Protein AF-A0AAV1JBU1-F1 (afdb_monomer_lite)

Sequence (505 aa):
MSSATSTALFACSRCFSRHPFEELSPGEQLCKECRGSFPVVKCTYCRSEFQQTSKSNTSSICKKCEANVKAYGKPTACEYCNIIAAFIGNKCQRCANSERKYGPAVTCEQCKQRCAFDRHDDSKKVDGKLLCWLCTQSLKRALARTKQHLTSMDKHKHRSHKSKNSHREKRKSDSMKSNSNDLSLGDTPLEKKSKLNPLQGLFSGELDPNSSDHVVAMTQLKETIASLQKKVQQKDMELLSKDKLITELKAQHHNDTTDLRTEMKNKERLNETKFNLMNSKIQNLLKEVATLSKSAKKNNKNANLTAHANITTELTCRQIQSFVDGHNSRRLLLAKGEIPNQPAAAEMKFIVWDEELAAKAAKWASRHEFAHNPDRTIGSDRFETGENIFWSASTDLSYKFDPKSALDSWFNEHKDFSFGPLTASHFQSSKMIGHYTQMVWSNSIYLGCGVSKAQKNGMVNYYVVCNYGPGGNYLGQTPYIANGKASRKLMCPISDCSRLYGDKC

Radius of gyration: 38.8 Å; chains: 1; bounding box: 83×101×126 Å

Structure (mmCIF, N/CA/C/O backbone):
data_AF-A0AAV1JBU1-F1
#
_entry.id   AF-A0AAV1JBU1-F1
#
loop_
_atom_site.group_PDB
_atom_site.id
_atom_site.type_symbol
_atom_site.label_atom_id
_atom_site.label_alt_id
_atom_site.label_comp_id
_atom_site.label_asym_id
_atom_site.label_entity_id
_atom_site.label_seq_id
_atom_site.pdbx_PDB_ins_code
_atom_site.Cartn_x
_atom_site.Cartn_y
_atom_site.Cartn_z
_atom_site.occupancy
_atom_site.B_iso_or_equiv
_atom_site.auth_seq_id
_atom_site.auth_comp_id
_atom_site.auth_asym_id
_atom_site.auth_atom_id
_atom_site.pdbx_PDB_model_num
ATOM 1 N N . MET A 1 1 ? 41.462 -42.398 -15.868 1.00 35.84 1 MET A N 1
ATOM 2 C CA . MET A 1 1 ? 40.473 -41.902 -14.888 1.00 35.84 1 MET A CA 1
ATOM 3 C C . MET A 1 1 ? 39.555 -40.927 -15.603 1.00 35.84 1 MET A C 1
ATOM 5 O O . MET A 1 1 ? 40.043 -39.947 -16.149 1.00 35.84 1 MET A O 1
ATOM 9 N N . SER A 1 2 ? 38.271 -41.268 -15.716 1.00 35.03 2 SER A N 1
ATOM 10 C CA . SER A 1 2 ? 37.279 -40.535 -16.509 1.00 35.03 2 SER A CA 1
ATOM 11 C C . SER A 1 2 ? 36.940 -39.178 -15.890 1.00 35.03 2 SER A C 1
ATOM 13 O O . SER A 1 2 ? 36.531 -39.109 -14.734 1.00 35.03 2 SER A O 1
ATOM 15 N N . SER A 1 3 ? 37.076 -38.115 -16.683 1.00 35.94 3 SER A N 1
ATOM 16 C CA . SER A 1 3 ? 36.562 -36.778 -16.380 1.00 35.94 3 SER A CA 1
ATOM 17 C C . SER A 1 3 ? 35.039 -36.791 -16.515 1.00 35.94 3 SER A C 1
ATOM 19 O O . SER A 1 3 ? 34.505 -36.888 -17.620 1.00 35.94 3 SER A O 1
ATOM 21 N N . ALA A 1 4 ? 34.331 -36.750 -15.387 1.00 40.06 4 ALA A N 1
ATOM 22 C CA . ALA A 1 4 ? 32.894 -36.529 -15.370 1.00 40.06 4 ALA A CA 1
ATOM 23 C C . ALA A 1 4 ? 32.633 -35.037 -15.619 1.00 40.06 4 ALA A C 1
ATOM 25 O O . ALA A 1 4 ? 32.768 -34.207 -14.722 1.00 40.06 4 ALA A O 1
ATOM 26 N N . THR A 1 5 ? 32.271 -34.689 -16.852 1.00 46.03 5 THR A N 1
ATOM 27 C CA . THR A 1 5 ? 31.694 -33.385 -17.193 1.00 46.03 5 THR A CA 1
ATOM 28 C C . THR A 1 5 ? 30.451 -33.158 -16.335 1.00 46.03 5 THR A C 1
ATOM 30 O O . THR A 1 5 ? 29.437 -33.827 -16.542 1.00 46.03 5 THR A O 1
ATOM 33 N N . SER A 1 6 ? 30.513 -32.243 -15.363 1.00 51.19 6 SER A N 1
ATOM 34 C CA . SER A 1 6 ? 29.336 -31.870 -14.581 1.00 51.19 6 SER A CA 1
ATOM 35 C C . SER A 1 6 ? 28.377 -31.085 -15.479 1.00 51.19 6 SER A C 1
ATOM 37 O O . SER A 1 6 ? 28.608 -29.939 -15.859 1.00 51.19 6 SER A O 1
ATOM 39 N N . THR A 1 7 ? 27.306 -31.745 -15.905 1.00 65.44 7 THR A N 1
ATOM 40 C CA . THR A 1 7 ? 26.259 -31.122 -16.713 1.00 65.44 7 THR A CA 1
ATOM 41 C C . THR A 1 7 ? 25.526 -30.104 -15.839 1.00 65.44 7 THR A C 1
ATOM 43 O O . THR A 1 7 ? 25.057 -30.447 -14.753 1.00 65.44 7 THR A O 1
ATOM 46 N N . ALA A 1 8 ? 25.454 -28.843 -16.271 1.00 68.56 8 ALA A N 1
ATOM 47 C CA . ALA A 1 8 ? 24.750 -27.801 -15.527 1.00 68.56 8 ALA A CA 1
ATOM 48 C C . ALA A 1 8 ? 23.274 -28.193 -15.332 1.00 68.56 8 ALA A C 1
ATOM 50 O O . ALA A 1 8 ? 22.577 -28.523 -16.294 1.00 68.56 8 ALA A O 1
ATOM 51 N N . LEU A 1 9 ? 22.805 -28.169 -14.081 1.00 80.00 9 LEU A N 1
ATOM 52 C CA . LEU A 1 9 ? 21.438 -28.551 -13.729 1.00 80.00 9 LEU A CA 1
ATOM 53 C C . LEU A 1 9 ? 20.567 -27.318 -13.472 1.00 80.00 9 LEU A C 1
ATOM 55 O O . LEU A 1 9 ? 20.958 -26.395 -12.757 1.00 80.00 9 LEU A O 1
ATOM 59 N N . PHE A 1 10 ? 19.349 -27.353 -13.999 1.00 79.62 10 PHE A N 1
ATOM 60 C CA . PHE A 1 10 ? 18.356 -26.287 -13.977 1.00 79.62 10 PHE A CA 1
ATOM 61 C C . PHE A 1 10 ? 17.147 -26.714 -13.136 1.00 79.62 10 PHE A C 1
ATOM 63 O O . PHE A 1 10 ? 16.767 -27.886 -13.110 1.00 79.62 10 PHE A O 1
ATOM 70 N N . ALA A 1 11 ? 16.540 -25.771 -12.417 1.00 80.56 11 ALA A N 1
ATOM 71 C CA . ALA A 1 11 ? 15.422 -26.072 -11.529 1.00 80.56 11 ALA A CA 1
ATOM 72 C C . ALA A 1 11 ? 14.104 -26.183 -12.306 1.00 80.56 11 ALA A C 1
ATOM 74 O O . ALA A 1 11 ? 13.771 -25.325 -13.121 1.00 80.56 11 ALA A O 1
ATOM 75 N N . CYS A 1 12 ? 13.322 -27.217 -12.001 1.00 81.94 12 CYS A N 1
ATOM 76 C CA . CYS A 1 12 ? 11.950 -27.325 -12.474 1.00 81.94 12 CYS A CA 1
ATOM 77 C C . CYS A 1 12 ? 11.101 -26.178 -11.907 1.00 81.94 12 CYS A C 1
ATOM 79 O O . CYS A 1 12 ? 11.025 -26.023 -10.692 1.00 81.94 12 CYS A O 1
ATOM 81 N N . SER A 1 13 ? 10.361 -25.445 -12.739 1.00 76.44 13 SER A N 1
ATOM 82 C CA . SER A 1 13 ? 9.526 -24.320 -12.275 1.00 76.44 13 SER A CA 1
ATOM 83 C C . SER A 1 13 ? 8.378 -24.713 -11.334 1.00 76.44 13 SER A C 1
ATOM 85 O O . SER A 1 13 ? 7.690 -23.836 -10.809 1.00 76.44 13 SER A O 1
ATOM 87 N N . ARG A 1 14 ? 8.117 -26.017 -11.144 1.00 75.69 14 ARG A N 1
ATOM 88 C CA . ARG A 1 14 ? 7.028 -26.516 -10.292 1.00 75.69 14 ARG A CA 1
ATOM 89 C C . ARG A 1 14 ? 7.499 -27.226 -9.031 1.00 75.69 14 ARG A C 1
ATOM 91 O O . ARG A 1 14 ? 7.032 -26.881 -7.953 1.00 75.69 14 ARG A O 1
ATOM 98 N N . CYS A 1 15 ? 8.362 -28.228 -9.165 1.00 79.19 15 CYS A N 1
ATOM 99 C CA . CYS A 1 15 ? 8.877 -28.989 -8.023 1.00 79.19 15 CYS A CA 1
ATOM 100 C C . CYS A 1 15 ? 10.285 -28.562 -7.601 1.00 79.19 15 CYS A C 1
ATOM 102 O O . CYS A 1 15 ? 10.800 -29.095 -6.627 1.00 79.19 15 CYS A O 1
ATOM 104 N N . PHE A 1 16 ? 10.917 -27.635 -8.331 1.00 79.62 16 PHE A N 1
ATOM 105 C CA . PHE A 1 16 ? 12.246 -27.077 -8.049 1.00 79.62 16 PHE A CA 1
ATOM 106 C C . PHE A 1 16 ? 13.398 -28.091 -7.993 1.00 79.62 16 PHE A C 1
ATOM 108 O O . PHE A 1 16 ? 14.549 -27.705 -7.804 1.00 79.62 16 PHE A O 1
ATOM 115 N N . SER A 1 17 ? 13.125 -29.371 -8.262 1.00 81.31 17 SER A N 1
ATOM 116 C CA . SER A 1 17 ? 14.141 -30.399 -8.479 1.00 81.31 17 SER A CA 1
ATOM 117 C C . SER A 1 17 ? 15.044 -30.015 -9.650 1.00 81.31 17 SER A C 1
ATOM 119 O O . SER A 1 17 ? 14.573 -29.410 -10.620 1.00 81.31 17 SER A O 1
ATOM 121 N N . ARG A 1 18 ? 16.316 -30.398 -9.568 1.00 80.25 18 ARG A N 1
ATOM 122 C CA . ARG A 1 18 ? 17.353 -30.063 -10.544 1.00 80.25 18 ARG A CA 1
ATOM 123 C C . ARG A 1 18 ? 17.428 -31.115 -11.650 1.00 80.25 18 ARG A C 1
ATOM 125 O O . ARG A 1 18 ? 17.556 -32.294 -11.350 1.00 80.25 18 ARG A O 1
ATOM 132 N N . HIS A 1 19 ? 17.367 -30.675 -12.904 1.00 79.75 19 HIS A N 1
ATOM 133 C CA . HIS A 1 19 ? 17.421 -31.524 -14.101 1.00 79.75 19 HIS A CA 1
ATOM 134 C C . HIS A 1 19 ? 18.350 -30.905 -15.149 1.00 79.75 19 HIS A C 1
ATOM 136 O O . HIS A 1 19 ? 18.443 -29.676 -15.206 1.00 79.75 19 HIS A O 1
ATOM 142 N N . PRO A 1 20 ? 19.016 -31.700 -16.001 1.00 82.75 20 PRO A N 1
ATOM 143 C CA . PRO A 1 20 ? 19.680 -31.180 -17.194 1.00 82.75 20 PRO A CA 1
ATOM 144 C C . PRO A 1 20 ? 18.706 -30.354 -18.047 1.00 82.75 20 PRO A C 1
ATOM 146 O O . PRO A 1 20 ? 17.501 -30.621 -18.066 1.00 82.75 20 PRO A O 1
ATOM 149 N N . PHE A 1 21 ? 19.205 -29.341 -18.758 1.00 77.31 21 PHE A N 1
ATOM 150 C CA . PHE A 1 21 ? 18.354 -28.437 -19.543 1.00 77.31 21 PHE A CA 1
ATOM 151 C C . PHE A 1 21 ? 17.510 -29.185 -20.584 1.00 77.31 21 PHE A C 1
ATOM 153 O O . PHE A 1 21 ? 16.334 -28.881 -20.785 1.00 77.31 21 PHE A O 1
ATOM 160 N N . GLU A 1 22 ? 18.093 -30.208 -21.202 1.00 77.81 22 GLU A N 1
ATOM 161 C CA . GLU A 1 22 ? 17.481 -31.073 -22.209 1.00 77.81 22 GLU A CA 1
ATOM 162 C C . GLU A 1 22 ? 16.272 -31.845 -21.649 1.00 77.81 22 GLU A C 1
ATOM 164 O O . GLU A 1 22 ? 15.345 -32.210 -22.380 1.00 77.81 22 GLU A O 1
ATOM 169 N N . GLU A 1 23 ? 16.244 -32.048 -20.331 1.00 76.88 23 GLU A N 1
ATOM 170 C CA . GLU A 1 23 ? 15.183 -32.735 -19.600 1.00 76.88 23 GLU A CA 1
ATOM 171 C C . GLU A 1 23 ? 14.096 -31.787 -19.067 1.00 76.88 23 GLU A C 1
ATOM 173 O O . GLU A 1 23 ? 13.101 -32.236 -18.481 1.00 76.88 23 GLU A O 1
ATOM 178 N N . LEU A 1 24 ? 14.183 -30.481 -19.356 1.00 79.00 24 LEU A N 1
ATOM 179 C CA . LEU A 1 24 ? 13.169 -29.473 -19.022 1.00 79.00 24 LEU A CA 1
ATOM 180 C C . LEU A 1 24 ? 12.292 -29.071 -20.219 1.00 79.00 24 LEU A C 1
ATOM 182 O O . LEU A 1 24 ? 12.699 -29.115 -21.379 1.00 79.00 24 LEU A O 1
ATOM 186 N N . SER A 1 25 ? 11.006 -28.799 -19.958 1.00 73.69 25 SER A N 1
ATOM 187 C CA . SER A 1 25 ? 10.052 -28.517 -21.037 1.00 73.69 25 SER A CA 1
ATOM 188 C C . SER A 1 25 ? 10.366 -27.162 -21.676 1.00 73.69 25 SER A C 1
ATOM 190 O O . SER A 1 25 ? 10.554 -26.192 -20.934 1.00 73.69 25 SER A O 1
ATOM 192 N N . PRO A 1 26 ? 10.314 -27.031 -23.014 1.00 61.38 26 PRO A N 1
ATOM 193 C CA . PRO A 1 26 ? 10.437 -25.732 -23.664 1.00 61.38 26 PRO A CA 1
ATOM 194 C C . PRO A 1 26 ? 9.370 -24.753 -23.149 1.00 61.38 26 PRO A C 1
ATOM 196 O O . PRO A 1 26 ? 8.184 -25.076 -23.127 1.00 61.38 26 PRO A O 1
ATOM 199 N N . GLY A 1 27 ? 9.788 -23.560 -22.725 1.00 66.69 27 GLY A N 1
ATOM 200 C CA . GLY A 1 27 ? 8.901 -22.517 -22.199 1.00 66.69 27 GLY A CA 1
ATOM 201 C C . GLY A 1 27 ? 8.790 -22.520 -20.674 1.00 66.69 27 GLY A C 1
ATOM 202 O O . GLY A 1 27 ? 9.293 -21.603 -20.038 1.00 66.69 27 GLY A O 1
ATOM 203 N N . GLU A 1 28 ? 8.145 -23.531 -20.088 1.00 67.44 28 GLU A N 1
ATOM 204 C CA . GLU A 1 28 ? 7.833 -23.543 -18.643 1.00 67.44 28 GLU A CA 1
ATOM 205 C C . GLU A 1 28 ? 8.890 -24.218 -17.759 1.00 67.44 28 GLU A C 1
ATOM 207 O O . GLU A 1 28 ? 8.756 -24.210 -16.538 1.00 67.44 28 GLU A O 1
ATOM 212 N N . GLN A 1 29 ? 9.952 -24.780 -18.345 1.00 81.19 29 GLN A N 1
ATOM 213 C CA . GLN A 1 29 ? 11.042 -25.430 -17.610 1.00 81.19 29 GLN A CA 1
ATOM 214 C C . GLN A 1 29 ? 10.541 -26.489 -16.605 1.00 81.19 29 GLN A C 1
ATOM 216 O O . GLN A 1 29 ? 10.924 -26.496 -15.441 1.00 81.19 29 GLN A O 1
ATOM 221 N N . LEU A 1 30 ? 9.644 -27.384 -17.032 1.00 78.25 30 LEU A N 1
ATOM 222 C CA . LEU A 1 30 ? 9.104 -28.463 -16.201 1.00 78.25 30 LEU A CA 1
ATOM 223 C C . LEU A 1 30 ? 9.880 -29.766 -16.404 1.00 78.25 30 LEU A C 1
ATOM 225 O O . LEU A 1 30 ? 10.119 -30.181 -17.546 1.00 78.25 30 LEU A O 1
ATOM 229 N N . CYS A 1 31 ? 10.210 -30.445 -15.304 1.00 83.88 31 CYS A N 1
ATOM 230 C CA . CYS A 1 31 ? 10.797 -31.784 -15.336 1.00 83.88 31 CYS A CA 1
ATOM 231 C C . CYS A 1 31 ? 9.813 -32.821 -15.888 1.00 83.88 31 CYS A C 1
ATOM 233 O O . CYS A 1 31 ? 8.597 -32.609 -15.903 1.00 83.88 31 CYS A O 1
ATOM 235 N N . LYS A 1 32 ? 10.336 -33.970 -16.323 1.00 80.81 32 LYS A N 1
ATOM 236 C CA . LYS A 1 32 ? 9.558 -35.051 -16.951 1.00 80.81 32 LYS A CA 1
ATOM 237 C C . LYS A 1 32 ? 8.350 -35.504 -16.116 1.00 80.81 32 LYS A C 1
ATOM 239 O O . LYS A 1 32 ? 7.273 -35.704 -16.672 1.00 80.81 32 LYS A O 1
ATOM 244 N N . GLU A 1 33 ? 8.499 -35.591 -14.798 1.00 77.88 33 GLU A N 1
ATOM 245 C CA . GLU A 1 33 ? 7.420 -35.963 -13.869 1.00 77.88 33 GLU A CA 1
ATOM 246 C C . GLU A 1 33 ? 6.324 -34.890 -13.789 1.00 77.88 33 GLU A C 1
ATOM 248 O O . GLU A 1 33 ? 5.126 -35.181 -13.859 1.00 77.88 33 GLU A O 1
ATOM 253 N N . CYS A 1 34 ? 6.725 -33.617 -13.729 1.00 73.62 34 CYS A N 1
ATOM 254 C CA . CYS A 1 34 ? 5.790 -32.495 -13.722 1.00 73.62 34 CYS A CA 1
ATOM 255 C C . CYS A 1 34 ? 5.049 -32.351 -15.061 1.00 73.62 34 CYS A C 1
ATOM 257 O O . CYS A 1 34 ? 3.885 -31.956 -15.069 1.00 73.62 34 CYS A O 1
ATOM 259 N N . ARG A 1 35 ? 5.673 -32.723 -16.189 1.00 74.06 35 ARG A N 1
ATOM 260 C CA . ARG A 1 35 ? 5.012 -32.756 -17.508 1.00 74.06 35 ARG A CA 1
ATOM 261 C C . ARG A 1 35 ? 3.934 -33.837 -17.606 1.00 74.06 35 ARG A C 1
ATOM 263 O O . ARG A 1 35 ? 2.914 -33.606 -18.238 1.00 74.06 35 ARG A O 1
ATOM 270 N N . GLY A 1 36 ? 4.141 -35.006 -16.998 1.00 68.56 36 GLY A N 1
ATOM 271 C CA . GLY A 1 36 ? 3.142 -36.086 -16.996 1.00 68.56 36 GLY A CA 1
ATOM 272 C C . GLY A 1 36 ? 1.935 -35.806 -16.094 1.00 68.56 36 GLY A C 1
ATOM 273 O O . GLY A 1 36 ? 0.892 -36.435 -16.237 1.00 68.56 36 GLY A O 1
ATOM 274 N N . SER A 1 37 ? 2.064 -34.844 -15.179 1.00 70.12 37 SER A N 1
ATOM 275 C CA . SER A 1 37 ? 1.045 -34.538 -14.172 1.00 70.12 37 SER A CA 1
ATOM 276 C C . SER A 1 37 ? -0.083 -33.627 -14.672 1.00 70.12 37 SER A C 1
ATOM 278 O O . SER A 1 37 ? -1.090 -33.477 -13.975 1.00 70.12 37 SER A O 1
ATOM 280 N N . PHE A 1 38 ? 0.069 -33.023 -15.857 1.00 69.50 38 PHE A N 1
ATOM 281 C CA . PHE A 1 38 ? -0.892 -32.082 -16.437 1.00 69.50 38 PHE A CA 1
ATOM 282 C C . PHE A 1 38 ? -0.988 -32.266 -17.965 1.00 69.50 38 PHE A C 1
ATOM 284 O O . PHE A 1 38 ? -0.072 -32.815 -18.576 1.00 69.50 38 PHE A O 1
ATOM 291 N N . PRO A 1 39 ? -2.080 -31.848 -18.621 1.00 76.12 39 PRO A N 1
ATOM 292 C CA . PRO A 1 39 ? -2.167 -31.886 -20.077 1.00 76.12 39 PRO A CA 1
ATOM 293 C C . PRO A 1 39 ? -1.515 -30.651 -20.729 1.00 76.12 39 PRO A C 1
ATOM 295 O O . PRO A 1 39 ? -1.566 -29.538 -20.195 1.00 76.12 39 PRO A O 1
ATOM 298 N N . VAL A 1 40 ? -0.950 -30.841 -21.928 1.00 78.31 40 VAL A N 1
ATOM 299 C CA . VAL A 1 40 ? -0.610 -29.736 -22.842 1.00 78.31 40 VAL A CA 1
ATOM 300 C C . VAL A 1 40 ? -1.899 -29.269 -23.510 1.00 78.31 40 VAL A C 1
ATOM 302 O O . VAL A 1 40 ? -2.566 -30.054 -24.186 1.00 78.31 40 VAL A O 1
ATOM 305 N N . VAL A 1 41 ? -2.231 -27.989 -23.372 1.00 83.38 41 VAL A N 1
ATOM 306 C CA . VAL A 1 41 ? -3.427 -27.388 -23.978 1.00 83.38 41 VAL A CA 1
ATOM 307 C C . VAL A 1 41 ? -3.053 -26.234 -24.905 1.00 83.38 41 VAL A C 1
ATOM 309 O O . VAL A 1 41 ? -1.982 -25.633 -24.803 1.00 83.38 41 VAL A O 1
ATOM 312 N N . LYS A 1 42 ? -3.943 -25.913 -25.850 1.00 85.62 42 LYS A N 1
ATOM 313 C CA . LYS A 1 42 ? -3.791 -24.753 -26.737 1.00 85.62 42 LYS A CA 1
ATOM 314 C C . LYS A 1 42 ? -4.509 -23.549 -26.158 1.00 85.62 42 LYS A C 1
ATOM 316 O O . LYS A 1 42 ? -5.671 -23.644 -25.782 1.00 85.62 42 LYS A O 1
ATOM 321 N N . CYS A 1 43 ? -3.836 -22.403 -26.187 1.00 87.75 43 CYS A N 1
ATOM 322 C CA . CYS A 1 43 ? -4.443 -21.135 -25.825 1.00 87.75 43 CYS A CA 1
ATOM 323 C C . CYS A 1 43 ? -5.585 -20.767 -26.785 1.00 87.75 43 CYS A C 1
ATOM 325 O O . CYS A 1 43 ? -5.368 -20.709 -27.997 1.00 87.75 43 CYS A O 1
ATOM 327 N N . THR A 1 44 ? -6.760 -20.443 -26.251 1.00 89.81 44 THR A N 1
ATOM 328 C CA . THR A 1 44 ? -7.948 -20.013 -27.003 1.00 89.81 44 THR A CA 1
ATOM 329 C C . THR A 1 44 ? -7.666 -18.795 -27.875 1.00 89.81 44 THR A C 1
ATOM 331 O O . THR A 1 44 ? -8.034 -18.782 -29.049 1.00 89.81 44 THR A O 1
ATOM 334 N N . TYR A 1 45 ? -6.935 -17.814 -27.339 1.00 89.44 45 TYR A N 1
ATOM 335 C CA . TYR A 1 45 ? -6.599 -16.587 -28.059 1.00 89.44 45 TYR A CA 1
ATOM 336 C C . TYR A 1 45 ? -5.361 -16.769 -28.937 1.00 89.44 45 TYR A C 1
ATOM 338 O O . TYR A 1 45 ? -5.465 -16.828 -30.154 1.00 89.44 45 TYR A O 1
ATOM 346 N N . CYS A 1 46 ? -4.162 -16.914 -28.360 1.00 86.38 46 CYS A N 1
ATOM 347 C CA . CYS A 1 46 ? -2.932 -16.890 -29.164 1.00 86.38 46 CYS A CA 1
ATOM 348 C C . CYS A 1 46 ? -2.581 -18.210 -29.871 1.00 86.38 46 CYS A C 1
ATOM 350 O O . CYS A 1 46 ? -1.562 -18.255 -30.567 1.00 86.38 46 CYS A O 1
ATOM 352 N N . ARG A 1 47 ? -3.362 -19.284 -29.670 1.00 86.81 47 ARG A N 1
ATOM 353 C CA . ARG A 1 47 ? -3.141 -20.636 -30.227 1.00 86.81 47 ARG A CA 1
ATOM 354 C C . ARG A 1 47 ? -1.785 -21.270 -29.876 1.00 86.81 47 ARG A C 1
ATOM 356 O O . ARG A 1 47 ? -1.449 -22.325 -30.409 1.00 86.81 47 ARG A O 1
ATOM 363 N N . SER A 1 48 ? -1.017 -20.653 -28.974 1.00 83.50 48 SER A N 1
ATOM 364 C CA . SER A 1 48 ? 0.225 -21.213 -28.433 1.00 83.50 48 SER A CA 1
ATOM 365 C C . SER A 1 48 ? -0.093 -22.368 -27.493 1.00 83.50 48 SER A C 1
ATOM 367 O O . SER A 1 48 ? -1.073 -22.308 -26.752 1.00 83.50 48 SER A O 1
ATOM 369 N N . GLU A 1 49 ? 0.736 -23.404 -27.517 1.00 83.00 49 GLU A N 1
ATOM 370 C CA . GLU A 1 49 ? 0.645 -24.498 -26.554 1.00 83.00 49 GLU A CA 1
ATOM 371 C C . GLU A 1 49 ? 1.317 -24.121 -25.246 1.00 83.00 49 GLU A C 1
ATOM 373 O O . GLU A 1 49 ? 2.348 -23.450 -25.244 1.00 83.00 49 GLU A O 1
ATOM 378 N N . PHE A 1 50 ? 0.710 -24.550 -24.149 1.00 82.44 50 PHE A N 1
ATOM 379 C CA . PHE A 1 50 ? 1.254 -24.408 -22.811 1.00 82.44 50 PHE A CA 1
ATOM 380 C C . PHE A 1 50 ? 0.803 -25.588 -21.952 1.00 82.44 50 PHE A C 1
ATOM 382 O O . PHE A 1 50 ? -0.173 -26.272 -22.273 1.00 82.44 50 PHE A O 1
ATOM 389 N N . GLN A 1 51 ? 1.542 -25.848 -20.882 1.00 78.25 51 GLN A N 1
ATOM 390 C CA . GLN A 1 51 ? 1.215 -26.901 -19.937 1.00 78.25 51 GLN A CA 1
ATOM 391 C C . GLN A 1 51 ? 0.282 -26.317 -18.873 1.00 78.25 51 GLN A C 1
ATOM 393 O O . GLN A 1 51 ? 0.532 -25.233 -18.350 1.00 78.25 51 GLN A O 1
ATOM 398 N N . GLN A 1 52 ? -0.809 -27.001 -18.530 1.00 75.06 52 GLN A N 1
ATOM 399 C CA . GLN A 1 52 ? -1.611 -26.543 -17.393 1.00 75.06 52 GLN A CA 1
ATOM 400 C C . GLN A 1 52 ? -0.830 -26.710 -16.084 1.00 75.06 52 GLN A C 1
ATOM 402 O O . GLN A 1 52 ? -0.094 -27.675 -15.903 1.00 75.06 52 GLN A O 1
ATOM 407 N N . THR A 1 53 ? -1.000 -25.772 -15.151 1.00 67.88 53 THR A N 1
ATOM 408 C CA . THR A 1 53 ? -0.287 -25.789 -13.860 1.00 67.88 53 THR A CA 1
ATOM 409 C C . THR A 1 53 ? -1.164 -26.227 -12.684 1.00 67.88 53 THR A C 1
ATOM 411 O O . THR A 1 53 ? -0.683 -26.308 -11.553 1.00 67.88 53 THR A O 1
ATOM 414 N N . SER A 1 54 ? -2.451 -26.490 -12.922 1.00 67.00 54 SER A N 1
ATOM 415 C CA . SER A 1 54 ? -3.404 -26.972 -11.920 1.00 67.00 54 SER A CA 1
ATOM 416 C C . SER A 1 54 ? -4.421 -27.925 -12.550 1.00 67.00 54 SER A C 1
ATOM 418 O O . SER A 1 54 ? -4.857 -27.721 -13.678 1.00 67.00 54 SER A O 1
ATOM 420 N N . LYS A 1 55 ? -4.804 -28.974 -11.809 1.00 61.12 55 LYS A N 1
ATOM 421 C CA . LYS A 1 55 ? -5.791 -29.975 -12.258 1.00 61.12 55 LYS A CA 1
ATOM 422 C C . LYS A 1 55 ? -7.231 -29.444 -12.229 1.00 61.12 55 LYS A C 1
ATOM 424 O O . LYS A 1 55 ? -8.089 -29.994 -12.901 1.00 61.12 55 LYS A O 1
ATOM 429 N N . SER A 1 56 ? -7.488 -28.388 -11.453 1.00 56.62 56 SER A N 1
ATOM 430 C CA . SER A 1 56 ? -8.811 -27.776 -11.272 1.00 56.62 56 SER A CA 1
ATOM 431 C C . SER A 1 56 ? -9.125 -26.658 -12.266 1.00 56.62 56 SER A C 1
ATOM 433 O O . SER A 1 56 ? -10.285 -26.287 -12.412 1.00 56.62 56 SER A O 1
ATOM 435 N N . ASN A 1 57 ? -8.118 -26.092 -12.939 1.00 59.66 57 ASN A N 1
ATOM 436 C CA . ASN A 1 57 ? -8.325 -24.951 -13.821 1.00 59.66 57 ASN A CA 1
ATOM 437 C C . ASN A 1 57 ? -8.494 -25.435 -15.264 1.00 59.66 57 ASN A C 1
ATOM 439 O O . ASN A 1 57 ? -7.532 -25.802 -15.933 1.00 59.66 57 ASN A O 1
ATOM 443 N N . THR A 1 58 ? -9.732 -25.419 -15.751 1.00 61.72 58 THR A N 1
ATOM 444 C CA . THR A 1 58 ? -10.082 -25.737 -17.143 1.00 61.72 58 THR A CA 1
ATOM 445 C C . THR A 1 58 ? -9.774 -24.588 -18.107 1.00 61.72 58 THR A C 1
ATOM 447 O O . THR A 1 58 ? -10.072 -24.694 -19.297 1.00 61.72 58 THR A O 1
ATOM 450 N N . SER A 1 59 ? -9.160 -23.494 -17.631 1.00 69.56 59 SER A N 1
ATOM 451 C CA . SER A 1 59 ? -8.797 -22.361 -18.477 1.00 69.56 59 SER A CA 1
ATOM 452 C C . SER A 1 59 ? -7.875 -22.805 -19.610 1.00 69.56 59 SER A C 1
ATOM 454 O O . SER A 1 59 ? -6.721 -23.200 -19.428 1.00 69.56 59 SER A O 1
ATOM 456 N N . SER A 1 60 ? -8.406 -22.691 -20.820 1.00 82.94 60 SER A N 1
ATOM 457 C CA . SER A 1 60 ? -7.688 -22.828 -22.079 1.00 82.94 60 SER A CA 1
ATOM 458 C C . SER A 1 60 ? -7.004 -21.517 -22.468 1.00 82.94 60 SER A C 1
ATOM 460 O O . SER A 1 60 ? -6.670 -21.325 -23.628 1.00 82.94 60 SER A O 1
ATOM 462 N N . ILE A 1 61 ? -6.799 -20.575 -21.542 1.00 87.31 61 ILE A N 1
ATOM 463 C CA . ILE A 1 61 ? -6.139 -19.292 -21.803 1.00 87.31 61 ILE A CA 1
ATOM 464 C C . ILE A 1 61 ? -4.759 -19.314 -21.143 1.00 87.31 61 ILE A C 1
ATOM 466 O O . ILE A 1 61 ? -4.639 -19.527 -19.942 1.00 87.31 61 ILE A O 1
ATOM 470 N N . CYS A 1 62 ? -3.696 -19.084 -21.920 1.00 86.69 62 CYS A N 1
ATOM 471 C CA . CYS A 1 62 ? -2.347 -19.013 -21.357 1.00 86.69 62 CYS A CA 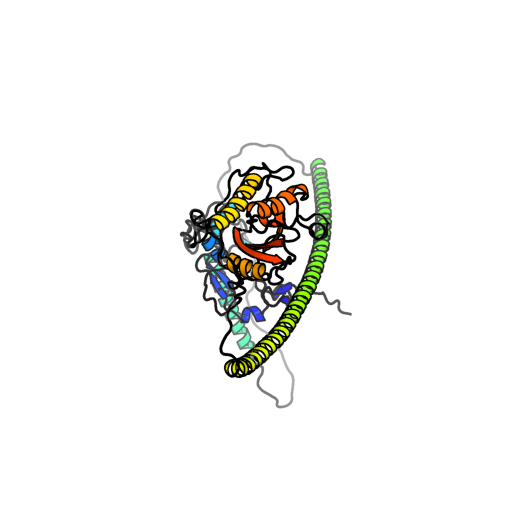1
ATOM 472 C C . CYS A 1 62 ? -2.179 -17.762 -20.481 1.00 86.69 62 CYS A C 1
ATOM 474 O O . CYS A 1 62 ? -2.776 -16.724 -20.775 1.00 86.69 62 CYS A O 1
ATOM 476 N N . LYS A 1 63 ? -1.288 -17.813 -19.479 1.00 86.12 63 LYS A N 1
ATOM 477 C CA . LYS A 1 63 ? -1.037 -16.704 -18.531 1.00 86.12 63 LYS A CA 1
ATOM 478 C C . LYS A 1 63 ? -0.826 -15.345 -19.207 1.00 86.12 63 LYS A C 1
ATOM 480 O O . LYS A 1 63 ? -1.322 -14.328 -18.736 1.00 86.12 63 LYS A O 1
ATOM 485 N N . LYS A 1 64 ? -0.126 -15.322 -20.348 1.00 87.50 64 LYS A N 1
ATOM 486 C CA . LYS A 1 64 ? 0.112 -14.091 -21.117 1.00 87.50 64 LYS A CA 1
ATOM 487 C C . LYS A 1 64 ? -1.177 -13.513 -21.708 1.00 87.50 64 LYS A C 1
ATOM 489 O O . LYS A 1 64 ? -1.393 -12.310 -21.652 1.00 87.50 64 LYS A O 1
ATOM 494 N N . CYS A 1 65 ? -2.033 -14.360 -22.277 1.00 88.19 65 CYS A N 1
ATOM 495 C CA . CYS A 1 65 ? -3.329 -13.916 -22.780 1.00 88.19 65 CYS A CA 1
ATOM 496 C C . CYS A 1 65 ? -4.285 -13.566 -21.640 1.00 88.19 65 CYS A C 1
ATOM 498 O O . CYS A 1 65 ? -5.057 -12.636 -21.797 1.00 88.19 65 CYS A O 1
ATOM 500 N N . GLU A 1 66 ? -4.212 -14.252 -20.502 1.00 90.19 66 GLU A N 1
ATOM 501 C CA . GLU A 1 66 ? -5.004 -13.917 -19.319 1.00 90.19 66 GLU A CA 1
ATOM 502 C C . GLU A 1 66 ? -4.654 -12.518 -18.791 1.00 90.19 66 GLU A C 1
ATOM 504 O O . GLU A 1 66 ? -5.547 -11.704 -18.566 1.00 90.19 66 GLU A O 1
ATOM 509 N N . ALA A 1 67 ? -3.360 -12.204 -18.676 1.00 89.44 67 ALA A N 1
ATOM 510 C CA . ALA A 1 67 ? -2.889 -10.869 -18.314 1.00 89.44 67 ALA A CA 1
ATOM 511 C C . ALA A 1 67 ? -3.358 -9.805 -19.320 1.00 89.44 67 ALA A C 1
ATOM 513 O O . ALA A 1 67 ? -3.851 -8.753 -18.921 1.00 89.44 67 ALA A O 1
ATOM 514 N N . ASN A 1 68 ? -3.279 -10.097 -20.621 1.00 89.88 68 ASN A N 1
ATOM 515 C CA . ASN A 1 68 ? -3.744 -9.168 -21.649 1.00 89.88 68 ASN A CA 1
ATOM 516 C C . ASN A 1 68 ? -5.268 -8.978 -21.640 1.00 89.88 68 ASN A C 1
ATOM 518 O O . ASN A 1 68 ? -5.722 -7.870 -21.889 1.00 89.88 68 ASN A O 1
ATOM 522 N N . VAL A 1 69 ? -6.056 -10.017 -21.335 1.00 91.75 69 VAL A N 1
ATOM 523 C CA . VAL A 1 69 ? -7.513 -9.879 -21.162 1.00 91.75 69 VAL A CA 1
ATOM 524 C C . VAL A 1 69 ? -7.826 -8.986 -19.964 1.00 91.75 69 VAL A C 1
ATOM 526 O O . VAL A 1 69 ? -8.701 -8.133 -20.063 1.00 91.75 69 VAL A O 1
ATOM 529 N N . LYS A 1 70 ? -7.101 -9.143 -18.850 1.00 90.56 70 LYS A N 1
ATOM 530 C CA . LYS A 1 70 ? -7.266 -8.289 -17.662 1.00 90.56 70 LYS A CA 1
ATOM 531 C C . LYS A 1 70 ? -6.903 -6.828 -17.946 1.00 90.56 70 LYS A C 1
ATOM 533 O O . LYS A 1 70 ? -7.567 -5.940 -17.432 1.00 90.56 70 LYS A O 1
ATOM 538 N N . ALA A 1 71 ? -5.876 -6.588 -18.761 1.00 91.56 71 ALA A N 1
ATOM 539 C CA . ALA A 1 71 ? -5.387 -5.242 -19.058 1.00 91.56 71 ALA A CA 1
ATOM 540 C C . ALA A 1 71 ? -6.156 -4.523 -20.184 1.00 91.56 71 ALA A C 1
ATOM 542 O O . ALA A 1 71 ? -6.352 -3.316 -20.104 1.00 91.56 71 ALA A O 1
ATOM 543 N N . TYR A 1 72 ? -6.571 -5.241 -21.232 1.00 90.50 72 TYR A N 1
ATOM 544 C CA . TYR A 1 72 ? -7.103 -4.649 -22.471 1.00 90.50 72 TYR A CA 1
ATOM 545 C C . TYR A 1 72 ? -8.487 -5.180 -22.872 1.00 90.50 72 TYR A C 1
ATOM 547 O O . TYR A 1 72 ? -9.042 -4.762 -23.884 1.00 90.50 72 TYR A O 1
ATOM 555 N N . GLY A 1 73 ? -9.061 -6.107 -22.103 1.00 91.44 73 GLY A N 1
ATOM 556 C CA . GLY A 1 73 ? -10.337 -6.739 -22.425 1.00 91.44 73 GLY A CA 1
ATOM 557 C C . GLY A 1 73 ? -10.233 -7.838 -23.489 1.00 91.44 73 GLY A C 1
ATOM 558 O O . GLY A 1 73 ? -9.166 -8.393 -23.770 1.00 91.44 73 GLY A O 1
ATOM 559 N N . LYS A 1 74 ? -11.384 -8.218 -24.058 1.00 90.62 74 LYS A N 1
ATOM 560 C CA . LYS A 1 74 ? -11.457 -9.276 -25.077 1.00 90.62 74 LYS A CA 1
ATOM 561 C C . LYS A 1 74 ? -10.775 -8.800 -26.373 1.00 90.62 74 LYS A C 1
ATOM 563 O O . LYS A 1 74 ? -11.128 -7.733 -26.867 1.00 90.62 74 LYS A O 1
ATOM 568 N N . PRO A 1 75 ? -9.834 -9.575 -26.943 1.00 93.38 75 PRO A N 1
ATOM 569 C CA . PRO A 1 75 ? -9.130 -9.172 -28.154 1.00 93.38 75 PRO A CA 1
ATOM 570 C C . PRO A 1 75 ? -10.038 -9.234 -29.385 1.00 93.38 75 PRO A C 1
ATOM 572 O O . PRO A 1 75 ? -11.003 -9.998 -29.423 1.00 93.38 75 PRO A O 1
ATOM 575 N N . THR A 1 76 ? -9.664 -8.500 -30.429 1.00 94.56 76 THR A N 1
ATOM 576 C CA . THR A 1 76 ? -10.270 -8.589 -31.763 1.00 94.56 76 THR A CA 1
ATOM 577 C C . THR A 1 76 ? -9.464 -9.516 -32.680 1.00 94.56 76 THR A C 1
ATOM 579 O O . THR A 1 76 ? -8.382 -10.015 -32.327 1.00 94.56 76 THR A O 1
ATOM 582 N N . ALA A 1 77 ? -10.017 -9.810 -33.859 1.00 93.75 77 ALA A N 1
ATOM 583 C CA . ALA A 1 77 ? -9.333 -10.582 -34.888 1.00 93.75 77 ALA A CA 1
ATOM 584 C C . ALA A 1 77 ? -8.152 -9.791 -35.468 1.00 93.75 77 ALA A C 1
ATOM 586 O O . ALA A 1 77 ? -8.272 -8.621 -35.817 1.00 93.75 77 ALA A O 1
ATOM 587 N N . CYS A 1 78 ? -7.000 -10.448 -35.570 1.00 92.50 78 CYS A N 1
ATOM 588 C CA . CYS A 1 78 ? -5.814 -9.882 -36.197 1.00 92.50 78 CYS A CA 1
ATOM 589 C C . CYS A 1 78 ? -6.020 -9.717 -37.705 1.00 92.50 78 CYS A C 1
ATOM 591 O O . CYS A 1 78 ? -6.295 -10.704 -38.382 1.00 92.50 78 CYS A O 1
ATOM 593 N N . GLU A 1 79 ? -5.743 -8.524 -38.226 1.00 92.94 79 GLU A N 1
ATOM 594 C CA . GLU A 1 79 ? -5.777 -8.188 -39.656 1.00 92.94 79 GLU A CA 1
ATOM 595 C C . GLU A 1 79 ? -4.999 -9.191 -40.527 1.00 92.94 79 GLU A C 1
ATOM 597 O O . GLU A 1 79 ? -5.451 -9.583 -41.597 1.00 92.94 79 GLU A O 1
ATOM 602 N N . TYR A 1 80 ? -3.841 -9.656 -40.051 1.00 90.81 80 TYR A N 1
ATOM 603 C CA . TYR A 1 80 ? -2.974 -10.537 -40.833 1.00 90.81 80 TYR A CA 1
ATOM 604 C C . TYR A 1 80 ? -3.344 -12.015 -40.730 1.00 90.81 80 TYR A C 1
ATOM 606 O O . TYR A 1 80 ? -3.465 -12.707 -41.738 1.00 90.81 80 TYR A O 1
ATOM 614 N N . CYS A 1 81 ? -3.470 -12.537 -39.508 1.00 87.31 81 CYS A N 1
ATOM 615 C CA . CYS A 1 81 ? -3.604 -13.980 -39.276 1.00 87.31 81 CYS A CA 1
ATOM 616 C C . CYS A 1 81 ? -5.006 -14.426 -38.856 1.00 87.31 81 CYS A C 1
ATOM 618 O O . CYS A 1 81 ? -5.193 -15.603 -38.553 1.00 87.31 81 CYS A O 1
ATOM 620 N N . ASN A 1 82 ? -5.960 -13.495 -38.773 1.00 89.81 82 ASN A N 1
ATOM 621 C CA . ASN A 1 82 ? -7.348 -13.707 -38.357 1.00 89.81 82 ASN A CA 1
ATOM 622 C C . ASN A 1 82 ? -7.524 -14.395 -36.984 1.00 89.81 82 ASN A C 1
ATOM 624 O O . ASN A 1 82 ? -8.594 -14.878 -36.623 1.00 89.81 82 ASN A O 1
ATOM 628 N N . ILE A 1 83 ? -6.458 -14.459 -36.184 1.00 89.94 83 ILE A N 1
ATOM 629 C CA . ILE A 1 83 ? -6.514 -14.978 -34.821 1.00 89.94 83 ILE A CA 1
ATOM 630 C C . ILE A 1 83 ? -7.090 -13.886 -33.923 1.00 89.94 83 ILE A C 1
ATOM 632 O O . ILE A 1 83 ? -6.588 -12.760 -33.939 1.00 89.94 83 ILE A O 1
ATOM 636 N N . ILE A 1 84 ? -8.071 -14.241 -33.089 1.00 91.50 84 ILE A N 1
ATOM 637 C CA . ILE A 1 84 ? -8.647 -13.375 -32.050 1.00 91.50 84 ILE A CA 1
ATOM 638 C C . ILE A 1 84 ? -7.617 -13.159 -30.927 1.00 91.50 84 ILE A C 1
ATOM 640 O O . ILE A 1 84 ? -7.640 -13.804 -29.882 1.00 91.50 84 ILE A O 1
ATOM 644 N N . ALA A 1 85 ? -6.619 -12.324 -31.198 1.00 91.31 85 ALA A N 1
ATOM 645 C CA . ALA A 1 85 ? -5.482 -12.049 -30.321 1.00 91.31 85 ALA A CA 1
ATOM 646 C C . ALA A 1 85 ? -4.895 -10.639 -30.537 1.00 91.31 85 ALA A C 1
ATOM 648 O O . ALA A 1 85 ? -3.759 -10.379 -30.124 1.00 91.31 85 ALA A O 1
ATOM 649 N N . ALA A 1 86 ? -5.625 -9.743 -31.209 1.00 92.19 86 ALA A N 1
ATOM 650 C CA . ALA A 1 86 ? -5.300 -8.324 -31.271 1.00 92.19 86 ALA A CA 1
ATOM 651 C C . ALA A 1 86 ? -5.852 -7.641 -30.012 1.00 92.19 86 ALA A C 1
ATOM 653 O O . ALA A 1 86 ? -7.025 -7.303 -29.927 1.00 92.19 86 ALA A O 1
ATOM 654 N N . PHE A 1 87 ? -5.006 -7.535 -28.986 1.00 91.62 87 PHE A N 1
ATOM 655 C CA . PHE A 1 87 ? -5.357 -6.884 -27.717 1.00 91.62 87 PHE A CA 1
ATOM 656 C C . PHE A 1 87 ? -5.195 -5.362 -27.773 1.00 91.62 87 PHE A C 1
ATOM 658 O O . PHE A 1 87 ? -5.817 -4.652 -26.998 1.00 91.62 87 PHE A O 1
ATOM 665 N N . ILE A 1 88 ? -4.339 -4.865 -28.668 1.00 87.81 88 ILE A N 1
ATOM 666 C CA . ILE A 1 88 ? -4.058 -3.441 -28.850 1.00 87.81 88 ILE A CA 1
ATOM 667 C C . ILE A 1 88 ? -4.026 -3.189 -30.359 1.00 87.81 88 ILE A C 1
ATOM 669 O O . ILE A 1 88 ? -3.207 -3.784 -31.063 1.00 87.81 88 ILE A O 1
ATOM 673 N N . GLY A 1 89 ? -4.919 -2.330 -30.853 1.00 89.81 89 GLY A N 1
ATOM 674 C CA . GLY A 1 89 ? -5.072 -2.060 -32.285 1.00 89.81 89 GLY A CA 1
ATOM 675 C C . GLY A 1 89 ? -5.705 -3.225 -33.056 1.00 89.81 89 GLY A C 1
ATOM 676 O O . GLY A 1 89 ? -6.517 -3.973 -32.520 1.00 89.81 89 GLY A O 1
ATOM 677 N N . ASN A 1 90 ? -5.329 -3.380 -34.327 1.00 92.81 90 ASN A N 1
ATOM 678 C CA . ASN A 1 90 ? -5.899 -4.368 -35.254 1.00 92.81 90 ASN A CA 1
ATOM 679 C C . ASN A 1 90 ? -4.966 -5.564 -35.551 1.00 92.81 90 ASN A C 1
ATOM 681 O O . ASN A 1 90 ? -5.320 -6.462 -36.313 1.00 92.81 90 ASN A O 1
ATOM 685 N N . LYS A 1 91 ? -3.770 -5.612 -34.951 1.00 92.75 91 LYS A N 1
ATOM 686 C CA . LYS A 1 91 ? -2.751 -6.646 -35.197 1.00 92.75 91 LYS A CA 1
ATOM 687 C C . LYS A 1 91 ? -2.436 -7.408 -33.912 1.00 92.75 91 LYS A C 1
ATOM 689 O O . LYS A 1 91 ? -2.263 -6.827 -32.845 1.00 92.75 91 LYS A O 1
ATOM 694 N N . CYS A 1 92 ? -2.291 -8.732 -33.993 1.00 91.75 92 CYS A N 1
ATOM 695 C CA . CYS A 1 92 ? -1.802 -9.504 -32.851 1.00 91.75 92 CYS A CA 1
ATOM 696 C C . CYS A 1 92 ? -0.310 -9.239 -32.614 1.00 91.75 92 CYS A C 1
ATOM 698 O O . CYS A 1 92 ? 0.456 -9.003 -33.551 1.00 91.75 92 CYS A O 1
ATOM 700 N N . GLN A 1 93 ? 0.131 -9.370 -31.360 1.00 89.88 93 GLN A N 1
ATOM 701 C CA . GLN A 1 93 ? 1.513 -9.080 -30.957 1.00 89.88 93 GLN A CA 1
ATOM 702 C C . GLN A 1 93 ? 2.560 -9.859 -31.777 1.00 89.88 93 GLN A C 1
ATOM 704 O O . GLN A 1 93 ? 3.643 -9.350 -32.053 1.00 89.88 93 GLN A O 1
ATOM 709 N N . ARG A 1 94 ? 2.242 -11.092 -32.200 1.00 88.88 94 ARG A N 1
ATOM 710 C CA . ARG A 1 94 ? 3.135 -11.912 -33.034 1.00 88.88 94 ARG A CA 1
ATOM 711 C C . ARG A 1 94 ? 3.331 -11.303 -34.421 1.00 88.88 94 ARG A C 1
ATOM 713 O O . ARG A 1 94 ? 4.468 -11.225 -34.881 1.00 88.88 94 ARG A O 1
ATOM 720 N N . CYS A 1 95 ? 2.245 -10.902 -35.077 1.00 89.75 95 CYS A N 1
ATOM 721 C CA . CYS A 1 95 ? 2.315 -10.304 -36.403 1.00 89.75 95 CYS A CA 1
ATOM 722 C C . CYS A 1 95 ? 2.930 -8.904 -36.340 1.00 89.75 95 CYS A C 1
ATOM 724 O O . CYS A 1 95 ? 3.829 -8.639 -37.121 1.00 89.75 95 CYS A O 1
ATOM 726 N N . ALA A 1 96 ? 2.569 -8.082 -35.349 1.00 91.19 96 ALA A N 1
ATOM 727 C CA . ALA A 1 96 ? 3.181 -6.766 -35.145 1.00 91.19 96 ALA A CA 1
ATOM 728 C C . ALA A 1 96 ? 4.707 -6.851 -34.934 1.00 91.19 96 ALA A C 1
ATOM 730 O O . ALA A 1 96 ? 5.474 -6.085 -35.511 1.00 91.19 96 ALA A O 1
ATOM 731 N N . ASN A 1 97 ? 5.177 -7.820 -34.140 1.00 90.69 97 ASN A N 1
ATOM 732 C CA . ASN A 1 97 ? 6.613 -8.026 -33.937 1.00 90.69 97 ASN A CA 1
ATOM 733 C C . ASN A 1 97 ? 7.320 -8.583 -35.175 1.00 90.69 97 ASN A C 1
ATOM 735 O O . ASN A 1 97 ? 8.482 -8.260 -35.402 1.00 90.69 97 ASN A O 1
ATOM 739 N N . SER A 1 98 ? 6.642 -9.438 -35.943 1.00 89.38 98 SER A N 1
ATOM 740 C CA . SER A 1 98 ? 7.210 -9.990 -37.175 1.00 89.38 98 SER A CA 1
ATOM 741 C C . SER A 1 98 ? 7.312 -8.910 -38.246 1.00 89.38 98 SER A C 1
ATOM 743 O O . SER A 1 98 ? 8.346 -8.814 -38.885 1.00 89.38 98 SER A O 1
ATOM 745 N N . GLU A 1 99 ? 6.307 -8.044 -38.356 1.00 90.94 99 GLU A N 1
ATOM 746 C CA . GLU A 1 99 ? 6.300 -6.913 -39.281 1.00 90.94 99 GLU A CA 1
ATOM 747 C C . GLU A 1 99 ? 7.439 -5.932 -38.994 1.00 90.94 99 GLU A C 1
ATOM 749 O O . GLU A 1 99 ? 8.204 -5.578 -39.884 1.00 90.94 99 GLU A O 1
ATOM 754 N N . ARG A 1 100 ? 7.635 -5.575 -37.717 1.00 90.44 100 ARG A N 1
ATOM 755 C CA . ARG A 1 100 ? 8.736 -4.693 -37.304 1.00 90.44 100 ARG A CA 1
ATOM 756 C C . ARG A 1 100 ? 10.119 -5.281 -37.604 1.00 90.44 100 ARG A C 1
ATOM 758 O O . ARG A 1 100 ? 11.069 -4.534 -37.789 1.00 90.44 100 ARG A O 1
ATOM 765 N N . LYS A 1 101 ? 10.249 -6.611 -37.582 1.00 89.56 101 LYS A N 1
ATOM 766 C CA . LYS A 1 101 ? 11.538 -7.303 -37.717 1.00 89.56 101 LYS A CA 1
ATOM 767 C C . LYS A 1 101 ? 11.862 -7.723 -39.152 1.00 89.56 101 LYS A C 1
ATOM 769 O O . LYS A 1 101 ? 13.031 -7.765 -39.509 1.00 89.56 101 LYS A O 1
ATOM 774 N N . TYR A 1 102 ? 10.848 -8.091 -39.923 1.00 87.88 102 TYR A N 1
ATOM 775 C CA . TYR A 1 102 ? 10.981 -8.762 -41.218 1.00 87.88 102 TYR A CA 1
ATOM 776 C C . TYR A 1 102 ? 10.287 -8.001 -42.356 1.00 87.88 102 TYR A C 1
ATOM 778 O O . TYR A 1 102 ? 10.294 -8.459 -43.491 1.00 87.88 102 TYR A O 1
ATOM 786 N N . GLY A 1 103 ? 9.668 -6.855 -42.066 1.00 88.25 103 GLY A N 1
ATOM 787 C CA . GLY A 1 103 ? 8.936 -6.075 -43.055 1.00 88.25 103 GLY A CA 1
ATOM 788 C C . GLY A 1 103 ? 7.492 -6.554 -43.268 1.00 88.25 103 GLY A C 1
ATOM 789 O O . GLY A 1 103 ? 6.955 -7.324 -42.466 1.00 88.25 103 GLY A O 1
ATOM 790 N N . PRO A 1 104 ? 6.816 -6.057 -44.317 1.00 88.56 104 PRO A N 1
ATOM 791 C CA . PRO A 1 104 ? 5.380 -6.237 -44.504 1.00 88.56 104 PRO A CA 1
ATOM 792 C C . PRO A 1 104 ? 4.979 -7.711 -44.641 1.00 88.56 104 PRO A C 1
ATOM 794 O O . PRO A 1 104 ? 5.709 -8.539 -45.182 1.00 88.56 104 PRO A O 1
ATOM 797 N N . ALA A 1 105 ? 3.771 -8.036 -44.173 1.00 90.19 105 ALA A N 1
ATOM 798 C CA . ALA A 1 105 ? 3.248 -9.393 -44.260 1.00 90.19 105 ALA A CA 1
ATOM 799 C C . ALA A 1 105 ? 2.981 -9.807 -45.719 1.00 90.19 105 ALA A C 1
ATOM 801 O O . ALA A 1 105 ? 2.273 -9.118 -46.468 1.00 90.19 105 ALA A O 1
ATOM 802 N N . VAL A 1 106 ? 3.494 -10.982 -46.081 1.00 91.25 106 VAL A N 1
ATOM 803 C CA . VAL A 1 106 ? 3.334 -11.621 -47.391 1.00 91.25 106 VAL A CA 1
ATOM 804 C C . VAL A 1 106 ? 2.376 -12.810 -47.318 1.00 91.25 106 VAL A C 1
ATOM 806 O O . VAL A 1 106 ? 2.019 -13.304 -46.240 1.00 91.25 106 VAL A O 1
ATOM 809 N N . THR A 1 107 ? 1.914 -13.255 -48.483 1.00 91.75 107 THR A N 1
ATOM 810 C CA . THR A 1 107 ? 0.961 -14.359 -48.606 1.00 91.75 107 THR A CA 1
ATOM 811 C C . THR A 1 107 ? 1.608 -15.679 -48.198 1.00 91.75 107 THR A C 1
ATOM 813 O O . THR A 1 107 ? 2.617 -16.096 -48.754 1.00 91.75 107 THR A O 1
ATOM 816 N N . CYS A 1 108 ? 1.008 -16.357 -47.223 1.00 90.25 108 CYS A N 1
ATOM 817 C CA . CYS A 1 108 ? 1.391 -17.703 -46.823 1.00 90.25 108 CYS A CA 1
ATOM 818 C C . CYS A 1 108 ? 1.049 -18.700 -47.928 1.00 90.25 108 CYS A C 1
ATOM 820 O O . CYS A 1 108 ? -0.104 -18.785 -48.352 1.00 90.25 108 CYS A O 1
ATOM 822 N N . GLU A 1 109 ? 2.009 -19.527 -48.328 1.00 89.62 109 GLU A N 1
ATOM 823 C CA . GLU A 1 109 ? 1.797 -20.481 -49.419 1.00 89.62 109 GLU A CA 1
ATOM 824 C C . GLU A 1 109 ? 0.766 -21.572 -49.092 1.00 89.62 109 GLU A C 1
ATOM 826 O O . GLU A 1 109 ? 0.114 -22.080 -50.006 1.00 89.62 109 GLU A O 1
ATOM 831 N N . GLN A 1 110 ? 0.562 -21.885 -47.807 1.00 87.94 110 GLN A N 1
ATOM 832 C CA . GLN A 1 110 ? -0.357 -22.938 -47.362 1.00 87.94 110 GLN A CA 1
ATOM 833 C C . GLN A 1 110 ? -1.771 -22.431 -47.045 1.00 87.94 110 GLN A C 1
ATOM 835 O O . GLN A 1 110 ? -2.736 -23.035 -47.494 1.00 87.94 110 GLN A O 1
ATOM 840 N N . CYS A 1 111 ? -1.925 -21.343 -46.281 1.00 87.56 111 CYS A N 1
ATOM 841 C CA . CYS A 1 111 ? -3.256 -20.827 -45.918 1.00 87.56 111 CYS A CA 1
ATOM 842 C C . CYS A 1 111 ? -3.734 -19.655 -46.782 1.00 87.56 111 CYS A C 1
ATOM 844 O O . CYS A 1 111 ? -4.833 -19.159 -46.552 1.00 87.56 111 CYS A O 1
ATOM 846 N N . LYS A 1 112 ? -2.908 -19.182 -47.725 1.00 89.69 112 LYS A N 1
ATOM 847 C CA . LYS A 1 112 ? -3.189 -18.064 -48.646 1.00 89.69 112 LYS A CA 1
ATOM 848 C C . LYS A 1 112 ? -3.546 -16.726 -47.976 1.00 89.69 112 LYS A C 1
ATOM 850 O O . LYS A 1 112 ? -3.944 -15.786 -48.650 1.00 89.69 112 LYS A O 1
ATOM 855 N N . GLN A 1 113 ? -3.348 -16.599 -46.665 1.00 87.75 113 GLN A N 1
ATOM 856 C CA . GLN A 1 113 ? -3.525 -15.348 -45.921 1.00 87.75 113 GLN A CA 1
ATOM 857 C C . GLN A 1 113 ? -2.234 -14.522 -45.905 1.00 87.75 113 GLN A C 1
ATOM 859 O O . GLN A 1 113 ? -1.136 -15.085 -45.904 1.00 87.75 113 GLN A O 1
ATOM 864 N N . ARG A 1 114 ? -2.354 -13.192 -45.796 1.00 89.81 114 ARG A N 1
ATOM 865 C CA . ARG A 1 114 ? -1.224 -12.261 -45.617 1.00 89.81 114 ARG A CA 1
ATOM 866 C C . ARG A 1 114 ? -0.675 -12.310 -44.188 1.00 89.81 114 ARG A C 1
ATOM 868 O O . ARG A 1 114 ? -0.839 -11.378 -43.410 1.00 89.81 114 ARG A O 1
ATOM 875 N N . CYS A 1 115 ? -0.055 -13.425 -43.815 1.00 89.25 115 CYS A N 1
ATOM 876 C CA . CYS A 1 115 ? 0.495 -13.642 -42.472 1.00 89.25 115 CYS A CA 1
ATOM 877 C C . CYS A 1 115 ? 1.846 -14.364 -42.437 1.00 89.25 115 CYS A C 1
ATOM 879 O O . CYS A 1 115 ? 2.287 -14.787 -41.360 1.00 89.25 115 CYS A O 1
ATOM 881 N N . ALA A 1 116 ? 2.495 -14.534 -43.588 1.00 90.19 116 ALA A N 1
ATOM 882 C CA . ALA A 1 116 ? 3.876 -14.986 -43.666 1.00 90.19 116 ALA A CA 1
ATOM 883 C C . ALA A 1 116 ? 4.835 -13.785 -43.683 1.00 90.19 116 ALA A C 1
ATOM 885 O O . ALA A 1 116 ? 4.433 -12.663 -43.978 1.00 90.19 116 ALA A O 1
ATOM 886 N N . PHE A 1 117 ? 6.093 -14.021 -43.314 1.00 89.50 117 PHE A N 1
ATOM 887 C CA . PHE A 1 117 ? 7.136 -12.996 -43.229 1.00 89.50 117 PHE A CA 1
ATOM 888 C C . PHE A 1 117 ? 8.443 -13.608 -43.728 1.00 89.50 117 PHE A C 1
ATOM 890 O O . PHE A 1 117 ? 8.815 -14.681 -43.237 1.00 89.50 117 PHE A O 1
ATOM 897 N N . ASP A 1 118 ? 9.109 -12.960 -44.684 1.00 84.12 118 ASP A N 1
ATOM 898 C CA . ASP A 1 118 ? 10.398 -13.420 -45.200 1.00 84.12 118 ASP A CA 1
ATOM 899 C C . ASP A 1 118 ? 11.494 -13.169 -44.159 1.00 84.12 118 ASP A C 1
ATOM 901 O O . ASP A 1 118 ? 11.645 -12.074 -43.630 1.00 84.12 118 ASP A O 1
ATOM 905 N N . ARG A 1 119 ? 12.224 -14.222 -43.798 1.00 80.94 119 ARG A N 1
ATOM 906 C CA . ARG A 1 119 ? 13.253 -14.167 -42.752 1.00 80.94 119 ARG A CA 1
ATOM 907 C C . ARG A 1 119 ? 14.666 -14.072 -43.317 1.00 80.94 119 ARG A C 1
ATOM 909 O O . ARG A 1 119 ? 15.589 -14.075 -42.506 1.00 80.94 119 ARG A O 1
ATOM 916 N N . HIS A 1 120 ? 14.816 -14.021 -44.646 1.00 71.75 120 HIS A N 1
ATOM 917 C CA . HIS A 1 120 ? 16.100 -13.992 -45.359 1.00 71.75 120 HIS A CA 1
ATOM 918 C C . HIS A 1 120 ? 17.056 -15.126 -44.946 1.00 71.75 120 HIS A C 1
ATOM 920 O O . HIS A 1 120 ? 18.272 -14.978 -44.953 1.00 71.75 120 HIS A O 1
ATOM 926 N N . ASP A 1 121 ? 16.485 -16.258 -44.531 1.00 67.19 121 ASP A N 1
ATOM 927 C CA . ASP A 1 121 ? 17.204 -17.428 -44.038 1.00 67.19 121 ASP A CA 1
ATOM 928 C C . ASP A 1 121 ? 16.517 -18.682 -44.583 1.00 67.19 121 ASP A C 1
ATOM 930 O O . ASP A 1 121 ? 15.495 -19.143 -44.053 1.00 67.19 121 ASP A O 1
ATOM 934 N N . ASP A 1 122 ? 17.068 -19.213 -45.673 1.00 61.59 122 ASP A N 1
ATOM 935 C CA . ASP A 1 122 ? 16.533 -20.380 -46.375 1.00 61.59 122 ASP A CA 1
ATOM 936 C C . ASP A 1 122 ? 16.540 -21.645 -45.507 1.00 61.59 122 ASP A C 1
ATOM 938 O O . ASP A 1 122 ? 15.677 -22.507 -45.676 1.00 61.59 122 ASP A O 1
ATOM 942 N N . SER A 1 123 ? 17.409 -21.718 -44.487 1.00 59.56 123 SER A N 1
ATOM 943 C CA . SER A 1 123 ? 17.466 -22.849 -43.546 1.00 59.56 123 SER A CA 1
ATOM 944 C C . SER A 1 123 ? 16.199 -22.993 -42.688 1.00 59.56 123 SER A C 1
ATOM 946 O O . SER A 1 123 ? 15.941 -24.046 -42.099 1.00 59.56 123 SER A O 1
ATOM 948 N N . LYS A 1 124 ? 15.381 -21.934 -42.607 1.00 59.50 124 LYS A N 1
ATOM 949 C CA . LYS A 1 124 ? 14.142 -21.896 -41.817 1.00 59.50 124 LYS A CA 1
ATOM 950 C C . LYS A 1 124 ? 12.878 -22.114 -42.648 1.00 59.50 124 LYS A C 1
ATOM 952 O O . LYS A 1 124 ? 11.793 -22.184 -42.053 1.00 59.50 124 LYS A O 1
ATOM 957 N N . LYS A 1 125 ? 12.993 -22.245 -43.974 1.00 67.12 125 LYS A N 1
ATOM 958 C CA . LYS A 1 125 ? 11.889 -22.666 -44.844 1.00 67.12 125 LYS A CA 1
ATOM 959 C C . LYS A 1 125 ? 11.616 -24.145 -44.586 1.00 67.12 125 LYS A C 1
ATOM 961 O O . LYS A 1 125 ? 12.512 -24.980 -44.633 1.00 67.12 125 LYS A O 1
ATOM 966 N N . VAL A 1 126 ? 10.372 -24.477 -44.256 1.00 65.19 126 VAL A N 1
ATOM 967 C CA . VAL A 1 126 ? 9.973 -25.880 -44.107 1.00 65.19 126 VAL A CA 1
ATOM 968 C C . VAL A 1 126 ? 9.522 -26.336 -45.486 1.00 65.19 126 VAL A C 1
ATOM 970 O O . VAL A 1 126 ? 8.533 -25.806 -45.984 1.00 65.19 126 VAL A O 1
ATOM 973 N N . ASP A 1 127 ? 10.254 -27.276 -46.090 1.00 67.19 127 ASP A N 1
ATOM 974 C CA . ASP A 1 127 ? 9.981 -27.792 -47.444 1.00 67.19 127 ASP A CA 1
ATOM 975 C C . ASP A 1 127 ? 10.104 -26.723 -48.556 1.00 67.19 127 ASP A C 1
ATOM 977 O O . ASP A 1 127 ? 9.316 -26.692 -49.493 1.00 67.19 127 ASP A O 1
ATOM 981 N N . GLY A 1 128 ? 11.031 -25.763 -48.410 1.00 73.31 128 GLY A N 1
ATOM 982 C CA . GLY A 1 128 ? 11.252 -24.682 -49.389 1.00 73.31 128 GLY A CA 1
ATOM 983 C C . GLY A 1 128 ? 10.139 -23.625 -49.478 1.00 73.31 128 GLY A C 1
ATOM 984 O O . GLY A 1 128 ? 10.316 -22.618 -50.155 1.00 73.31 128 GLY A O 1
ATOM 985 N N . LYS A 1 129 ? 9.028 -23.808 -48.752 1.00 78.50 129 LYS A N 1
ATOM 986 C CA . LYS A 1 129 ? 7.839 -22.944 -48.792 1.00 78.50 129 LYS A CA 1
ATOM 987 C C . LYS A 1 129 ? 7.861 -21.870 -47.709 1.00 78.50 129 LYS A C 1
ATOM 989 O O . LYS A 1 129 ? 8.216 -22.119 -46.548 1.00 78.50 129 LYS A O 1
ATOM 994 N N . LEU A 1 130 ? 7.393 -20.677 -48.062 1.00 86.00 130 LEU A N 1
ATOM 995 C CA . LEU A 1 130 ? 7.193 -19.556 -47.158 1.00 86.00 130 LEU A CA 1
ATOM 996 C C . LEU A 1 130 ? 5.840 -19.672 -46.442 1.00 86.00 130 LEU A C 1
ATOM 998 O O . LEU A 1 130 ? 4.764 -19.375 -46.969 1.00 86.00 130 LEU A O 1
ATOM 1002 N N . LEU A 1 131 ? 5.900 -20.122 -45.189 1.00 87.38 131 LEU A N 1
ATOM 1003 C CA . LEU A 1 131 ? 4.725 -20.422 -44.373 1.00 87.38 131 LEU A CA 1
ATOM 1004 C C . LEU A 1 131 ? 4.543 -19.414 -43.233 1.00 87.38 131 LEU A C 1
ATOM 1006 O O . LEU A 1 131 ? 5.502 -18.977 -42.595 1.00 87.38 131 LEU A O 1
ATOM 1010 N N . CYS A 1 132 ? 3.287 -19.097 -42.911 1.00 87.69 132 CYS A N 1
ATOM 1011 C CA . CYS A 1 132 ? 2.958 -18.377 -41.685 1.00 87.69 132 CYS A CA 1
ATOM 1012 C C . CYS A 1 132 ? 3.232 -19.247 -40.455 1.00 87.69 132 CYS A C 1
ATOM 1014 O O . CYS A 1 132 ? 3.238 -20.475 -40.531 1.00 87.69 132 CYS A O 1
ATOM 1016 N N . TRP A 1 133 ? 3.373 -18.621 -39.286 1.00 85.38 133 TRP A N 1
ATOM 1017 C CA . TRP A 1 133 ? 3.729 -19.333 -38.054 1.00 85.38 133 TRP A CA 1
ATOM 1018 C C . TRP A 1 133 ? 2.800 -20.516 -37.721 1.00 85.38 133 TRP A C 1
ATOM 1020 O O . TRP A 1 133 ? 3.282 -21.566 -37.295 1.00 85.38 133 TRP A O 1
ATOM 1030 N N . LEU A 1 134 ? 1.487 -20.377 -37.939 1.00 84.62 134 LEU A N 1
ATOM 1031 C CA . LEU A 1 134 ? 0.527 -21.461 -37.700 1.00 84.62 134 LEU A CA 1
ATOM 1032 C C . LEU A 1 134 ? 0.736 -22.633 -38.664 1.00 84.62 134 LEU A C 1
ATOM 1034 O O . LEU A 1 134 ? 0.760 -23.785 -38.230 1.00 84.62 134 LEU A O 1
ATOM 1038 N N . CYS A 1 135 ? 0.925 -22.338 -39.950 1.00 86.38 135 CYS A N 1
ATOM 1039 C CA . CYS A 1 135 ? 1.193 -23.337 -40.982 1.00 86.38 135 CYS A CA 1
ATOM 1040 C C . CYS A 1 135 ? 2.528 -24.044 -40.724 1.00 86.38 135 CYS A C 1
ATOM 1042 O O . CYS A 1 135 ? 2.576 -25.271 -40.706 1.00 86.38 135 CYS A O 1
ATOM 1044 N N . THR A 1 136 ? 3.578 -23.297 -40.365 1.00 85.94 136 THR A N 1
ATOM 1045 C CA . THR A 1 136 ? 4.861 -23.863 -39.927 1.00 85.94 136 THR A CA 1
ATOM 1046 C C . THR A 1 136 ? 4.681 -24.800 -38.733 1.00 85.94 136 THR A C 1
ATOM 1048 O O . THR A 1 136 ? 5.238 -25.896 -38.708 1.00 85.94 136 THR A O 1
ATOM 1051 N N . GLN A 1 137 ? 3.906 -24.393 -37.724 1.00 82.44 137 GLN A N 1
ATOM 1052 C CA . GLN A 1 137 ? 3.693 -25.197 -36.523 1.00 82.44 137 GLN A CA 1
ATOM 1053 C C . GLN A 1 137 ? 2.873 -26.462 -36.809 1.00 82.44 137 GLN A C 1
ATOM 1055 O O . GLN A 1 137 ? 3.149 -27.501 -36.207 1.00 82.44 137 GLN A O 1
ATOM 1060 N N . SER A 1 138 ? 1.894 -26.380 -37.713 1.00 83.88 138 SER A N 1
ATOM 1061 C CA . SER A 1 138 ? 1.099 -27.515 -38.192 1.00 83.88 138 SER A CA 1
ATOM 1062 C C . SER A 1 138 ? 1.958 -28.512 -38.973 1.00 83.88 138 SER A C 1
ATOM 1064 O O . SER A 1 138 ? 1.987 -29.696 -38.638 1.00 83.88 138 SER A O 1
ATOM 1066 N N . LEU A 1 139 ? 2.750 -28.026 -39.933 1.00 83.31 139 LEU A N 1
ATOM 1067 C CA . LEU A 1 139 ? 3.626 -28.855 -40.757 1.00 83.31 139 LEU A CA 1
ATOM 1068 C C . LEU A 1 139 ? 4.704 -29.555 -39.921 1.00 83.31 139 LEU A C 1
ATOM 1070 O O . LEU A 1 139 ? 4.901 -30.759 -40.053 1.00 83.31 139 LEU A O 1
ATOM 1074 N N . LYS A 1 140 ? 5.323 -28.854 -38.962 1.00 81.31 140 LYS A N 1
ATOM 1075 C CA . LYS A 1 140 ? 6.266 -29.473 -38.013 1.00 81.31 140 LYS A CA 1
ATOM 1076 C C . LYS A 1 140 ? 5.638 -30.611 -37.204 1.00 81.31 140 LYS A C 1
ATOM 1078 O O . LYS A 1 140 ? 6.311 -31.599 -36.929 1.00 81.31 140 LYS A O 1
ATOM 1083 N N . ARG A 1 141 ? 4.357 -30.505 -36.827 1.00 78.12 141 ARG A N 1
ATOM 1084 C CA . ARG A 1 141 ? 3.647 -31.590 -36.121 1.00 78.12 141 ARG A CA 1
ATOM 1085 C C . ARG A 1 141 ? 3.357 -32.766 -37.033 1.00 78.12 141 ARG A C 1
ATOM 1087 O O . ARG A 1 141 ? 3.513 -33.898 -36.590 1.00 78.12 141 ARG A O 1
ATOM 1094 N N . ALA A 1 142 ? 2.932 -32.502 -38.267 1.00 79.38 142 ALA A N 1
ATOM 1095 C CA . ALA A 1 142 ? 2.710 -33.548 -39.257 1.00 79.38 142 ALA A CA 1
ATOM 1096 C C . ALA A 1 142 ? 4.007 -34.343 -39.479 1.00 79.38 142 ALA A C 1
ATOM 1098 O O . ALA A 1 142 ? 4.013 -35.555 -39.295 1.00 79.38 142 ALA A O 1
ATOM 1099 N N . LEU A 1 143 ? 5.129 -33.648 -39.699 1.00 78.94 143 LEU A N 1
ATOM 1100 C CA . LEU A 1 143 ? 6.452 -34.263 -39.845 1.00 78.94 143 LEU A CA 1
ATOM 1101 C C . LEU A 1 143 ? 6.890 -35.047 -38.595 1.00 78.94 143 LEU A C 1
ATOM 1103 O O . LEU A 1 143 ? 7.421 -36.151 -38.712 1.00 78.94 143 LEU A O 1
ATOM 1107 N N . ALA A 1 144 ? 6.642 -34.522 -37.389 1.00 74.75 144 ALA A N 1
ATOM 1108 C CA . ALA A 1 144 ? 6.958 -35.225 -36.144 1.00 74.75 144 ALA A CA 1
ATOM 1109 C C . ALA A 1 144 ? 6.135 -36.514 -35.967 1.00 74.75 144 ALA A C 1
ATOM 1111 O O . ALA A 1 144 ? 6.686 -37.527 -35.535 1.00 74.75 144 ALA A O 1
ATOM 1112 N N . ARG A 1 145 ? 4.845 -36.504 -36.339 1.00 73.44 145 ARG A N 1
ATOM 1113 C CA . ARG A 1 145 ? 3.989 -37.702 -36.329 1.00 73.44 145 ARG A CA 1
ATOM 1114 C C . ARG A 1 145 ? 4.483 -38.745 -37.329 1.00 73.44 145 ARG A C 1
ATOM 1116 O O . ARG A 1 145 ? 4.595 -39.910 -36.961 1.00 73.44 145 ARG A O 1
ATOM 1123 N N . THR A 1 146 ? 4.872 -38.332 -38.535 1.00 74.69 146 THR A N 1
ATOM 1124 C CA . THR A 1 146 ? 5.459 -39.237 -39.537 1.00 74.69 146 THR A CA 1
ATOM 1125 C C . THR A 1 146 ? 6.772 -39.855 -39.041 1.00 74.69 146 THR A C 1
ATOM 1127 O O . THR A 1 146 ? 6.968 -41.062 -39.157 1.00 74.69 146 THR A O 1
ATOM 1130 N N . LYS A 1 147 ? 7.642 -39.077 -38.380 1.00 71.44 147 LYS A N 1
ATOM 1131 C CA . LYS A 1 147 ? 8.904 -39.573 -37.793 1.00 71.44 147 LYS A CA 1
ATOM 1132 C C . LYS A 1 147 ? 8.685 -40.549 -36.625 1.00 71.44 147 LYS A C 1
ATOM 1134 O O . LYS A 1 147 ? 9.424 -41.524 -36.483 1.00 71.44 147 LYS A O 1
ATOM 1139 N N . GLN A 1 148 ? 7.664 -40.320 -35.797 1.00 59.94 148 GLN A N 1
ATOM 1140 C CA . GLN A 1 148 ? 7.259 -41.257 -34.739 1.00 59.94 148 GLN A CA 1
ATOM 1141 C C . GLN A 1 148 ? 6.685 -42.560 -35.312 1.00 59.94 148 GLN A C 1
ATOM 1143 O O . GLN A 1 148 ? 6.932 -43.632 -34.765 1.00 59.94 148 GLN A O 1
ATOM 1148 N N . HIS A 1 149 ? 5.980 -42.487 -36.442 1.00 59.69 149 HIS A N 1
ATOM 1149 C CA . HIS A 1 149 ? 5.458 -43.668 -37.125 1.00 59.69 149 HIS A CA 1
ATOM 1150 C C . HIS A 1 149 ? 6.583 -44.525 -37.732 1.00 59.69 149 HIS A C 1
ATOM 1152 O O . HIS A 1 149 ? 6.572 -45.743 -37.588 1.00 59.69 149 HIS A O 1
ATOM 1158 N N . LEU A 1 150 ? 7.607 -43.893 -38.319 1.00 56.78 150 LEU A N 1
ATOM 1159 C CA . LEU A 1 150 ? 8.794 -44.581 -38.848 1.00 56.78 150 LEU A CA 1
ATOM 1160 C C . LEU A 1 150 ? 9.625 -45.252 -37.736 1.00 56.78 150 LEU A C 1
ATOM 1162 O O . LEU A 1 150 ? 9.978 -46.422 -37.840 1.00 56.78 150 LEU A O 1
ATOM 1166 N N . THR A 1 151 ? 9.850 -44.561 -36.615 1.00 55.16 151 THR A N 1
ATOM 1167 C CA . THR A 1 151 ? 10.588 -45.119 -35.457 1.00 55.16 151 THR A CA 1
ATOM 1168 C C . THR A 1 151 ? 9.815 -46.210 -34.697 1.00 55.16 151 THR A C 1
ATOM 1170 O O . THR A 1 151 ? 10.421 -47.062 -34.045 1.00 55.16 151 THR A O 1
ATOM 1173 N N . SER A 1 152 ? 8.481 -46.219 -34.788 1.00 53.47 152 SER A N 1
ATOM 1174 C CA . SER A 1 152 ? 7.618 -47.315 -34.321 1.00 53.47 152 SER A CA 1
ATOM 1175 C C . SER A 1 152 ? 7.784 -48.580 -35.179 1.00 53.47 152 SER A C 1
ATOM 1177 O O . SER A 1 152 ? 7.877 -49.685 -34.639 1.00 53.47 152 SER A O 1
ATOM 1179 N N . MET A 1 153 ? 7.919 -48.427 -36.502 1.00 51.88 153 MET A N 1
ATOM 1180 C CA . MET A 1 153 ? 8.143 -49.552 -37.419 1.00 51.88 153 MET A CA 1
ATOM 1181 C C . MET A 1 153 ? 9.517 -50.217 -37.217 1.00 51.88 153 MET A C 1
ATOM 1183 O O . MET A 1 153 ? 9.595 -51.446 -37.218 1.00 51.88 153 MET A O 1
ATOM 1187 N N . ASP A 1 154 ? 10.573 -49.451 -36.918 1.00 47.00 154 ASP A N 1
ATOM 1188 C CA . ASP A 1 154 ? 11.895 -50.013 -36.578 1.00 47.00 154 ASP A CA 1
ATOM 1189 C C . ASP A 1 154 ? 11.895 -50.785 -35.245 1.00 47.00 154 ASP A C 1
ATOM 1191 O O . ASP A 1 154 ? 12.561 -51.816 -35.100 1.00 47.00 154 ASP A O 1
ATOM 1195 N N . LYS A 1 155 ? 11.081 -50.360 -34.268 1.00 40.94 155 LYS A N 1
ATOM 1196 C CA . LYS A 1 155 ? 10.918 -51.092 -32.999 1.00 40.94 155 LYS A CA 1
ATOM 1197 C C . LYS A 1 155 ? 10.153 -52.405 -33.156 1.00 40.94 155 LYS A C 1
ATOM 1199 O O . LYS A 1 155 ? 10.415 -53.336 -32.393 1.00 40.94 155 LYS A O 1
ATOM 1204 N N . HIS A 1 156 ? 9.260 -52.517 -34.140 1.00 44.84 156 HIS A N 1
ATOM 1205 C CA . HIS A 1 156 ? 8.604 -53.786 -34.462 1.00 44.84 156 HIS A CA 1
ATOM 1206 C C . HIS A 1 156 ? 9.538 -54.771 -35.179 1.00 44.84 156 HIS A C 1
ATOM 1208 O O . HIS A 1 156 ? 9.418 -55.974 -34.952 1.00 44.84 156 HIS A O 1
ATOM 1214 N N . LYS A 1 157 ? 10.537 -54.290 -35.931 1.00 41.72 157 LYS A N 1
ATOM 1215 C CA . LYS A 1 157 ? 11.556 -55.153 -36.553 1.00 41.72 157 LYS A CA 1
ATOM 1216 C C . LYS A 1 157 ? 12.551 -55.719 -35.527 1.00 41.72 157 LYS A C 1
ATOM 1218 O O . LYS A 1 157 ? 12.896 -56.896 -35.584 1.00 41.72 157 LYS A O 1
ATOM 1223 N N . HIS A 1 158 ? 12.926 -54.938 -34.508 1.00 40.44 158 HIS A N 1
ATOM 1224 C CA . HIS A 1 158 ? 13.831 -55.393 -33.438 1.00 40.44 158 HIS A CA 1
ATOM 1225 C C . HIS A 1 158 ? 13.175 -56.239 -32.329 1.00 40.44 158 HIS A C 1
ATOM 1227 O O . HIS A 1 158 ? 13.885 -56.879 -31.552 1.00 40.44 158 HIS A O 1
ATOM 1233 N N . ARG A 1 159 ? 11.837 -56.303 -32.252 1.00 36.91 159 ARG A N 1
ATOM 1234 C CA . ARG A 1 159 ? 11.114 -57.154 -31.283 1.00 36.91 159 ARG A CA 1
ATOM 1235 C C . ARG A 1 159 ? 10.827 -58.580 -31.776 1.00 36.91 159 ARG A C 1
ATOM 1237 O O . ARG A 1 159 ? 10.402 -59.401 -30.971 1.00 36.91 159 ARG A O 1
ATOM 1244 N N . SER A 1 160 ? 11.117 -58.899 -33.041 1.00 36.59 160 SER A N 1
ATOM 1245 C CA . SER A 1 160 ? 10.897 -60.236 -33.623 1.00 36.59 160 SER A CA 1
ATOM 1246 C C . SER A 1 160 ? 12.054 -61.233 -33.422 1.00 36.59 160 SER A C 1
ATOM 1248 O O . SER A 1 160 ? 11.900 -62.400 -33.769 1.00 36.59 160 SER A O 1
ATOM 1250 N N . HIS A 1 161 ? 13.200 -60.831 -32.856 1.00 41.47 161 HIS A N 1
ATOM 1251 C CA . HIS A 1 161 ? 14.376 -61.714 -32.724 1.00 41.47 161 HIS A CA 1
ATOM 1252 C C . HIS A 1 161 ? 14.769 -62.086 -31.287 1.00 41.47 161 HIS A C 1
ATOM 1254 O O . HIS A 1 161 ? 15.855 -62.611 -31.063 1.00 41.47 161 HIS A O 1
ATOM 1260 N N . LYS A 1 162 ? 13.896 -61.871 -30.294 1.00 33.91 162 LYS A N 1
ATOM 1261 C CA . LYS A 1 162 ? 14.198 -62.229 -28.896 1.00 33.91 162 LYS A CA 1
ATOM 1262 C C . LYS A 1 162 ? 13.097 -63.064 -28.241 1.00 33.91 162 LYS A C 1
ATOM 1264 O O . LYS A 1 162 ? 12.573 -62.707 -27.196 1.00 33.91 162 LYS A O 1
ATOM 1269 N N . SER A 1 163 ? 12.741 -64.176 -28.883 1.00 31.41 163 SER A N 1
ATOM 1270 C CA . SER A 1 163 ? 12.100 -65.325 -28.233 1.00 31.41 163 SER A CA 1
ATOM 1271 C C . SER A 1 163 ? 12.203 -66.555 -29.136 1.00 31.41 163 SER A C 1
ATOM 1273 O O . SER A 1 163 ? 11.393 -66.729 -30.042 1.00 31.41 163 SER A O 1
ATOM 1275 N N . LYS A 1 164 ? 13.236 -67.376 -28.917 1.00 31.50 164 LYS A N 1
ATOM 1276 C CA . LYS A 1 164 ? 13.160 -68.847 -28.906 1.00 31.50 164 LYS A CA 1
ATOM 1277 C C . LYS A 1 164 ? 14.496 -69.411 -28.422 1.00 31.50 164 LYS A C 1
ATOM 1279 O O . LYS A 1 164 ? 15.562 -69.055 -28.911 1.00 31.50 164 LYS A O 1
ATOM 1284 N N . ASN A 1 165 ? 14.385 -70.210 -27.371 1.00 27.22 165 ASN A N 1
ATOM 1285 C CA . ASN A 1 165 ? 15.455 -70.764 -26.561 1.00 27.22 165 ASN A CA 1
ATOM 1286 C C . ASN A 1 165 ? 16.084 -71.993 -27.244 1.00 27.22 165 ASN A C 1
ATOM 1288 O O . ASN A 1 165 ? 15.370 -72.757 -27.885 1.00 27.22 165 ASN A O 1
ATOM 1292 N N . SER A 1 166 ? 17.394 -72.167 -27.043 1.00 26.62 166 SER A N 1
ATOM 1293 C CA . SER A 1 166 ? 18.120 -73.435 -26.846 1.00 26.62 166 SER A CA 1
ATOM 1294 C C . SER A 1 166 ? 17.573 -74.718 -27.503 1.00 26.62 166 SER A C 1
ATOM 1296 O O . SER A 1 166 ? 16.644 -75.319 -26.972 1.00 26.62 166 SER A O 1
ATOM 1298 N N . HIS A 1 167 ? 18.270 -75.236 -28.527 1.00 29.33 167 HIS A N 1
ATOM 1299 C CA . HIS A 1 167 ? 18.882 -76.578 -28.475 1.00 29.33 167 HIS A CA 1
ATOM 1300 C C . HIS A 1 167 ? 19.751 -76.902 -29.712 1.00 29.33 167 HIS A C 1
ATOM 1302 O O . HIS A 1 167 ? 19.310 -76.765 -30.846 1.00 29.33 167 HIS A O 1
ATOM 1308 N N . ARG A 1 168 ? 20.929 -77.479 -29.416 1.00 26.95 168 ARG A N 1
ATOM 1309 C CA . ARG A 1 168 ? 21.599 -78.598 -30.118 1.00 26.95 168 ARG A CA 1
ATOM 1310 C C . ARG A 1 168 ? 22.543 -78.325 -31.314 1.00 26.95 168 ARG A C 1
ATOM 1312 O O . ARG A 1 168 ? 22.129 -78.099 -32.437 1.00 26.95 168 ARG A O 1
ATOM 1319 N N . GLU A 1 169 ? 23.832 -78.480 -30.987 1.00 25.91 169 GLU A N 1
ATOM 1320 C CA . GLU A 1 169 ? 24.914 -79.230 -31.664 1.00 25.91 169 GLU A CA 1
ATOM 1321 C C . GLU A 1 169 ? 25.164 -79.171 -33.196 1.00 25.91 169 GLU A C 1
ATOM 1323 O O . GLU A 1 169 ? 24.389 -79.673 -33.997 1.00 25.91 169 GLU A O 1
ATOM 1328 N N . LYS A 1 170 ? 26.439 -78.836 -33.484 1.00 25.52 170 LYS A N 1
ATOM 1329 C CA . LYS A 1 170 ? 27.417 -79.466 -34.410 1.00 25.52 170 LYS A CA 1
ATOM 1330 C C . LYS A 1 170 ? 27.348 -79.258 -35.935 1.00 25.52 170 LYS A C 1
ATOM 1332 O O . LYS A 1 170 ? 26.397 -79.653 -36.591 1.00 25.52 170 LYS A O 1
ATOM 1337 N N . ARG A 1 171 ? 28.566 -78.953 -36.442 1.00 24.33 171 ARG A N 1
ATOM 1338 C CA . ARG A 1 171 ? 29.143 -79.167 -37.798 1.00 24.33 171 ARG A CA 1
ATOM 1339 C C . ARG A 1 171 ? 28.626 -78.205 -38.878 1.00 24.33 171 ARG A C 1
ATOM 1341 O O . ARG A 1 171 ? 27.466 -77.849 -38.855 1.00 24.33 171 ARG A O 1
ATOM 1348 N N . LYS A 1 172 ? 29.372 -77.788 -39.902 1.00 24.64 172 LYS A N 1
ATOM 1349 C CA . LYS A 1 172 ? 30.800 -77.653 -40.270 1.00 24.64 172 LYS A CA 1
ATOM 1350 C C . LYS A 1 172 ? 30.740 -76.885 -41.619 1.00 24.64 172 LYS A C 1
ATOM 1352 O O . LYS A 1 172 ? 29.797 -77.125 -42.360 1.00 24.64 172 LYS A O 1
ATOM 1357 N N . SER A 1 173 ? 31.705 -75.999 -41.876 1.00 24.47 173 SER A N 1
ATOM 1358 C CA . SER A 1 173 ? 32.277 -75.624 -43.192 1.00 24.47 173 SER A CA 1
ATOM 1359 C C . SER A 1 173 ? 31.375 -75.344 -44.424 1.00 24.47 173 SER A C 1
ATOM 1361 O O . SER A 1 173 ? 30.689 -76.226 -44.921 1.00 24.47 173 SER A O 1
ATOM 1363 N N . ASP A 1 174 ? 31.532 -74.130 -44.975 1.00 23.50 174 ASP A N 1
ATOM 1364 C CA . ASP A 1 174 ? 31.946 -73.837 -46.370 1.00 23.50 174 ASP A CA 1
ATOM 1365 C C . ASP A 1 174 ? 31.139 -72.801 -47.180 1.00 23.50 174 ASP A C 1
ATOM 1367 O O . ASP A 1 174 ? 29.926 -72.865 -47.335 1.00 23.50 174 ASP A O 1
ATOM 1371 N N . SER A 1 175 ? 31.945 -71.921 -47.789 1.00 23.64 175 SER A N 1
ATOM 1372 C CA . SER A 1 175 ? 31.832 -71.283 -49.108 1.00 23.64 175 SER A CA 1
ATOM 1373 C C . SER A 1 175 ? 30.806 -70.184 -49.409 1.00 23.64 175 SER A C 1
ATOM 1375 O O . SER A 1 175 ? 29.601 -70.384 -49.486 1.00 23.64 175 SER A O 1
ATOM 1377 N N . MET A 1 176 ? 31.389 -69.017 -49.719 1.00 25.19 176 MET A N 1
ATOM 1378 C CA . MET A 1 176 ? 31.193 -68.203 -50.929 1.00 25.19 176 MET A CA 1
ATOM 1379 C C . MET A 1 176 ? 29.885 -68.393 -51.718 1.00 25.19 176 MET A C 1
ATOM 1381 O O . MET A 1 176 ? 29.679 -69.429 -52.345 1.00 25.19 176 MET A O 1
ATOM 1385 N N . LYS A 1 177 ? 29.155 -67.289 -51.925 1.00 25.50 177 LYS A N 1
ATOM 1386 C CA . LYS A 1 177 ? 29.106 -66.633 -53.246 1.00 25.50 177 LYS A CA 1
ATOM 1387 C C . LYS A 1 177 ? 28.412 -65.273 -53.199 1.00 25.50 177 LYS A C 1
ATOM 1389 O O . LYS A 1 177 ? 27.443 -65.053 -52.483 1.00 25.50 177 LYS A O 1
ATOM 1394 N N . SER A 1 178 ? 29.002 -64.386 -53.983 1.00 22.84 178 SER A N 1
ATOM 1395 C CA . SER A 1 178 ? 28.628 -63.024 -54.328 1.00 22.84 178 SER A CA 1
ATOM 1396 C C . SER A 1 178 ? 27.628 -62.969 -55.493 1.00 22.84 178 SER A C 1
ATOM 1398 O O . SER A 1 178 ? 27.358 -63.988 -56.130 1.00 22.84 178 SER A O 1
ATOM 1400 N N . ASN A 1 179 ? 27.233 -61.727 -55.805 1.00 25.67 179 ASN A N 1
ATOM 1401 C CA . ASN A 1 179 ? 26.485 -61.199 -56.960 1.00 25.67 179 ASN A CA 1
ATOM 1402 C C . ASN A 1 179 ? 24.977 -61.031 -56.702 1.00 25.67 179 ASN A C 1
ATOM 1404 O O . ASN A 1 179 ? 24.335 -61.923 -56.170 1.00 25.67 179 ASN A O 1
ATOM 1408 N N . SER A 1 180 ? 24.343 -59.902 -57.024 1.00 26.83 180 SER A N 1
ATOM 1409 C CA . SER A 1 180 ? 24.710 -58.803 -57.933 1.00 26.83 180 SER A CA 1
ATOM 1410 C C . SER A 1 180 ? 23.846 -57.572 -57.641 1.00 26.83 180 SER A C 1
ATOM 1412 O O . SER A 1 180 ? 22.638 -57.717 -57.488 1.00 26.83 180 SER A O 1
ATOM 1414 N N . ASN A 1 181 ? 24.445 -56.380 -57.667 1.00 25.16 181 ASN A N 1
ATOM 1415 C CA . ASN A 1 181 ? 23.779 -55.155 -58.109 1.00 25.16 181 ASN A CA 1
ATOM 1416 C C . ASN A 1 181 ? 24.709 -54.491 -59.125 1.00 25.16 181 ASN A C 1
ATOM 1418 O O . ASN A 1 181 ? 25.855 -54.176 -58.808 1.00 25.16 181 ASN A O 1
ATOM 1422 N N . ASP A 1 182 ? 24.195 -54.357 -60.338 1.00 24.64 182 ASP A N 1
ATOM 1423 C CA . ASP A 1 182 ? 24.782 -53.649 -61.465 1.00 24.64 182 ASP A CA 1
ATOM 1424 C C . ASP A 1 182 ? 24.126 -52.266 -61.545 1.00 24.64 182 ASP A C 1
ATOM 1426 O O . ASP A 1 182 ? 22.910 -52.157 -61.373 1.00 24.64 182 ASP A O 1
ATOM 1430 N N . LEU A 1 183 ? 24.934 -51.224 -61.739 1.00 26.33 183 LEU A N 1
ATOM 1431 C CA . LEU A 1 183 ? 24.755 -50.223 -62.795 1.00 26.33 183 LEU A CA 1
ATOM 1432 C C . LEU A 1 183 ? 25.822 -49.135 -62.648 1.00 26.33 183 LEU A C 1
ATOM 1434 O O . LEU A 1 183 ? 25.977 -48.493 -61.608 1.00 26.33 183 LEU A O 1
ATOM 1438 N N . SER A 1 184 ? 26.574 -48.989 -63.733 1.00 26.81 184 SER A N 1
ATOM 1439 C CA . SER A 1 184 ? 27.811 -48.229 -63.857 1.00 26.81 184 SER A CA 1
ATOM 1440 C C . SER A 1 184 ? 27.585 -46.799 -64.359 1.00 26.81 184 SER A C 1
ATOM 1442 O O . SER A 1 184 ? 26.586 -46.498 -65.011 1.00 26.81 184 SER A O 1
ATOM 1444 N N . LEU A 1 185 ? 28.566 -45.944 -64.054 1.00 28.78 185 LEU A N 1
ATOM 1445 C CA . LEU A 1 185 ? 28.777 -44.582 -64.554 1.00 28.78 185 LEU A CA 1
ATOM 1446 C C . LEU A 1 185 ? 28.988 -44.513 -66.080 1.00 28.78 185 LEU A C 1
ATOM 1448 O O . LEU A 1 185 ? 29.510 -45.446 -66.686 1.00 28.78 185 LEU A O 1
ATOM 1452 N N . GLY A 1 186 ? 28.728 -43.328 -66.643 1.00 25.75 186 GLY A N 1
ATOM 1453 C CA . GLY A 1 186 ? 29.281 -42.858 -67.915 1.00 25.75 186 GLY A CA 1
ATOM 1454 C C . GLY A 1 186 ? 29.402 -41.326 -67.933 1.00 25.75 186 GLY A C 1
ATOM 1455 O O . GLY A 1 186 ? 28.451 -40.626 -67.591 1.00 25.75 186 GLY A O 1
ATOM 1456 N N . ASP A 1 187 ? 30.589 -40.838 -68.299 1.00 25.22 187 ASP A N 1
ATOM 1457 C CA . ASP A 1 187 ? 31.080 -39.454 -68.248 1.00 25.22 187 ASP A CA 1
ATOM 1458 C C . ASP A 1 187 ? 30.846 -38.629 -69.541 1.00 25.22 187 ASP A C 1
ATOM 1460 O O . ASP A 1 187 ? 31.182 -39.086 -70.628 1.00 25.22 187 ASP A O 1
ATOM 1464 N N . THR A 1 188 ? 30.470 -37.345 -69.369 1.00 24.11 188 THR A N 1
ATOM 1465 C CA . THR A 1 188 ? 30.875 -36.115 -70.130 1.00 24.11 188 THR A CA 1
ATOM 1466 C C . THR A 1 188 ? 30.535 -35.951 -71.648 1.00 24.11 188 THR A C 1
ATOM 1468 O O . THR A 1 188 ? 30.034 -36.875 -72.274 1.00 24.11 188 THR A O 1
ATOM 1471 N N . PRO A 1 189 ? 30.819 -34.790 -72.303 1.00 49.06 189 PRO A N 1
ATOM 1472 C CA . PRO A 1 189 ? 30.192 -33.451 -72.178 1.00 49.06 189 PRO A CA 1
ATOM 1473 C C . PRO A 1 189 ? 29.852 -32.813 -73.569 1.00 49.06 189 PRO A C 1
ATOM 1475 O O . PRO A 1 189 ? 30.222 -33.389 -74.583 1.00 49.06 189 PRO A O 1
ATOM 1478 N N . LEU A 1 190 ? 29.215 -31.619 -73.644 1.00 23.95 190 LEU A N 1
ATOM 1479 C CA . LEU A 1 190 ? 29.482 -30.509 -74.618 1.00 23.95 190 LEU A CA 1
ATOM 1480 C C . LEU A 1 190 ? 28.317 -29.494 -74.801 1.00 23.95 190 LEU A C 1
ATOM 1482 O O . LEU A 1 190 ? 27.232 -29.828 -75.255 1.00 23.95 190 LEU A O 1
ATOM 1486 N N . GLU A 1 191 ? 28.630 -28.234 -74.469 1.00 24.88 191 GLU A N 1
ATOM 1487 C CA . GLU A 1 191 ? 28.462 -26.954 -75.200 1.00 24.88 191 GLU A CA 1
ATOM 1488 C C . GLU A 1 191 ? 27.215 -26.498 -76.018 1.00 24.88 191 GLU A C 1
ATOM 1490 O O . GLU A 1 191 ? 26.714 -27.182 -76.903 1.00 24.88 191 GLU A O 1
ATOM 1495 N N . LYS A 1 192 ? 26.996 -25.161 -75.887 1.00 26.92 192 LYS A N 1
ATOM 1496 C CA . LYS A 1 192 ? 26.412 -24.137 -76.811 1.00 26.92 192 LYS A CA 1
ATOM 1497 C C . LYS A 1 192 ? 24.867 -24.043 -76.858 1.00 26.92 192 LYS A C 1
ATOM 1499 O O . LYS A 1 192 ? 24.185 -25.045 -76.915 1.00 26.92 192 LYS A O 1
ATOM 1504 N N . LYS A 1 193 ? 24.210 -22.867 -76.890 1.00 25.88 193 LYS A N 1
ATOM 1505 C CA . LYS A 1 193 ? 24.593 -21.509 -77.344 1.00 25.88 193 LYS A CA 1
ATOM 1506 C C . LYS A 1 193 ? 23.508 -20.469 -76.953 1.00 25.88 193 LYS A C 1
ATOM 1508 O O . LYS A 1 193 ? 22.333 -20.783 -77.077 1.00 25.88 193 LYS A O 1
ATOM 1513 N N . SER A 1 194 ? 23.937 -19.217 -76.696 1.00 26.31 194 SER A N 1
ATOM 1514 C CA . SER A 1 194 ? 23.303 -17.909 -77.054 1.00 26.31 194 SER A CA 1
ATOM 1515 C C . SER A 1 194 ? 21.901 -17.551 -76.511 1.00 26.31 194 SER A C 1
ATOM 1517 O O . SER A 1 194 ? 21.022 -18.390 -76.506 1.00 26.31 194 SER A O 1
ATOM 1519 N N . LYS A 1 195 ? 21.518 -16.314 -76.160 1.00 26.92 195 LYS A N 1
ATOM 1520 C CA . LYS A 1 195 ? 21.990 -14.930 -76.397 1.00 26.92 195 LYS A CA 1
ATOM 1521 C C . LYS A 1 195 ? 21.114 -14.025 -75.498 1.00 26.92 195 LYS A C 1
ATOM 1523 O O . LYS A 1 195 ? 19.921 -14.287 -75.429 1.00 26.92 195 LYS A O 1
ATOM 1528 N N . LEU A 1 196 ? 21.647 -12.942 -74.927 1.00 27.66 196 LEU A N 1
ATOM 1529 C CA . LEU A 1 196 ? 21.121 -11.573 -75.100 1.00 27.66 196 LEU A CA 1
ATOM 1530 C C . LEU A 1 196 ? 22.128 -10.557 -74.521 1.00 27.66 196 LEU A C 1
ATOM 1532 O O . LEU A 1 196 ? 22.804 -10.835 -73.537 1.00 27.66 196 LEU A O 1
ATOM 1536 N N . ASN A 1 197 ? 22.269 -9.431 -75.219 1.00 31.81 197 ASN A N 1
ATOM 1537 C CA . ASN A 1 197 ? 23.388 -8.487 -75.156 1.00 31.81 197 ASN A CA 1
ATOM 1538 C C . ASN A 1 197 ? 23.353 -7.481 -73.982 1.00 31.81 197 ASN A C 1
ATOM 1540 O O . ASN A 1 197 ? 22.295 -7.269 -73.389 1.00 31.81 197 ASN A O 1
ATOM 1544 N N . PRO A 1 198 ? 24.501 -6.823 -73.704 1.00 38.72 198 PRO A N 1
ATOM 1545 C CA . PRO A 1 198 ? 24.718 -5.914 -72.581 1.00 38.72 198 PRO A CA 1
ATOM 1546 C C . PRO A 1 198 ? 24.536 -4.430 -72.949 1.00 38.72 198 PRO A C 1
ATOM 1548 O O . PRO A 1 198 ? 24.701 -4.030 -74.100 1.00 38.72 198 PRO A O 1
ATOM 1551 N N . LEU A 1 199 ? 24.286 -3.605 -71.930 1.00 32.12 199 LEU A N 1
ATOM 1552 C CA . LEU A 1 199 ? 24.470 -2.154 -71.969 1.00 32.12 199 LEU A CA 1
ATOM 1553 C C . LEU A 1 199 ? 25.768 -1.819 -71.224 1.00 32.12 199 LEU A C 1
ATOM 1555 O O . LEU A 1 199 ? 25.878 -2.013 -70.015 1.00 32.12 199 LEU A O 1
ATOM 1559 N N . GLN A 1 200 ? 26.761 -1.373 -71.990 1.00 35.19 200 GLN A N 1
ATOM 1560 C CA . GLN A 1 200 ? 28.026 -0.807 -71.530 1.00 35.19 200 GLN A CA 1
ATOM 1561 C C . GLN A 1 200 ? 27.832 0.619 -71.010 1.00 35.19 200 GLN A C 1
ATOM 1563 O O . GLN A 1 200 ? 27.077 1.400 -71.585 1.00 35.19 200 GLN A O 1
ATOM 1568 N N . GLY A 1 201 ? 28.596 0.972 -69.977 1.00 30.80 201 GLY A N 1
ATOM 1569 C CA . GLY A 1 201 ? 28.738 2.344 -69.505 1.00 30.80 201 GLY A CA 1
ATOM 1570 C C . GLY A 1 201 ? 29.821 2.469 -68.438 1.00 30.80 201 GLY A C 1
ATOM 1571 O O . GLY A 1 201 ? 29.513 2.370 -67.261 1.00 30.80 201 GLY A O 1
ATOM 1572 N N . LEU A 1 202 ? 31.057 2.685 -68.905 1.00 36.91 202 LEU A N 1
ATOM 1573 C CA . LEU A 1 202 ? 32.202 3.317 -68.232 1.00 36.91 202 LEU A CA 1
ATOM 1574 C C . LEU A 1 202 ? 32.603 2.805 -66.837 1.00 36.91 202 LEU A C 1
ATOM 1576 O O . LEU A 1 202 ? 31.965 3.125 -65.850 1.00 36.91 202 LEU A O 1
ATOM 1580 N N . PHE A 1 203 ? 33.762 2.149 -66.753 1.00 31.70 203 PHE A N 1
ATOM 1581 C CA . PHE A 1 203 ? 34.920 2.647 -65.993 1.00 31.70 203 PHE A CA 1
ATOM 1582 C C . PHE A 1 203 ? 36.136 1.792 -66.366 1.00 31.70 203 PHE A C 1
ATOM 1584 O O . PHE A 1 203 ? 36.228 0.610 -66.048 1.00 31.70 203 PHE A O 1
ATOM 1591 N N . SER A 1 204 ? 37.046 2.404 -67.113 1.00 43.09 204 SER A N 1
ATOM 1592 C CA . SER A 1 204 ? 38.408 1.941 -67.343 1.00 43.09 204 SER A CA 1
ATOM 1593 C C . SER A 1 204 ? 39.230 2.174 -66.078 1.00 43.09 204 SER A C 1
ATOM 1595 O O . SER A 1 204 ? 39.324 3.305 -65.603 1.00 43.09 204 SER A O 1
ATOM 1597 N N . GLY A 1 205 ? 39.821 1.108 -65.556 1.00 35.00 205 GLY A N 1
ATOM 1598 C CA . GLY A 1 205 ? 40.758 1.142 -64.444 1.00 35.00 205 GLY A CA 1
ATOM 1599 C C . GLY A 1 205 ? 41.238 -0.272 -64.164 1.00 35.00 205 GLY A C 1
ATOM 1600 O O . GLY A 1 205 ? 40.611 -0.992 -63.393 1.00 35.00 205 GLY A O 1
ATOM 1601 N N . GLU A 1 206 ? 42.312 -0.682 -64.838 1.00 47.34 206 GLU A N 1
ATOM 1602 C CA . GLU A 1 206 ? 43.130 -1.806 -64.385 1.00 47.34 206 GLU A CA 1
ATOM 1603 C C . GLU A 1 206 ? 43.551 -1.522 -62.939 1.00 47.34 206 GLU A C 1
ATOM 1605 O O . GLU A 1 206 ? 44.295 -0.579 -62.672 1.00 47.34 206 GLU A O 1
ATOM 1610 N N . LEU A 1 207 ? 43.024 -2.300 -61.994 1.00 45.66 207 LEU A N 1
ATOM 1611 C CA . LEU A 1 207 ? 43.502 -2.319 -60.619 1.00 45.66 207 LEU A CA 1
ATOM 1612 C C . LEU A 1 207 ? 44.357 -3.565 -60.448 1.00 45.66 207 LEU A C 1
ATOM 1614 O O . LEU A 1 207 ? 43.869 -4.696 -60.439 1.00 45.66 207 LEU A O 1
ATOM 1618 N N . ASP A 1 208 ? 45.650 -3.301 -60.349 1.00 48.94 208 ASP A N 1
ATOM 1619 C CA . ASP A 1 208 ? 46.702 -4.248 -60.028 1.00 48.94 208 ASP A CA 1
ATOM 1620 C C . ASP A 1 208 ? 46.391 -4.942 -58.678 1.00 48.94 208 ASP A C 1
ATOM 1622 O O . ASP A 1 208 ? 46.102 -4.244 -57.697 1.00 48.94 208 ASP A O 1
ATOM 1626 N N . PRO A 1 209 ? 46.454 -6.283 -58.548 1.00 54.72 209 PRO A N 1
ATOM 1627 C CA . PRO A 1 209 ? 46.059 -6.993 -57.321 1.00 54.72 209 PRO A CA 1
ATOM 1628 C C . PRO A 1 209 ? 47.003 -6.781 -56.125 1.00 54.72 209 PRO A C 1
ATOM 1630 O O . PRO A 1 209 ? 46.820 -7.410 -55.083 1.00 54.72 209 PRO A O 1
ATOM 1633 N N . ASN A 1 210 ? 48.026 -5.936 -56.271 1.00 57.44 210 ASN A N 1
ATOM 1634 C CA . ASN A 1 210 ? 49.183 -5.874 -55.384 1.00 57.44 210 ASN A CA 1
ATOM 1635 C C . ASN A 1 210 ? 49.436 -4.488 -54.761 1.00 57.44 210 ASN A C 1
ATOM 1637 O O . ASN A 1 210 ? 50.556 -4.211 -54.331 1.00 57.44 210 ASN A O 1
ATOM 1641 N N . SER A 1 211 ? 48.427 -3.610 -54.670 1.00 59.84 211 SER A N 1
ATOM 1642 C CA . SER A 1 211 ? 48.616 -2.332 -53.969 1.00 59.84 211 SER A CA 1
ATOM 1643 C C . SER A 1 211 ? 48.830 -2.569 -52.463 1.00 59.84 211 SER A C 1
ATOM 1645 O O . SER A 1 211 ? 48.036 -3.234 -51.786 1.00 59.84 211 SER A O 1
ATOM 1647 N N . SER A 1 212 ? 49.935 -2.043 -51.924 1.00 63.53 212 SER A N 1
ATOM 1648 C CA . SER A 1 212 ? 50.324 -2.186 -50.511 1.00 63.53 212 SER A CA 1
ATOM 1649 C C . SER A 1 212 ? 49.224 -1.747 -49.544 1.00 63.53 212 SER A C 1
ATOM 1651 O O . SER A 1 212 ? 49.116 -2.273 -48.437 1.00 63.53 212 SER A O 1
ATOM 1653 N N . ASP A 1 213 ? 48.368 -0.829 -49.983 1.00 62.59 213 ASP A N 1
ATOM 1654 C CA . ASP A 1 213 ? 47.317 -0.216 -49.179 1.00 62.59 213 ASP A CA 1
ATOM 1655 C C . ASP A 1 213 ? 46.189 -1.197 -48.833 1.00 62.59 213 ASP A C 1
ATOM 1657 O O . ASP A 1 213 ? 45.688 -1.194 -47.705 1.00 62.59 213 ASP A O 1
ATOM 1661 N N . HIS A 1 214 ? 45.836 -2.117 -49.741 1.00 68.44 214 HIS A N 1
ATOM 1662 C CA . HIS A 1 214 ? 44.854 -3.165 -49.443 1.00 68.44 214 HIS A CA 1
ATOM 1663 C C . HIS A 1 214 ? 45.392 -4.190 -48.439 1.00 68.44 214 HIS A C 1
ATOM 1665 O O . HIS A 1 214 ? 44.649 -4.664 -47.575 1.00 68.44 214 HIS A O 1
ATOM 1671 N N . VAL A 1 215 ? 46.690 -4.499 -48.494 1.00 75.12 215 VAL A N 1
ATOM 1672 C CA . VAL A 1 215 ? 47.341 -5.414 -47.544 1.00 75.12 215 VAL A CA 1
ATOM 1673 C C . VAL A 1 215 ? 47.414 -4.787 -46.148 1.00 75.12 215 VAL A C 1
ATOM 1675 O O . VAL A 1 215 ? 47.126 -5.462 -45.154 1.00 75.12 215 VAL A O 1
ATOM 1678 N N . VAL A 1 216 ? 47.712 -3.487 -46.059 1.00 80.56 216 VAL A N 1
ATOM 1679 C CA . VAL A 1 216 ? 47.711 -2.734 -44.794 1.00 80.56 216 VAL A CA 1
ATOM 1680 C C . VAL A 1 216 ? 46.304 -2.674 -44.192 1.00 80.56 216 VAL A C 1
ATOM 1682 O O . VAL A 1 216 ? 46.132 -3.020 -43.022 1.00 80.56 216 VAL A O 1
ATOM 1685 N N . ALA A 1 217 ? 45.280 -2.343 -44.986 1.00 78.81 217 ALA A N 1
ATOM 1686 C CA . ALA A 1 217 ? 43.891 -2.301 -44.519 1.00 78.81 217 ALA A CA 1
ATOM 1687 C C . ALA A 1 217 ? 43.392 -3.676 -44.034 1.00 78.81 217 ALA A C 1
ATOM 1689 O O . ALA A 1 217 ? 42.758 -3.786 -42.981 1.00 78.81 217 ALA A O 1
ATOM 1690 N N . MET A 1 218 ? 43.727 -4.751 -44.755 1.00 76.69 218 MET A N 1
ATOM 1691 C CA . MET A 1 218 ? 43.396 -6.121 -44.349 1.00 76.69 218 MET A CA 1
ATOM 1692 C C . MET A 1 218 ? 44.107 -6.536 -43.056 1.00 76.69 218 MET A C 1
ATOM 1694 O O . MET A 1 218 ? 43.533 -7.267 -42.247 1.00 76.69 218 MET A O 1
ATOM 1698 N N . THR A 1 219 ? 45.335 -6.067 -42.833 1.00 83.81 219 THR A N 1
ATOM 1699 C CA . THR A 1 219 ? 46.096 -6.342 -41.605 1.00 83.81 219 THR A CA 1
ATOM 1700 C C . THR A 1 219 ? 45.498 -5.596 -40.410 1.00 83.81 219 THR A C 1
ATOM 1702 O O . THR A 1 219 ? 45.213 -6.217 -39.387 1.00 83.81 219 THR A O 1
ATOM 1705 N N . GLN A 1 220 ? 45.167 -4.312 -40.571 1.00 84.00 220 GLN A N 1
ATOM 1706 C CA . GLN A 1 220 ? 44.494 -3.510 -39.540 1.00 84.00 220 GLN A CA 1
ATOM 1707 C C . GLN A 1 220 ? 43.113 -4.074 -39.167 1.00 84.00 220 GLN A C 1
ATOM 1709 O O . GLN A 1 220 ? 42.753 -4.145 -37.988 1.00 84.00 220 GLN A O 1
ATOM 1714 N N . LEU A 1 221 ? 42.332 -4.542 -40.147 1.00 86.56 221 LEU A N 1
ATOM 1715 C CA . LEU A 1 221 ? 41.049 -5.202 -39.885 1.00 86.56 221 LEU A CA 1
ATOM 1716 C C . LEU A 1 221 ? 41.226 -6.515 -39.113 1.00 86.56 221 LEU A C 1
ATOM 1718 O O . LEU A 1 221 ? 40.479 -6.765 -38.166 1.00 86.56 221 LEU A O 1
ATOM 1722 N N . LYS A 1 222 ? 42.228 -7.333 -39.460 1.00 87.62 222 LYS A N 1
ATOM 1723 C CA . LYS A 1 222 ? 42.546 -8.571 -38.727 1.00 87.62 222 LYS A CA 1
ATOM 1724 C C . LYS A 1 222 ? 42.930 -8.294 -37.272 1.00 87.62 222 LYS A C 1
ATOM 1726 O O . LYS A 1 222 ? 42.434 -8.980 -36.380 1.00 87.62 222 LYS A O 1
ATOM 1731 N N . GLU A 1 223 ? 43.740 -7.269 -37.018 1.00 90.38 223 GLU A N 1
ATOM 1732 C CA . GLU A 1 223 ? 44.097 -6.843 -35.658 1.00 90.38 223 GLU A CA 1
ATOM 1733 C C . GLU A 1 223 ? 42.879 -6.344 -34.872 1.00 90.38 223 GLU A C 1
ATOM 1735 O O . GLU A 1 223 ? 42.693 -6.692 -33.702 1.00 90.38 223 GLU A O 1
ATOM 1740 N N . THR A 1 224 ? 41.991 -5.592 -35.527 1.00 91.88 224 THR A N 1
ATOM 1741 C CA . THR A 1 224 ? 40.750 -5.100 -34.913 1.00 91.88 224 THR A CA 1
ATOM 1742 C C . THR A 1 224 ? 39.815 -6.256 -34.549 1.00 91.88 224 THR A C 1
ATOM 1744 O O . THR A 1 224 ? 39.270 -6.286 -33.444 1.00 91.88 224 THR A O 1
ATOM 1747 N N . ILE A 1 225 ? 39.668 -7.247 -35.434 1.00 92.50 225 ILE A N 1
ATOM 1748 C CA . ILE A 1 225 ? 38.886 -8.465 -35.177 1.00 92.50 225 ILE A CA 1
ATOM 1749 C C . ILE A 1 225 ? 39.483 -9.245 -34.002 1.00 92.50 225 ILE A C 1
ATOM 1751 O O . ILE A 1 225 ? 38.741 -9.620 -33.095 1.00 92.50 225 ILE A O 1
ATOM 1755 N N . ALA A 1 226 ? 40.804 -9.431 -33.962 1.00 91.50 226 ALA A N 1
ATOM 1756 C CA . ALA A 1 226 ? 41.475 -10.119 -32.858 1.00 91.50 226 ALA A CA 1
ATOM 1757 C C . ALA A 1 226 ? 41.284 -9.382 -31.516 1.00 91.50 226 ALA A C 1
ATOM 1759 O O . ALA A 1 226 ? 41.000 -10.000 -30.486 1.00 91.50 226 ALA A O 1
ATOM 1760 N N . SER A 1 227 ? 41.364 -8.048 -31.526 1.00 93.19 227 SER A N 1
ATOM 1761 C CA . SER A 1 227 ? 41.118 -7.201 -30.353 1.00 93.19 227 SER A CA 1
ATOM 1762 C C . SER A 1 227 ? 39.670 -7.301 -29.853 1.00 93.19 227 SER A C 1
ATOM 1764 O O . SER A 1 227 ? 39.424 -7.454 -28.651 1.00 93.19 227 SER A O 1
ATOM 1766 N N . LEU A 1 228 ? 38.694 -7.285 -30.766 1.00 91.56 228 LEU A N 1
ATOM 1767 C CA . LEU A 1 228 ? 37.280 -7.459 -30.429 1.00 91.56 228 LEU A CA 1
ATOM 1768 C C . LEU A 1 228 ? 36.982 -8.870 -29.910 1.00 91.56 228 LEU A C 1
ATOM 1770 O O . LEU A 1 228 ? 36.285 -9.001 -28.906 1.00 91.56 228 LEU A O 1
ATOM 1774 N N . GLN A 1 229 ? 37.552 -9.913 -30.517 1.00 91.44 229 GLN A N 1
ATOM 1775 C CA . GLN A 1 229 ? 37.422 -11.293 -30.038 1.00 91.44 229 GLN A CA 1
ATOM 1776 C C . GLN A 1 229 ? 37.952 -11.448 -28.608 1.00 91.44 229 GLN A C 1
ATOM 1778 O O . GLN A 1 229 ? 37.289 -12.063 -27.772 1.00 91.44 229 GLN A O 1
ATOM 1783 N N . LYS A 1 230 ? 39.087 -10.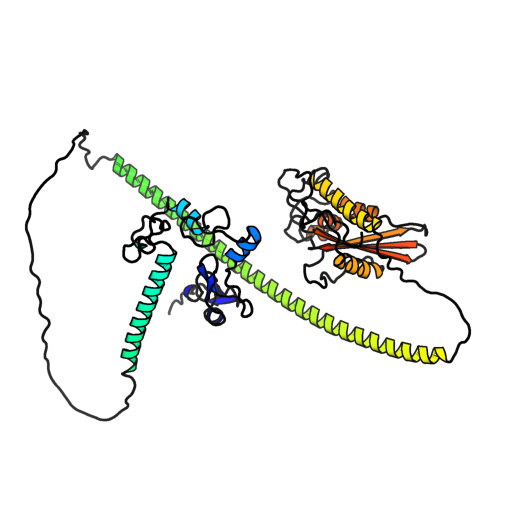816 -28.283 1.00 94.31 230 LYS A N 1
ATOM 1784 C CA . LYS A 1 230 ? 39.633 -10.802 -26.918 1.00 94.31 230 LYS A CA 1
ATOM 1785 C C . LYS A 1 230 ? 38.702 -10.095 -25.926 1.00 94.31 230 LYS A C 1
ATOM 1787 O O . LYS A 1 230 ? 38.494 -10.593 -24.820 1.00 94.31 230 LYS A O 1
ATOM 1792 N N . LYS A 1 231 ? 38.097 -8.966 -26.317 1.00 92.88 231 LYS A N 1
ATOM 1793 C CA . LYS A 1 231 ? 37.097 -8.264 -25.487 1.00 92.88 231 LYS A CA 1
ATOM 1794 C C . LYS A 1 231 ? 35.842 -9.106 -25.253 1.00 92.88 231 LYS A C 1
ATOM 1796 O O . LYS A 1 231 ? 35.326 -9.104 -24.137 1.00 92.88 231 LYS A O 1
ATOM 1801 N N . VAL A 1 232 ? 35.370 -9.827 -26.271 1.00 93.00 232 VAL A N 1
ATOM 1802 C CA . VAL A 1 232 ? 34.227 -10.747 -26.149 1.00 93.00 232 VAL A CA 1
ATOM 1803 C C . VAL A 1 232 ? 34.552 -11.864 -25.159 1.00 93.00 232 VAL A C 1
ATOM 1805 O O . VAL A 1 232 ? 33.819 -12.029 -24.192 1.00 93.00 232 VAL A O 1
ATOM 1808 N N . GLN A 1 233 ? 35.704 -12.527 -25.298 1.00 92.44 233 GLN A N 1
ATOM 1809 C CA . GLN A 1 233 ? 36.136 -13.570 -24.357 1.00 92.44 233 GLN A CA 1
ATOM 1810 C C . GLN A 1 233 ? 36.243 -13.057 -22.914 1.00 92.44 233 GLN A C 1
ATOM 1812 O O . GLN A 1 233 ? 35.828 -13.733 -21.974 1.00 92.44 233 GLN A O 1
ATOM 1817 N N . GLN A 1 234 ? 36.760 -11.840 -22.718 1.00 93.00 234 GLN A N 1
ATOM 1818 C CA . GLN A 1 234 ? 36.840 -11.233 -21.389 1.00 93.00 234 GLN A CA 1
ATOM 1819 C C . GLN A 1 234 ? 35.449 -10.962 -20.793 1.00 93.00 234 GLN A C 1
ATOM 1821 O O . GLN A 1 234 ? 35.234 -11.190 -19.602 1.00 93.00 234 GLN A O 1
ATOM 1826 N N . LYS A 1 235 ? 34.492 -10.511 -21.613 1.00 89.94 235 LYS A N 1
ATOM 1827 C CA . LYS A 1 235 ? 33.103 -10.292 -21.188 1.00 89.94 235 LYS A CA 1
ATOM 1828 C C . LYS A 1 235 ? 32.356 -11.592 -20.916 1.00 89.94 235 LYS A C 1
ATOM 1830 O O . LYS A 1 235 ? 31.599 -11.636 -19.950 1.00 89.94 235 LYS A O 1
ATOM 1835 N N . ASP A 1 236 ? 32.613 -12.644 -21.685 1.00 90.75 236 ASP A N 1
ATOM 1836 C CA . ASP A 1 236 ? 32.045 -13.973 -21.449 1.00 90.75 236 ASP A CA 1
ATOM 1837 C C . ASP A 1 236 ? 32.526 -14.554 -20.110 1.00 90.75 236 ASP A C 1
ATOM 1839 O O . ASP A 1 236 ? 31.729 -15.092 -19.341 1.00 90.75 236 ASP A O 1
ATOM 1843 N N . MET A 1 237 ? 33.804 -14.361 -19.764 1.00 90.94 237 MET A N 1
ATOM 1844 C CA . MET A 1 237 ? 34.341 -14.746 -18.451 1.00 90.94 237 MET A CA 1
ATOM 1845 C C . MET A 1 237 ? 33.709 -13.950 -17.295 1.00 90.94 237 MET A C 1
ATOM 1847 O O . MET A 1 237 ? 33.438 -14.517 -16.234 1.00 90.94 237 MET A O 1
ATOM 1851 N N . GLU A 1 238 ? 33.442 -12.654 -17.493 1.00 90.75 238 GLU A N 1
ATOM 1852 C CA . GLU A 1 238 ? 32.757 -11.800 -16.509 1.00 90.75 238 GLU A CA 1
ATOM 1853 C C . GLU A 1 238 ? 31.273 -12.182 -16.338 1.00 90.75 238 GLU A C 1
ATOM 1855 O O . GLU A 1 238 ? 30.746 -12.180 -15.227 1.00 90.75 238 GLU A O 1
ATOM 1860 N N . LEU A 1 239 ? 30.584 -12.539 -17.425 1.00 88.81 239 LEU A N 1
ATOM 1861 C CA . LEU A 1 239 ? 29.213 -13.056 -17.377 1.00 88.81 239 LEU A CA 1
ATOM 1862 C C . LEU A 1 239 ? 29.148 -14.363 -16.588 1.00 88.81 239 LEU A C 1
ATOM 1864 O O . LEU A 1 239 ? 28.317 -14.508 -15.694 1.00 88.81 239 LEU A O 1
ATOM 1868 N N . LEU A 1 240 ? 30.083 -15.274 -16.854 1.00 89.19 240 LEU A N 1
ATOM 1869 C CA . LEU A 1 240 ? 30.131 -16.575 -16.199 1.00 89.19 240 LEU A CA 1
ATOM 1870 C C . LEU A 1 240 ? 30.434 -16.463 -14.695 1.00 89.19 240 LEU A C 1
ATOM 1872 O O . LEU A 1 240 ? 29.911 -17.250 -13.904 1.00 89.19 240 LEU A O 1
ATOM 1876 N N . SER A 1 241 ? 31.237 -15.480 -14.267 1.00 87.69 241 SER A N 1
ATOM 1877 C CA . SER A 1 241 ? 31.458 -15.217 -12.837 1.00 87.69 241 SER A CA 1
ATOM 1878 C C . SER A 1 241 ? 30.214 -14.637 -12.154 1.00 87.69 241 SER A C 1
ATOM 1880 O O . SER A 1 241 ? 29.866 -15.069 -11.053 1.00 87.69 241 SER A O 1
ATOM 1882 N N . LYS A 1 242 ? 29.486 -13.732 -12.821 1.00 84.69 242 LYS A N 1
ATOM 1883 C CA . LYS A 1 242 ? 28.216 -13.189 -12.314 1.00 84.69 242 LYS A CA 1
ATOM 1884 C C . LYS A 1 242 ? 27.121 -14.251 -12.231 1.00 84.69 242 LYS A C 1
ATOM 1886 O O . LYS A 1 242 ? 26.403 -14.290 -11.236 1.00 84.69 242 LYS A O 1
ATOM 1891 N N . ASP A 1 243 ? 27.027 -15.153 -13.203 1.00 83.31 243 ASP A N 1
ATOM 1892 C CA . ASP A 1 243 ? 26.050 -16.249 -13.181 1.00 83.31 243 ASP A CA 1
ATOM 1893 C C . ASP A 1 243 ? 26.302 -17.242 -12.035 1.00 83.31 243 ASP A C 1
ATOM 1895 O O . ASP A 1 243 ? 25.352 -17.741 -11.417 1.00 83.31 243 ASP A O 1
ATOM 1899 N N . LYS A 1 244 ? 27.573 -17.487 -11.685 1.00 88.19 244 LYS A N 1
ATOM 1900 C CA . LYS A 1 244 ? 27.937 -18.261 -10.487 1.00 88.19 244 LYS A CA 1
ATOM 1901 C C . LYS A 1 244 ? 27.451 -17.574 -9.211 1.00 88.19 244 LYS A C 1
ATOM 1903 O O . LYS A 1 244 ? 26.761 -18.213 -8.420 1.00 88.19 244 LYS A O 1
ATOM 1908 N N . LEU A 1 245 ? 27.718 -16.275 -9.061 1.00 89.75 245 LEU A N 1
ATOM 1909 C CA . LEU A 1 245 ? 27.274 -15.503 -7.897 1.00 89.75 245 LEU A CA 1
ATOM 1910 C C . LEU A 1 245 ? 25.743 -15.467 -7.781 1.00 89.75 245 LEU A C 1
ATOM 1912 O O . LEU A 1 245 ? 25.191 -15.658 -6.702 1.00 89.75 245 LEU A O 1
ATOM 1916 N N . ILE A 1 246 ? 25.032 -15.291 -8.899 1.00 82.38 246 ILE A N 1
ATOM 1917 C CA . ILE A 1 246 ? 23.563 -15.354 -8.932 1.00 82.38 246 ILE A CA 1
ATOM 1918 C C . ILE A 1 246 ? 23.068 -16.726 -8.465 1.00 82.38 246 ILE A C 1
ATOM 1920 O O . ILE A 1 246 ? 22.058 -16.816 -7.768 1.00 82.38 246 ILE A O 1
ATOM 1924 N N . THR A 1 247 ? 23.750 -17.800 -8.857 1.00 81.94 247 THR A N 1
ATOM 1925 C CA . THR A 1 247 ? 23.384 -19.164 -8.458 1.00 81.94 247 THR A CA 1
ATOM 1926 C C . THR A 1 247 ? 23.571 -19.378 -6.958 1.00 81.94 247 THR A C 1
ATOM 1928 O O . THR A 1 247 ? 22.706 -19.979 -6.320 1.00 81.94 247 THR A O 1
ATOM 1931 N N . GLU A 1 248 ? 24.655 -18.855 -6.393 1.00 86.56 248 GLU A N 1
ATOM 1932 C CA . GLU A 1 248 ? 24.949 -18.920 -4.961 1.00 86.56 248 GLU A CA 1
ATOM 1933 C C . GLU A 1 248 ? 23.943 -18.108 -4.136 1.00 86.56 248 GLU A C 1
ATOM 1935 O O . GLU A 1 248 ? 23.314 -18.647 -3.226 1.00 86.56 248 GLU A O 1
ATOM 1940 N N . LEU A 1 249 ? 23.659 -16.869 -4.546 1.00 84.38 249 LEU A N 1
ATOM 1941 C CA . LEU A 1 249 ? 22.634 -16.029 -3.918 1.00 84.38 249 LEU A CA 1
ATOM 1942 C C . LEU A 1 249 ? 21.239 -16.665 -3.987 1.00 84.38 249 LEU A C 1
ATOM 1944 O O . LEU A 1 249 ? 20.475 -16.607 -3.025 1.0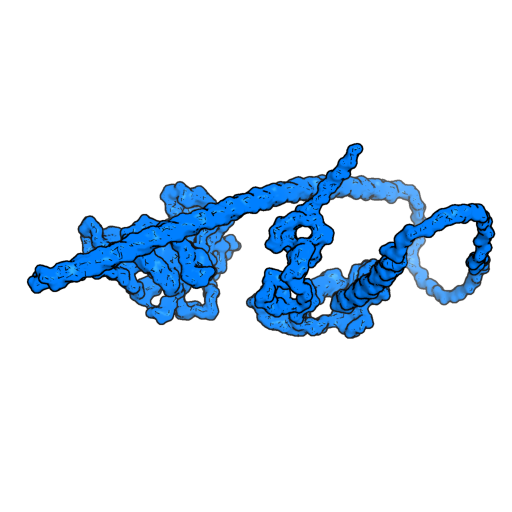0 84.38 249 LEU A O 1
ATOM 1948 N N . LYS A 1 250 ? 20.895 -17.319 -5.104 1.00 78.69 250 LYS A N 1
ATOM 1949 C CA . LYS A 1 250 ? 19.631 -18.063 -5.228 1.00 78.69 250 LYS A CA 1
ATOM 1950 C C . LYS A 1 250 ? 19.567 -19.260 -4.281 1.00 78.69 250 LYS A C 1
ATOM 1952 O O . LYS A 1 250 ? 18.484 -19.564 -3.783 1.00 78.69 250 LYS A O 1
ATOM 1957 N N . ALA A 1 251 ? 20.688 -19.945 -4.053 1.00 81.56 251 ALA A N 1
ATOM 1958 C CA . ALA A 1 251 ? 20.756 -21.053 -3.106 1.00 81.56 251 ALA A CA 1
ATOM 1959 C C . ALA A 1 251 ? 20.577 -20.557 -1.665 1.00 81.56 251 ALA A C 1
ATOM 1961 O O . ALA A 1 251 ? 19.747 -21.101 -0.940 1.00 81.56 251 ALA A O 1
ATOM 1962 N N . GLN A 1 252 ? 21.268 -19.478 -1.290 1.00 82.44 252 GLN A N 1
ATOM 1963 C CA . GLN A 1 252 ? 21.135 -18.861 0.029 1.00 82.44 252 GLN A CA 1
ATOM 1964 C C . GLN A 1 252 ? 19.699 -18.391 0.288 1.00 82.44 252 GLN A C 1
ATOM 1966 O O . GLN A 1 252 ? 19.081 -18.808 1.261 1.00 82.44 252 GLN A O 1
ATOM 1971 N N . HIS A 1 253 ? 19.107 -17.656 -0.658 1.00 84.25 253 HIS A N 1
ATOM 1972 C CA . HIS A 1 253 ? 17.713 -17.224 -0.558 1.00 84.25 253 HIS A CA 1
ATOM 1973 C C . HIS A 1 253 ? 16.745 -18.407 -0.392 1.00 84.25 253 HIS A C 1
ATOM 1975 O O . HIS A 1 253 ? 15.735 -18.299 0.303 1.00 84.25 253 HIS A O 1
ATOM 1981 N N . HIS A 1 254 ? 17.002 -19.546 -1.044 1.00 80.06 254 HIS A N 1
ATOM 1982 C CA . HIS A 1 254 ? 16.161 -20.733 -0.896 1.00 80.06 254 HIS A CA 1
ATOM 1983 C C . HIS A 1 254 ? 16.248 -21.342 0.506 1.00 80.06 254 HIS A C 1
ATOM 1985 O O . HIS A 1 254 ? 15.206 -21.709 1.057 1.00 80.06 254 HIS A O 1
ATOM 1991 N N . ASN A 1 255 ? 17.454 -21.426 1.071 1.00 86.38 255 ASN A N 1
ATOM 1992 C CA . ASN A 1 255 ? 17.663 -21.911 2.432 1.00 86.38 255 ASN A CA 1
ATOM 1993 C C . ASN A 1 255 ? 16.944 -20.998 3.428 1.00 86.38 255 ASN A C 1
ATOM 1995 O O . ASN A 1 255 ? 16.054 -21.468 4.130 1.00 86.38 255 ASN A O 1
ATOM 1999 N N . ASP A 1 256 ? 17.180 -19.686 3.349 1.00 83.00 256 ASP A N 1
ATOM 2000 C CA . ASP A 1 256 ? 16.544 -18.696 4.226 1.00 83.00 256 ASP A CA 1
ATOM 2001 C C . ASP A 1 256 ? 15.009 -18.757 4.130 1.00 83.00 256 ASP A C 1
ATOM 2003 O O . ASP A 1 256 ? 14.297 -18.763 5.133 1.00 83.00 256 ASP A O 1
ATOM 2007 N N . THR A 1 257 ? 14.464 -18.879 2.913 1.00 75.81 257 THR A N 1
ATOM 2008 C CA . THR A 1 257 ? 13.010 -19.015 2.712 1.00 75.81 257 THR A CA 1
ATOM 2009 C C . THR A 1 257 ? 12.466 -20.305 3.338 1.00 75.81 257 THR A C 1
ATOM 2011 O O . THR A 1 257 ? 11.332 -20.343 3.819 1.00 75.81 257 THR A O 1
ATOM 2014 N N . THR A 1 258 ? 13.230 -21.394 3.285 1.00 84.56 258 THR A N 1
ATOM 2015 C CA . THR A 1 258 ? 12.812 -22.701 3.809 1.00 84.56 258 THR A CA 1
ATOM 2016 C C . THR A 1 258 ? 12.864 -22.724 5.332 1.00 84.56 258 THR A C 1
ATOM 2018 O O . THR A 1 258 ? 11.922 -23.218 5.960 1.00 84.56 258 THR A O 1
ATOM 2021 N N . ASP A 1 259 ? 13.890 -22.112 5.914 1.00 86.94 259 ASP A N 1
ATOM 2022 C CA . ASP A 1 259 ? 14.033 -21.945 7.357 1.00 86.94 259 ASP A CA 1
ATOM 2023 C C . ASP A 1 259 ? 12.901 -21.077 7.908 1.00 86.94 259 ASP A C 1
ATOM 2025 O O . ASP A 1 259 ? 12.179 -21.514 8.806 1.00 86.94 259 ASP A O 1
ATOM 2029 N N . LEU A 1 260 ? 12.622 -19.932 7.272 1.00 85.06 260 LEU A N 1
ATOM 2030 C CA . LEU A 1 260 ? 11.495 -19.068 7.636 1.00 85.06 260 LEU A CA 1
ATOM 2031 C C . LEU A 1 260 ? 10.149 -19.799 7.554 1.00 85.06 260 LEU A C 1
ATOM 2033 O O . LEU A 1 260 ? 9.336 -19.701 8.472 1.00 85.06 260 LEU A O 1
ATOM 2037 N N . ARG A 1 261 ? 9.896 -20.580 6.492 1.00 80.81 261 ARG A N 1
ATOM 2038 C CA . ARG A 1 261 ? 8.658 -21.383 6.389 1.00 80.81 261 ARG A CA 1
ATOM 2039 C C . ARG A 1 261 ? 8.548 -22.430 7.491 1.00 80.81 261 ARG A C 1
ATOM 2041 O O . ARG A 1 261 ? 7.443 -22.715 7.954 1.00 80.81 261 ARG A O 1
ATOM 2048 N N . THR A 1 262 ? 9.662 -23.040 7.875 1.00 87.81 262 THR A N 1
ATOM 2049 C CA . THR A 1 262 ? 9.688 -24.050 8.937 1.00 87.81 262 THR A CA 1
ATOM 2050 C C . THR A 1 262 ? 9.434 -23.400 10.294 1.00 87.81 262 THR A C 1
ATOM 2052 O O . THR A 1 262 ? 8.619 -23.895 11.073 1.00 87.81 262 THR A O 1
ATOM 2055 N N . GLU A 1 263 ? 10.044 -22.244 10.545 1.00 88.12 263 GLU A N 1
ATOM 2056 C CA . GLU A 1 263 ? 9.818 -21.452 11.750 1.00 88.12 263 GLU A CA 1
ATOM 2057 C C . GLU A 1 263 ? 8.363 -20.970 11.852 1.00 88.12 263 GLU A C 1
ATOM 2059 O O . GLU A 1 263 ? 7.752 -21.081 12.916 1.00 88.12 263 GLU A O 1
ATOM 2064 N N . MET A 1 264 ? 7.771 -20.524 10.739 1.00 82.12 264 MET A N 1
ATOM 2065 C CA . MET A 1 264 ? 6.353 -20.162 10.662 1.00 82.12 264 MET A CA 1
ATOM 2066 C C . MET A 1 264 ? 5.443 -21.328 11.048 1.00 82.12 264 MET A C 1
ATOM 2068 O O . MET A 1 264 ? 4.616 -21.174 11.944 1.00 82.12 264 MET A O 1
ATOM 2072 N N . LYS A 1 265 ? 5.651 -22.520 10.473 1.00 86.50 265 LYS A N 1
ATOM 2073 C CA . LYS A 1 265 ? 4.875 -23.720 10.834 1.00 86.50 265 LYS A CA 1
ATOM 2074 C C . LYS A 1 265 ? 5.026 -24.103 12.306 1.00 86.50 265 LYS A C 1
ATOM 2076 O O . LYS A 1 265 ? 4.068 -24.552 12.934 1.00 86.50 265 LYS A O 1
ATOM 2081 N N . ASN A 1 266 ? 6.221 -23.945 12.872 1.00 89.31 266 ASN A N 1
ATOM 2082 C CA . ASN A 1 266 ? 6.453 -24.222 14.288 1.00 89.31 266 ASN A CA 1
ATOM 2083 C C . ASN A 1 266 ? 5.728 -23.209 15.185 1.00 89.31 266 ASN A C 1
ATOM 2085 O O . ASN A 1 266 ? 5.108 -23.603 16.174 1.00 89.31 266 ASN A O 1
ATOM 2089 N N . LYS A 1 267 ? 5.747 -21.922 14.820 1.00 87.62 267 LYS A N 1
ATOM 2090 C CA . LYS A 1 267 ? 4.996 -20.865 15.513 1.00 87.62 267 LYS A CA 1
ATOM 2091 C C . LYS A 1 267 ? 3.484 -21.066 15.398 1.00 87.62 267 LYS A C 1
ATOM 2093 O O . LYS A 1 267 ? 2.793 -20.902 16.399 1.00 87.62 267 LYS A O 1
ATOM 2098 N N . GLU A 1 268 ? 2.977 -21.487 14.241 1.00 81.88 268 GLU A N 1
ATOM 2099 C CA . GLU A 1 268 ? 1.565 -21.849 14.046 1.00 81.88 268 GLU A CA 1
ATOM 2100 C C . GLU A 1 268 ? 1.145 -22.986 14.982 1.00 81.88 268 GLU A C 1
ATOM 2102 O O . GLU A 1 268 ? 0.190 -22.827 15.738 1.00 81.88 268 GLU A O 1
ATOM 2107 N N . ARG A 1 269 ? 1.906 -24.089 15.029 1.00 89.81 269 ARG A N 1
ATOM 2108 C CA . ARG A 1 269 ? 1.640 -25.213 15.950 1.00 89.81 269 ARG A CA 1
ATOM 2109 C C . ARG A 1 269 ? 1.687 -24.791 17.421 1.00 89.81 269 ARG A C 1
ATOM 2111 O O . ARG A 1 269 ? 0.875 -25.235 18.236 1.00 89.81 269 ARG A O 1
ATOM 2118 N N . LEU A 1 270 ? 2.632 -23.923 17.789 1.00 88.06 270 LEU A N 1
ATOM 2119 C CA . LEU A 1 270 ? 2.725 -23.395 19.151 1.00 88.06 270 LEU A CA 1
ATOM 2120 C C . LEU A 1 270 ? 1.531 -22.489 19.491 1.00 88.06 270 LEU A C 1
ATOM 2122 O O . LEU A 1 270 ? 1.024 -22.509 20.611 1.00 88.06 270 LEU A O 1
ATOM 2126 N N . ASN A 1 271 ? 1.063 -21.698 18.531 1.00 85.19 271 ASN A N 1
ATOM 2127 C CA . ASN A 1 271 ? -0.115 -20.861 18.714 1.00 85.19 271 ASN A CA 1
ATOM 2128 C C . ASN A 1 271 ? -1.390 -21.700 18.803 1.00 85.19 271 ASN A C 1
ATOM 2130 O O . ASN A 1 271 ? -2.215 -21.428 19.668 1.00 85.19 271 ASN A O 1
ATOM 2134 N N . GLU A 1 272 ? -1.528 -22.746 17.992 1.00 86.81 272 GLU A N 1
ATOM 2135 C CA . GLU A 1 272 ? -2.657 -23.677 18.042 1.00 86.81 272 GLU A CA 1
ATOM 2136 C C . GLU A 1 272 ? -2.729 -24.401 19.396 1.00 86.81 272 GLU A C 1
ATOM 2138 O O . GLU A 1 272 ? -3.780 -24.451 20.034 1.00 86.81 272 GLU A O 1
ATOM 2143 N N . THR A 1 273 ? -1.591 -24.877 19.908 1.00 91.50 273 THR A N 1
ATOM 2144 C CA . THR A 1 273 ? -1.527 -25.492 21.246 1.00 91.50 273 THR A CA 1
ATOM 2145 C C . THR A 1 273 ? -1.872 -24.498 22.359 1.00 91.50 273 THR A C 1
ATOM 2147 O O . THR A 1 273 ? -2.661 -24.827 23.248 1.00 91.50 273 THR A O 1
ATOM 2150 N N . LYS A 1 274 ? -1.363 -23.258 22.301 1.00 90.06 274 LYS A N 1
ATOM 2151 C CA . LYS A 1 274 ? -1.741 -22.189 23.245 1.00 90.06 274 LYS A CA 1
ATOM 2152 C C . LYS A 1 274 ? -3.220 -21.821 23.149 1.00 90.06 274 LYS A C 1
ATOM 2154 O O . LYS A 1 274 ? -3.853 -21.617 24.184 1.00 90.06 274 LYS A O 1
ATOM 2159 N N . PHE A 1 275 ? -3.771 -21.754 21.941 1.00 87.62 275 PHE A N 1
ATOM 2160 C CA . PHE A 1 275 ? -5.180 -21.469 21.699 1.00 87.62 275 PHE A CA 1
ATOM 2161 C C . PHE A 1 275 ? -6.061 -22.562 22.305 1.00 87.62 275 PHE A C 1
ATOM 2163 O O . PHE A 1 275 ? -6.964 -22.256 23.078 1.00 87.62 275 PHE A O 1
ATOM 2170 N N . ASN A 1 276 ? -5.742 -23.833 22.057 1.00 88.12 276 ASN A N 1
ATOM 2171 C CA . ASN A 1 276 ? -6.466 -24.970 22.624 1.00 88.12 276 ASN A CA 1
ATOM 2172 C C . ASN A 1 276 ? -6.388 -24.998 24.157 1.00 88.12 276 ASN A C 1
ATOM 2174 O O . ASN A 1 276 ? -7.396 -25.241 24.829 1.00 88.12 276 ASN A O 1
ATOM 2178 N N . LEU A 1 277 ? -5.222 -24.680 24.729 1.00 90.00 277 LEU A N 1
ATOM 2179 C CA . LEU A 1 277 ? -5.052 -24.552 26.175 1.00 90.00 277 LEU A CA 1
ATOM 2180 C C . LEU A 1 277 ? -5.899 -23.406 26.749 1.00 90.00 277 LEU A C 1
ATOM 2182 O O . LEU A 1 277 ? -6.583 -23.583 27.757 1.00 90.00 277 LEU A O 1
ATOM 2186 N N . MET A 1 278 ? -5.871 -22.231 26.118 1.00 84.88 278 MET A N 1
ATOM 2187 C CA . MET A 1 278 ? -6.630 -21.064 26.567 1.00 84.88 278 MET A CA 1
ATOM 2188 C C . MET A 1 278 ? -8.137 -21.288 26.422 1.00 84.88 278 MET A C 1
ATOM 2190 O O . MET A 1 278 ? -8.883 -20.979 27.346 1.00 84.88 278 MET A O 1
ATOM 2194 N N . ASN A 1 279 ? -8.584 -21.903 25.329 1.00 82.50 279 ASN A N 1
ATOM 2195 C CA . ASN A 1 279 ? -9.984 -22.254 25.123 1.00 82.50 279 ASN A CA 1
ATOM 2196 C C . ASN A 1 279 ? -10.460 -23.276 26.169 1.00 82.50 279 ASN A C 1
ATOM 2198 O O . ASN A 1 279 ? -11.539 -23.125 26.736 1.00 82.50 279 ASN A O 1
ATOM 2202 N N . SER A 1 280 ? -9.618 -24.254 26.522 1.00 89.06 280 SER A N 1
ATOM 2203 C CA . SER A 1 280 ? -9.905 -25.195 27.613 1.00 89.06 280 SER A CA 1
ATOM 2204 C C . SER A 1 280 ? -10.019 -24.489 28.970 1.00 89.06 280 SER A C 1
ATOM 2206 O O . SER A 1 280 ? -10.930 -24.781 29.744 1.00 89.06 280 SER A O 1
ATOM 2208 N N . LYS A 1 281 ? -9.149 -23.506 29.253 1.00 90.56 281 LYS A N 1
ATOM 2209 C CA . LYS A 1 281 ? -9.252 -22.667 30.460 1.00 90.56 281 LYS A CA 1
ATOM 2210 C C . LYS A 1 281 ? -10.532 -21.836 30.473 1.00 90.56 281 LYS A C 1
ATOM 2212 O O . LYS A 1 281 ? -11.197 -21.794 31.500 1.00 90.56 281 LYS A O 1
ATOM 2217 N N . ILE A 1 282 ? -10.903 -21.224 29.347 1.00 84.75 282 ILE A N 1
ATOM 2218 C CA . ILE A 1 282 ? -12.155 -20.467 29.211 1.00 84.75 282 ILE A CA 1
ATOM 2219 C C . ILE A 1 282 ? -13.354 -21.379 29.483 1.00 84.75 282 ILE A C 1
ATOM 2221 O O . ILE A 1 282 ? -14.223 -21.013 30.264 1.00 84.75 282 ILE A O 1
ATOM 2225 N N . GLN A 1 283 ? -13.383 -22.586 28.915 1.00 82.81 283 GLN A N 1
ATOM 2226 C CA . GLN A 1 283 ? -14.454 -23.556 29.165 1.00 82.81 283 GLN A CA 1
ATOM 2227 C C . GLN A 1 283 ? -14.538 -23.971 30.640 1.00 82.81 283 GLN A C 1
ATOM 2229 O O . GLN A 1 283 ? -15.634 -24.072 31.189 1.00 82.81 283 GLN A O 1
ATOM 2234 N N . ASN A 1 284 ? -13.399 -24.175 31.304 1.00 88.00 284 ASN A N 1
ATOM 2235 C CA . ASN A 1 284 ? -13.375 -24.495 32.732 1.00 88.00 284 ASN A CA 1
ATOM 2236 C C . ASN A 1 284 ? -13.853 -23.319 33.593 1.00 88.00 284 ASN A C 1
ATOM 2238 O O . ASN A 1 284 ? -14.693 -23.519 34.465 1.00 88.00 284 ASN A O 1
ATOM 2242 N N . LEU A 1 285 ? -13.415 -22.094 33.290 1.00 83.31 285 LEU A N 1
ATOM 2243 C CA . LEU A 1 285 ? -13.875 -20.886 33.977 1.00 83.31 285 LEU A CA 1
ATOM 2244 C C . LEU A 1 285 ? -15.371 -20.635 33.752 1.00 83.31 285 LEU A C 1
ATOM 2246 O O . LEU A 1 285 ? -16.074 -20.266 34.683 1.00 83.31 285 LEU A O 1
ATOM 2250 N N . LEU A 1 286 ? -15.897 -20.887 32.549 1.00 78.19 286 LEU A N 1
ATOM 2251 C CA . LEU A 1 286 ? -17.335 -20.795 32.275 1.00 78.19 286 LEU A CA 1
ATOM 2252 C C . LEU A 1 286 ? -18.138 -21.814 33.095 1.00 78.19 286 LEU A C 1
ATOM 2254 O O . LEU A 1 286 ? -19.207 -21.479 33.606 1.00 78.19 286 LEU A O 1
ATOM 2258 N N . LYS A 1 287 ? -17.622 -23.038 33.267 1.00 85.69 287 LYS A N 1
ATOM 2259 C CA . LYS A 1 287 ? -18.231 -24.041 34.156 1.00 85.69 287 LYS A CA 1
ATOM 2260 C C . LYS A 1 287 ? -18.195 -23.585 35.614 1.00 85.69 287 LYS A C 1
ATOM 2262 O O . LYS A 1 287 ? -19.205 -23.698 36.303 1.00 85.69 287 LYS A O 1
ATOM 2267 N N . GLU A 1 288 ? -17.082 -23.018 36.063 1.00 82.12 288 GLU A N 1
ATOM 2268 C CA . GLU A 1 288 ? -16.918 -22.504 37.424 1.00 82.12 288 GLU A CA 1
ATOM 2269 C C . GLU A 1 288 ? -17.862 -21.318 37.699 1.00 82.12 288 GLU A C 1
ATOM 2271 O O . GLU A 1 288 ? -18.619 -21.333 38.670 1.00 82.12 288 GLU A O 1
ATOM 2276 N N . VAL A 1 289 ? -17.964 -20.361 36.772 1.00 77.31 289 VAL A N 1
ATOM 2277 C CA . VAL A 1 289 ? -18.944 -19.260 36.814 1.00 77.31 289 VAL A CA 1
ATOM 2278 C C . VAL A 1 289 ? -20.383 -19.788 36.806 1.00 77.31 289 VAL A C 1
ATOM 2280 O O . VAL A 1 289 ? -21.231 -19.288 37.547 1.00 77.31 289 VAL A O 1
ATOM 2283 N N . ALA A 1 290 ? -20.691 -20.833 36.033 1.00 77.44 290 ALA A N 1
ATOM 2284 C CA . ALA A 1 290 ? -22.013 -21.459 36.048 1.00 77.44 290 ALA A CA 1
ATOM 2285 C C . ALA A 1 290 ? -22.333 -22.107 37.409 1.00 77.44 290 ALA A C 1
ATOM 2287 O O . ALA A 1 290 ? -23.470 -22.023 37.877 1.00 77.44 290 ALA A O 1
ATOM 2288 N N . THR A 1 291 ? -21.346 -22.706 38.081 1.00 77.38 291 THR A N 1
ATOM 2289 C CA . THR A 1 291 ? -21.527 -23.246 39.439 1.00 77.38 291 THR A CA 1
ATOM 2290 C C . THR A 1 291 ? -21.680 -22.146 40.488 1.00 77.38 291 THR A C 1
ATOM 2292 O O . THR A 1 291 ? -22.603 -22.202 41.300 1.00 77.38 291 THR A O 1
ATOM 2295 N N . LEU A 1 292 ? -20.869 -21.089 40.414 1.00 72.06 292 LEU A N 1
ATOM 2296 C CA . LEU A 1 292 ? -20.933 -19.947 41.326 1.00 72.06 292 LEU A CA 1
ATOM 2297 C C . LEU A 1 292 ? -22.222 -19.135 41.141 1.00 72.06 292 LEU A C 1
ATOM 2299 O O . LEU A 1 292 ? -22.825 -18.719 42.124 1.00 72.06 292 LEU A O 1
ATOM 2303 N N . SER A 1 293 ? -22.711 -18.973 39.909 1.00 68.62 293 SER A N 1
ATOM 2304 C CA . SER A 1 293 ? -23.986 -18.294 39.626 1.00 68.62 293 SER A CA 1
ATOM 2305 C C . SER A 1 293 ? -25.205 -19.070 40.142 1.00 68.62 293 SER A C 1
ATOM 2307 O O . SER A 1 293 ? -26.170 -18.460 40.611 1.00 68.62 293 SER A O 1
ATOM 2309 N N . LYS A 1 294 ? -25.161 -20.412 40.128 1.00 68.38 294 LYS A N 1
ATOM 2310 C CA . LYS A 1 294 ? -26.180 -21.259 40.771 1.00 68.38 294 LYS A CA 1
ATOM 2311 C C . LYS A 1 294 ? -26.155 -21.111 42.294 1.00 68.38 294 LYS A C 1
ATOM 2313 O O . LYS A 1 294 ? -27.221 -21.037 42.901 1.00 68.38 294 LYS A O 1
ATOM 2318 N N . SER A 1 295 ? -24.969 -20.995 42.892 1.00 59.03 295 SER A N 1
ATOM 2319 C CA . SER A 1 295 ? -24.807 -20.722 44.326 1.00 59.03 295 SER A CA 1
ATOM 2320 C C . SER A 1 295 ? -25.230 -19.293 44.709 1.00 59.03 295 SER A C 1
ATOM 2322 O O . SER A 1 295 ? -25.853 -19.100 45.749 1.00 59.03 295 SER A O 1
ATOM 2324 N N . ALA A 1 296 ? -24.996 -18.300 43.843 1.00 55.62 296 ALA A N 1
ATOM 2325 C CA . ALA A 1 296 ? -25.393 -16.904 44.055 1.00 55.62 296 ALA A CA 1
ATOM 2326 C C . ALA A 1 296 ? -26.916 -16.688 43.956 1.00 55.62 296 ALA A C 1
ATOM 2328 O O . ALA A 1 296 ? -27.480 -15.929 44.743 1.00 55.62 296 ALA A O 1
ATOM 2329 N N . LYS A 1 297 ? -27.618 -17.412 43.066 1.00 53.47 297 LYS A N 1
ATOM 2330 C CA . LYS A 1 297 ? -29.094 -17.374 42.973 1.00 53.47 297 LYS A CA 1
ATOM 2331 C C . LYS A 1 297 ? -29.809 -17.886 44.227 1.00 53.47 297 LYS A C 1
ATOM 2333 O O . LYS A 1 297 ? -30.985 -17.584 44.405 1.00 53.47 297 LYS A O 1
ATOM 2338 N N . LYS A 1 298 ? -29.123 -18.636 45.094 1.00 52.47 298 LYS A N 1
ATOM 2339 C CA . LYS A 1 298 ? -29.694 -19.143 46.347 1.00 52.47 298 LYS A CA 1
ATOM 2340 C C . LYS A 1 298 ? -29.602 -18.135 47.504 1.00 52.47 298 LYS A C 1
ATOM 2342 O O . LYS A 1 298 ? -30.304 -18.325 48.489 1.00 52.47 298 LYS A O 1
ATOM 2347 N N . ASN A 1 299 ? -28.800 -17.067 47.376 1.00 49.66 299 ASN A N 1
ATOM 2348 C CA . ASN A 1 299 ? -28.338 -16.290 48.532 1.00 49.66 299 ASN A CA 1
ATOM 2349 C C . ASN A 1 299 ? -28.549 -14.766 48.524 1.00 49.66 299 ASN A C 1
ATOM 2351 O O . ASN A 1 299 ? -28.102 -14.150 49.485 1.00 49.66 299 ASN A O 1
ATOM 2355 N N . ASN A 1 300 ? -29.217 -14.109 47.562 1.00 38.62 300 ASN A N 1
ATOM 2356 C CA . ASN A 1 300 ? -29.533 -12.688 47.799 1.00 38.62 300 ASN A CA 1
ATOM 2357 C C . ASN A 1 300 ? -30.723 -12.106 47.020 1.00 38.62 300 ASN A C 1
ATOM 2359 O O . ASN A 1 300 ? -30.667 -11.908 45.807 1.00 38.62 300 ASN A O 1
ATOM 2363 N N . LYS A 1 301 ? -31.781 -11.767 47.772 1.00 45.78 301 LYS A N 1
ATOM 2364 C CA . LYS A 1 301 ? -32.686 -10.646 47.492 1.00 45.78 301 LYS A CA 1
ATOM 2365 C C . LYS A 1 301 ? -31.965 -9.376 47.959 1.00 45.78 301 LYS A C 1
ATOM 2367 O O . LYS A 1 301 ? -31.469 -9.366 49.075 1.00 45.78 301 LYS A O 1
ATOM 2372 N N . ASN A 1 302 ? -32.001 -8.323 47.146 1.00 42.44 302 ASN A N 1
ATOM 2373 C CA . ASN A 1 302 ? -31.413 -6.990 47.360 1.00 42.44 302 ASN A CA 1
ATOM 2374 C C . ASN A 1 302 ? -29.907 -6.872 47.076 1.00 42.44 302 ASN A C 1
ATOM 2376 O O . ASN A 1 302 ? -29.077 -7.204 47.910 1.00 42.44 302 ASN A O 1
ATOM 2380 N N . ALA A 1 303 ? -29.569 -6.286 45.925 1.00 34.59 303 ALA A N 1
ATOM 2381 C CA . ALA A 1 303 ? -28.752 -5.071 45.845 1.00 34.59 303 ALA A CA 1
ATOM 2382 C C . ALA A 1 303 ? -28.529 -4.679 44.378 1.00 34.59 303 ALA A C 1
ATOM 2384 O O . ALA A 1 303 ? -28.298 -5.512 43.505 1.00 34.59 303 ALA A O 1
ATOM 2385 N N . ASN A 1 304 ? -28.633 -3.377 44.153 1.00 38.91 304 ASN A N 1
ATOM 2386 C CA . ASN A 1 304 ? -28.373 -2.644 42.925 1.00 38.91 304 ASN A CA 1
ATOM 2387 C C . ASN A 1 304 ? -26.864 -2.316 42.828 1.00 38.91 304 ASN A C 1
ATOM 2389 O O . ASN A 1 304 ? -26.242 -2.194 43.880 1.00 38.91 304 ASN A O 1
ATOM 2393 N N . LEU A 1 305 ? -26.359 -2.082 41.602 1.00 36.22 305 LEU A N 1
ATOM 2394 C CA . LEU A 1 305 ? -25.158 -1.307 41.189 1.00 36.22 305 LEU A CA 1
ATOM 2395 C C . LEU A 1 305 ? -24.079 -1.992 40.316 1.00 36.22 305 LEU A C 1
ATOM 2397 O O . LEU A 1 305 ? -23.685 -3.136 40.508 1.00 36.22 305 LEU A O 1
ATOM 2401 N N . THR A 1 306 ? -23.611 -1.133 39.393 1.00 31.39 306 THR A N 1
ATOM 2402 C CA . THR A 1 306 ? -22.396 -1.087 38.553 1.00 31.39 306 THR A CA 1
ATOM 2403 C C . THR A 1 306 ? -22.280 -1.982 37.315 1.00 31.39 306 THR A C 1
ATOM 2405 O O . THR A 1 306 ? -21.542 -2.961 37.262 1.00 31.39 306 THR A O 1
ATOM 2408 N N . ALA A 1 307 ? -22.893 -1.505 36.226 1.00 34.59 307 ALA A N 1
ATOM 2409 C CA . ALA A 1 307 ? -22.479 -1.826 34.864 1.00 34.59 307 ALA A CA 1
ATOM 2410 C C . ALA A 1 307 ? -21.164 -1.094 34.516 1.00 34.59 307 ALA A C 1
ATOM 2412 O O . ALA A 1 307 ? -21.161 0.108 34.250 1.00 34.59 307 ALA A O 1
ATOM 2413 N N . HIS A 1 308 ? -20.042 -1.816 34.478 1.00 35.38 308 HIS A N 1
ATOM 2414 C CA . HIS A 1 308 ? -18.859 -1.375 33.736 1.00 35.38 308 HIS A CA 1
ATOM 2415 C C . HIS A 1 308 ? -19.138 -1.553 32.240 1.00 35.38 308 HIS A C 1
ATOM 2417 O O . HIS A 1 308 ? -18.956 -2.631 31.676 1.00 35.38 308 HIS A O 1
ATOM 2423 N N . ALA A 1 309 ? -19.636 -0.498 31.600 1.00 36.41 309 ALA A N 1
ATOM 2424 C CA . ALA A 1 309 ? -19.814 -0.468 30.159 1.00 36.41 309 ALA A CA 1
ATOM 2425 C C . ALA A 1 309 ? -18.436 -0.375 29.478 1.00 36.41 309 ALA A C 1
ATOM 2427 O O . ALA A 1 309 ? -17.824 0.691 29.427 1.00 36.41 309 ALA A O 1
ATOM 2428 N N . ASN A 1 310 ? -17.954 -1.497 28.941 1.00 42.34 310 ASN A N 1
ATOM 2429 C CA . ASN A 1 310 ? -16.906 -1.521 27.922 1.00 42.34 310 ASN A CA 1
ATOM 2430 C C . ASN A 1 310 ? -17.456 -0.857 26.653 1.00 42.34 310 ASN A C 1
ATOM 2432 O O . ASN A 1 310 ? -17.962 -1.529 25.758 1.00 42.34 310 ASN A O 1
ATOM 2436 N N . ILE A 1 311 ? -17.407 0.472 26.584 1.00 45.84 311 ILE A N 1
ATOM 2437 C CA . ILE A 1 311 ? -17.830 1.205 25.393 1.00 45.84 311 ILE A CA 1
ATOM 2438 C C . ILE A 1 311 ? -16.683 1.149 24.379 1.00 45.84 311 ILE A C 1
ATOM 2440 O O . ILE A 1 311 ? -15.788 1.993 24.357 1.00 45.84 311 ILE A O 1
ATOM 2444 N N . THR A 1 312 ? -16.723 0.142 23.510 1.00 50.38 312 THR A N 1
ATOM 2445 C CA . THR A 1 312 ? -16.177 0.284 22.157 1.00 50.38 312 THR A CA 1
ATOM 2446 C C . THR A 1 312 ? -17.163 1.161 21.397 1.00 50.38 312 THR A C 1
ATOM 2448 O O . THR A 1 312 ? -18.216 0.694 20.978 1.00 50.38 312 THR A O 1
ATOM 2451 N N . THR A 1 313 ? -16.891 2.464 21.303 1.00 59.25 313 THR A N 1
ATOM 2452 C CA . THR A 1 313 ? -17.713 3.343 20.465 1.00 59.25 313 THR A CA 1
ATOM 2453 C C . THR A 1 313 ? -17.423 3.001 19.014 1.00 59.25 313 THR A C 1
ATOM 2455 O O . THR A 1 313 ? -16.306 3.229 18.545 1.00 59.25 313 THR A O 1
ATOM 2458 N N . GLU A 1 314 ? -18.419 2.472 18.309 1.00 77.88 314 GLU A N 1
ATOM 2459 C CA . GLU A 1 314 ? -18.441 2.532 16.851 1.00 77.88 314 GLU A CA 1
ATOM 2460 C C . GLU A 1 314 ? -18.175 3.985 16.428 1.00 77.88 314 GLU A C 1
ATOM 2462 O O . GLU A 1 314 ? -18.727 4.925 17.013 1.00 77.88 314 GLU A O 1
ATOM 2467 N N . LEU A 1 315 ? -17.241 4.183 15.495 1.00 89.56 315 LEU A N 1
ATOM 2468 C CA . LEU A 1 315 ? -16.881 5.526 15.054 1.00 89.56 315 LEU A CA 1
ATOM 2469 C C . LEU A 1 315 ? -18.073 6.169 14.350 1.00 89.56 315 LEU A C 1
ATOM 2471 O O . LEU A 1 315 ? -18.721 5.558 13.508 1.00 89.56 315 LEU A O 1
ATOM 2475 N N . THR A 1 316 ? -18.329 7.433 14.669 1.00 90.50 316 THR A N 1
ATOM 2476 C CA . THR A 1 316 ? -19.337 8.222 13.953 1.00 90.50 316 THR A CA 1
ATOM 2477 C C . THR A 1 316 ? -18.879 8.515 12.521 1.00 90.50 316 THR A C 1
ATOM 2479 O O . THR A 1 316 ? -17.678 8.648 12.272 1.00 90.50 316 THR A O 1
ATOM 2482 N N . CYS A 1 317 ? -19.820 8.737 11.595 1.00 90.75 317 CYS A N 1
ATOM 2483 C CA . CYS A 1 317 ? -19.532 9.172 10.220 1.00 90.75 317 CYS A CA 1
ATOM 2484 C C . CYS A 1 317 ? -18.556 10.354 10.162 1.00 90.75 317 CYS A C 1
ATOM 2486 O O . CYS A 1 317 ? -17.598 10.346 9.397 1.00 90.75 317 CYS A O 1
ATOM 2488 N N . ARG A 1 318 ? -18.725 11.339 11.053 1.00 91.19 318 ARG A N 1
ATOM 2489 C CA . ARG A 1 318 ? -17.832 12.502 11.146 1.00 91.19 318 ARG A CA 1
ATOM 2490 C C . ARG A 1 318 ? -16.395 12.115 11.502 1.00 91.19 318 ARG A C 1
ATOM 2492 O O . ARG A 1 318 ? -15.453 12.716 10.991 1.00 91.19 318 ARG A O 1
ATOM 2499 N N . GLN A 1 319 ? -16.204 11.137 12.385 1.00 92.50 319 GLN A N 1
ATOM 2500 C CA . GLN A 1 319 ? -14.869 10.647 12.739 1.00 92.50 319 GLN A CA 1
ATOM 2501 C C . GLN A 1 319 ? -14.251 9.841 11.595 1.00 92.50 319 GLN A C 1
ATOM 2503 O O . GLN A 1 319 ? -13.070 10.024 11.312 1.00 92.50 319 GLN A O 1
ATOM 2508 N N . ILE A 1 320 ? -15.044 9.007 10.913 1.00 95.12 320 ILE A N 1
ATOM 2509 C CA . ILE A 1 320 ? -14.617 8.273 9.713 1.00 95.12 320 ILE A CA 1
ATOM 2510 C C . ILE A 1 320 ? -14.143 9.256 8.635 1.00 95.12 320 ILE A C 1
ATOM 2512 O O . ILE A 1 320 ? -13.006 9.154 8.176 1.00 95.12 320 ILE A O 1
ATOM 2516 N N . GLN A 1 321 ? -14.958 10.265 8.313 1.00 94.62 321 GLN A N 1
ATOM 2517 C CA . GLN A 1 321 ? -14.605 11.348 7.388 1.00 94.62 321 GLN A CA 1
ATOM 2518 C C . GLN A 1 321 ? -13.313 12.043 7.814 1.00 94.62 321 GLN A C 1
ATOM 2520 O O . GLN A 1 321 ? -12.397 12.191 7.015 1.00 94.62 321 GLN A O 1
ATOM 2525 N N . SER A 1 322 ? -13.180 12.376 9.100 1.00 95.88 322 SER A N 1
ATOM 2526 C CA . SER A 1 322 ? -11.989 13.049 9.628 1.00 95.88 322 SER A CA 1
ATOM 2527 C C . SER A 1 322 ? -10.713 12.215 9.444 1.00 95.88 322 SER A C 1
ATOM 2529 O O . SER A 1 322 ? -9.671 12.762 9.079 1.00 95.88 322 SER A O 1
ATOM 2531 N N . PHE A 1 323 ? -10.772 10.893 9.646 1.00 97.56 323 PHE A N 1
ATOM 2532 C CA . PHE A 1 323 ? -9.647 10.002 9.352 1.00 97.56 323 PHE A CA 1
ATOM 2533 C C . PHE A 1 323 ? -9.363 9.923 7.850 1.00 97.56 323 PHE A C 1
ATOM 2535 O O . PHE A 1 323 ? -8.217 10.116 7.445 1.00 97.56 323 PHE A O 1
ATOM 2542 N N . VAL A 1 324 ? -10.374 9.667 7.021 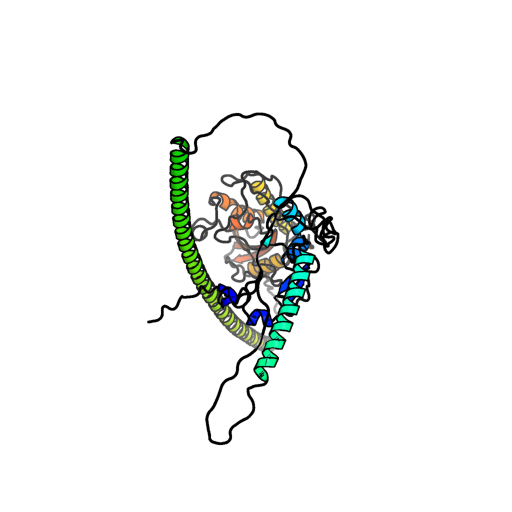1.00 96.88 324 VAL A N 1
ATOM 2543 C CA . VAL A 1 324 ? -10.208 9.492 5.569 1.00 96.88 324 VAL A CA 1
ATOM 2544 C C . VAL A 1 324 ? -9.726 10.784 4.898 1.00 96.88 324 VAL A C 1
ATOM 2546 O O . VAL A 1 324 ? -8.695 10.783 4.221 1.00 96.88 324 VAL A O 1
ATOM 2549 N N . ASP A 1 325 ? -10.395 11.908 5.141 1.00 96.31 325 ASP A N 1
ATOM 2550 C CA . ASP A 1 325 ? -10.034 13.222 4.600 1.00 96.31 325 ASP A CA 1
ATOM 2551 C C . ASP A 1 325 ? -8.697 13.702 5.165 1.00 96.31 325 ASP A C 1
ATOM 2553 O O . ASP A 1 325 ? -7.882 14.297 4.458 1.00 96.31 325 ASP A O 1
ATOM 2557 N N . GLY A 1 326 ? -8.416 13.388 6.430 1.00 97.75 326 GLY A N 1
ATOM 2558 C CA . GLY A 1 326 ? -7.130 13.651 7.058 1.00 97.75 326 GLY A CA 1
ATOM 2559 C C . GLY A 1 326 ? -5.968 12.952 6.352 1.00 97.75 326 GLY A C 1
ATOM 2560 O O . GLY A 1 326 ? -4.929 13.573 6.108 1.00 97.75 326 GLY A O 1
ATOM 2561 N N . HIS A 1 327 ? -6.138 11.688 5.967 1.00 98.50 327 HIS A N 1
ATOM 2562 C CA . HIS A 1 327 ? -5.142 10.967 5.175 1.00 98.50 327 HIS A CA 1
ATOM 2563 C C . HIS A 1 327 ? -5.044 11.519 3.753 1.00 98.50 327 HIS A C 1
ATOM 2565 O O . HIS A 1 327 ? -3.945 11.796 3.268 1.00 98.50 327 HIS A O 1
ATOM 2571 N N . ASN A 1 328 ? -6.183 11.712 3.088 1.00 97.25 328 ASN A N 1
ATOM 2572 C CA . ASN A 1 328 ? -6.227 12.155 1.699 1.00 97.25 328 ASN A CA 1
ATOM 2573 C C . ASN A 1 328 ? -5.673 13.573 1.519 1.00 97.25 328 ASN A C 1
ATOM 2575 O O . ASN A 1 328 ? -4.885 13.805 0.607 1.00 97.25 328 ASN A O 1
ATOM 2579 N N . SER A 1 329 ? -5.982 14.508 2.416 1.00 97.56 329 SER A N 1
ATOM 2580 C CA . SER A 1 329 ? -5.407 15.862 2.394 1.00 97.56 329 SER A CA 1
ATOM 2581 C C . SER A 1 329 ? -3.879 15.837 2.496 1.00 97.56 329 SER A C 1
ATOM 2583 O O . SER A 1 329 ? -3.200 16.465 1.690 1.00 97.56 329 SER A O 1
ATOM 2585 N N . ARG A 1 330 ? -3.317 15.040 3.408 1.00 98.19 330 ARG A N 1
ATOM 2586 C CA . ARG A 1 330 ? -1.863 14.870 3.577 1.00 98.19 330 ARG A CA 1
ATOM 2587 C C . ARG A 1 330 ? -1.193 14.208 2.374 1.00 98.19 330 ARG A C 1
ATOM 2589 O O . ARG A 1 330 ? -0.152 14.674 1.909 1.00 98.19 330 ARG A O 1
ATOM 2596 N N . ARG A 1 331 ? -1.814 13.164 1.819 1.00 97.75 331 ARG A N 1
ATOM 2597 C CA . ARG A 1 331 ? -1.366 12.521 0.572 1.00 97.75 331 ARG A CA 1
ATOM 2598 C C . ARG A 1 331 ? -1.413 13.499 -0.604 1.00 97.75 331 ARG A C 1
ATOM 2600 O O . ARG A 1 331 ? -0.517 13.480 -1.444 1.00 97.75 331 ARG A O 1
ATOM 2607 N N . LEU A 1 332 ? -2.409 14.387 -0.646 1.00 97.12 332 LEU A N 1
ATOM 2608 C CA . LEU A 1 332 ? -2.520 15.433 -1.660 1.00 97.12 332 LEU A CA 1
ATOM 2609 C C . LEU A 1 332 ? -1.431 16.504 -1.505 1.00 97.12 332 LEU A C 1
ATOM 2611 O O . LEU A 1 332 ? -0.830 16.876 -2.509 1.00 97.12 332 LEU A O 1
ATOM 2615 N N . LEU A 1 333 ? -1.136 16.970 -0.286 1.00 97.00 333 LEU A N 1
ATOM 2616 C CA . LEU A 1 333 ? -0.023 17.902 -0.037 1.00 97.00 333 LEU A CA 1
ATOM 2617 C C . LEU A 1 333 ? 1.303 17.321 -0.548 1.00 97.00 333 LEU A C 1
ATOM 2619 O O . LEU A 1 333 ? 2.075 17.996 -1.230 1.00 97.00 333 LEU A O 1
ATOM 2623 N N . LEU A 1 334 ? 1.532 16.030 -0.297 1.00 96.19 334 LEU A N 1
ATOM 2624 C CA . LEU A 1 334 ? 2.707 15.325 -0.799 1.00 96.19 334 LEU A CA 1
ATOM 2625 C C . LEU A 1 334 ? 2.709 15.211 -2.329 1.00 96.19 334 LEU A C 1
ATOM 2627 O O . LEU A 1 334 ? 3.727 15.452 -2.967 1.00 96.19 334 LEU A O 1
ATOM 2631 N N . ALA A 1 335 ? 1.565 14.904 -2.943 1.00 96.38 335 ALA A N 1
ATOM 2632 C CA . ALA A 1 335 ? 1.407 14.856 -4.399 1.00 96.38 335 ALA A CA 1
ATOM 2633 C C . ALA A 1 335 ? 1.622 16.222 -5.083 1.00 96.38 335 ALA A C 1
ATOM 2635 O O . ALA A 1 335 ? 2.043 16.289 -6.243 1.00 96.38 335 ALA A O 1
ATOM 2636 N N . LYS A 1 336 ? 1.343 17.318 -4.368 1.00 96.06 336 LYS A N 1
ATOM 2637 C CA . LYS A 1 336 ? 1.622 18.694 -4.800 1.00 96.06 336 LYS A CA 1
ATOM 2638 C C . LYS A 1 336 ? 3.082 19.109 -4.599 1.00 96.06 336 LYS A C 1
ATOM 2640 O O . LYS A 1 336 ? 3.515 20.053 -5.252 1.00 96.06 336 LYS A O 1
ATOM 2645 N N . GLY A 1 337 ? 3.840 18.392 -3.767 1.00 95.31 337 GLY A N 1
ATOM 2646 C CA . GLY A 1 337 ? 5.205 18.768 -3.391 1.00 95.31 337 GLY A CA 1
ATOM 2647 C C . GLY A 1 337 ? 5.257 19.905 -2.367 1.00 95.31 337 GLY A C 1
ATOM 2648 O O . GLY A 1 337 ? 6.231 20.644 -2.332 1.00 95.31 337 GLY A O 1
ATOM 2649 N N . GLU A 1 338 ? 4.208 20.063 -1.557 1.00 96.00 338 GLU A N 1
ATOM 2650 C CA . GLU A 1 338 ? 4.086 21.131 -0.549 1.00 96.00 338 GLU A CA 1
ATOM 2651 C C . GLU A 1 338 ? 4.636 20.711 0.827 1.00 96.00 338 GLU A C 1
ATOM 2653 O O . GLU A 1 338 ? 4.538 21.460 1.795 1.00 96.00 338 GLU A O 1
ATOM 2658 N N . ILE A 1 339 ? 5.212 19.508 0.930 1.00 96.06 339 ILE A N 1
ATOM 2659 C CA . ILE A 1 339 ? 5.793 18.991 2.171 1.00 96.06 339 ILE A CA 1
ATOM 2660 C C . ILE A 1 339 ? 7.302 19.266 2.189 1.00 96.06 339 ILE A C 1
ATOM 2662 O O . ILE A 1 339 ? 8.017 18.760 1.321 1.00 96.06 339 ILE A O 1
ATOM 2666 N N . PRO A 1 340 ? 7.815 20.022 3.178 1.00 93.69 340 PRO A N 1
ATOM 2667 C CA . PRO A 1 340 ? 9.241 20.300 3.291 1.00 93.69 340 PRO A CA 1
ATOM 2668 C C . PRO A 1 340 ? 10.081 19.023 3.362 1.00 93.69 340 PRO A C 1
ATOM 2670 O O . PRO A 1 340 ? 9.718 18.073 4.058 1.00 93.69 340 PRO A O 1
ATOM 2673 N N . ASN A 1 341 ? 11.227 19.036 2.676 1.00 90.75 341 ASN A N 1
ATOM 2674 C CA . ASN A 1 341 ? 12.210 17.945 2.626 1.00 90.75 341 ASN A CA 1
ATOM 2675 C C . ASN A 1 341 ? 11.686 16.616 2.057 1.00 90.75 341 ASN A C 1
ATOM 2677 O O . ASN A 1 341 ? 12.354 15.593 2.185 1.00 90.75 341 ASN A O 1
ATOM 2681 N N . GLN A 1 342 ? 10.524 16.621 1.400 1.00 95.81 342 GLN A N 1
ATOM 2682 C CA . GLN A 1 342 ? 9.951 15.438 0.769 1.00 95.81 342 GLN A CA 1
ATOM 2683 C C . GLN A 1 342 ? 9.720 15.696 -0.721 1.00 95.81 342 GLN A C 1
ATOM 2685 O O . GLN A 1 342 ? 9.134 16.717 -1.088 1.00 95.81 342 GLN A O 1
ATOM 2690 N N . PRO A 1 343 ? 10.152 14.791 -1.616 1.00 95.81 343 PRO A N 1
ATOM 2691 C CA . PRO A 1 343 ? 9.871 14.952 -3.029 1.00 95.81 343 PRO A CA 1
ATOM 2692 C C . PRO A 1 343 ? 8.380 14.757 -3.300 1.00 95.81 343 PRO A C 1
ATOM 2694 O O . PRO A 1 343 ? 7.703 13.982 -2.617 1.00 95.81 343 PRO A O 1
ATOM 2697 N N . ALA A 1 344 ? 7.884 15.427 -4.340 1.00 96.19 344 ALA A N 1
ATOM 2698 C CA . ALA A 1 344 ? 6.492 15.308 -4.738 1.00 96.19 344 ALA A CA 1
ATOM 2699 C C . ALA A 1 344 ? 6.148 13.865 -5.135 1.00 96.19 344 ALA A C 1
ATOM 2701 O O . ALA A 1 344 ? 6.872 13.227 -5.907 1.00 96.19 344 ALA A O 1
ATOM 2702 N N . ALA A 1 345 ? 5.020 13.367 -4.632 1.00 95.81 345 ALA A N 1
ATOM 2703 C CA . ALA A 1 345 ? 4.558 12.029 -4.958 1.00 95.81 345 ALA A CA 1
ATOM 2704 C C . ALA A 1 345 ? 3.933 11.964 -6.361 1.00 95.81 345 ALA A C 1
ATOM 2706 O O . ALA A 1 345 ? 2.984 12.686 -6.700 1.00 95.81 345 ALA A O 1
ATOM 2707 N N . ALA A 1 346 ? 4.441 11.037 -7.164 1.00 92.38 346 ALA A N 1
ATOM 2708 C CA . ALA A 1 346 ? 3.827 10.593 -8.400 1.00 92.38 346 ALA A CA 1
ATOM 2709 C C . ALA A 1 346 ? 2.820 9.476 -8.102 1.00 92.38 346 ALA A C 1
ATOM 2711 O O . ALA A 1 346 ? 3.049 8.629 -7.239 1.00 92.38 346 ALA A O 1
ATOM 2712 N N . GLU A 1 347 ? 1.702 9.488 -8.828 1.00 89.88 347 GLU A N 1
ATOM 2713 C CA . GLU A 1 347 ? 0.692 8.420 -8.804 1.00 89.88 347 GLU A CA 1
ATOM 2714 C C . GLU A 1 347 ? 0.109 8.098 -7.413 1.00 89.88 347 GLU A C 1
ATOM 2716 O O . GLU A 1 347 ? -0.319 6.977 -7.136 1.00 89.88 347 GLU A O 1
ATOM 2721 N N . MET A 1 348 ? 0.071 9.093 -6.521 1.00 95.62 348 MET A N 1
ATOM 2722 C CA . MET A 1 348 ? -0.487 8.921 -5.184 1.00 95.62 348 MET A CA 1
ATOM 2723 C C . MET A 1 348 ? -1.994 8.664 -5.262 1.00 95.62 348 MET A C 1
ATOM 2725 O O . MET A 1 348 ? -2.736 9.429 -5.881 1.00 95.62 348 MET A O 1
ATOM 2729 N N . LYS A 1 349 ? -2.457 7.590 -4.624 1.00 94.81 349 LYS A N 1
ATOM 2730 C CA . LYS A 1 349 ? -3.866 7.176 -4.651 1.00 94.81 349 LYS A CA 1
ATOM 2731 C C . LYS A 1 349 ? -4.641 7.732 -3.463 1.00 94.81 349 LYS A C 1
ATOM 2733 O O . LYS A 1 349 ? -4.052 7.931 -2.398 1.00 94.81 349 LYS A O 1
ATOM 2738 N N . PHE A 1 350 ? -5.949 7.917 -3.632 1.00 94.81 350 PHE A N 1
ATOM 2739 C CA . PHE A 1 350 ? -6.864 8.087 -2.503 1.00 94.81 350 PHE A CA 1
ATOM 2740 C C . PHE A 1 350 ? -6.795 6.876 -1.564 1.00 94.81 350 PHE A C 1
ATOM 2742 O O . PHE A 1 350 ? -6.572 5.747 -2.001 1.00 94.81 350 PHE A O 1
ATOM 2749 N N . ILE A 1 351 ? -6.995 7.139 -0.280 1.00 95.12 351 ILE A N 1
ATOM 2750 C CA . ILE A 1 351 ? -7.376 6.156 0.722 1.00 95.12 351 ILE A CA 1
ATOM 2751 C C . ILE A 1 351 ? -8.902 6.149 0.828 1.00 95.12 351 ILE A C 1
ATOM 2753 O O . ILE A 1 351 ? -9.532 7.210 0.844 1.00 95.12 351 ILE A O 1
ATOM 2757 N N . VAL A 1 352 ? -9.470 4.950 0.912 1.00 95.12 352 VAL A N 1
ATOM 2758 C CA . VAL A 1 352 ? -10.898 4.684 1.080 1.00 95.12 352 VAL A CA 1
ATOM 2759 C C . VAL A 1 352 ? -11.125 3.869 2.350 1.00 95.12 352 VAL A C 1
ATOM 2761 O O . VAL A 1 352 ? -10.261 3.092 2.761 1.00 95.12 352 VAL A O 1
ATOM 2764 N N . TRP A 1 353 ? -12.274 4.058 2.986 1.00 95.88 353 TRP A N 1
ATOM 2765 C CA . TRP A 1 353 ? -12.641 3.327 4.189 1.00 95.88 353 TRP A CA 1
ATOM 2766 C C . TRP A 1 353 ? -12.935 1.851 3.895 1.00 95.88 353 TRP A C 1
ATOM 2768 O O . TRP A 1 353 ? -13.523 1.517 2.867 1.00 95.88 353 TRP A O 1
ATOM 2778 N N . ASP A 1 354 ? -12.535 0.971 4.808 1.00 95.12 354 ASP A N 1
ATOM 2779 C CA . ASP A 1 354 ? -12.756 -0.471 4.738 1.00 95.12 354 ASP A CA 1
ATOM 2780 C C . ASP A 1 354 ? -13.243 -0.992 6.100 1.00 95.12 354 ASP A C 1
ATOM 2782 O O . ASP A 1 354 ? -12.560 -0.886 7.123 1.00 95.12 354 ASP A O 1
ATOM 2786 N N . GLU A 1 355 ? -14.455 -1.549 6.105 1.00 93.38 355 GLU A N 1
ATOM 2787 C CA . GLU A 1 355 ? -15.146 -1.996 7.322 1.00 93.38 355 GLU A CA 1
ATOM 2788 C C . GLU A 1 355 ? -14.444 -3.174 8.012 1.00 93.38 355 GLU A C 1
ATOM 2790 O O . GLU A 1 355 ? -14.470 -3.283 9.238 1.00 93.38 355 GLU A O 1
ATOM 2795 N N . GLU A 1 356 ? -13.780 -4.049 7.254 1.00 94.81 356 GLU A N 1
ATOM 2796 C CA . GLU A 1 356 ? -13.051 -5.188 7.814 1.00 94.81 356 GLU A CA 1
ATOM 2797 C C . GLU A 1 356 ? -11.812 -4.709 8.582 1.00 94.81 356 GLU A C 1
ATOM 2799 O O . GLU A 1 356 ? -11.561 -5.141 9.714 1.00 94.81 356 GLU A O 1
ATOM 2804 N N . LEU A 1 357 ? -11.074 -3.754 8.008 1.00 97.19 357 LEU A N 1
ATOM 2805 C CA . LEU A 1 357 ? -9.955 -3.102 8.687 1.00 97.19 357 LEU A CA 1
ATOM 2806 C C . LEU A 1 357 ? -10.405 -2.323 9.922 1.00 97.19 357 LEU A C 1
ATOM 2808 O O . LEU A 1 357 ? -9.724 -2.380 10.953 1.00 97.19 357 LEU A O 1
ATOM 2812 N N . ALA A 1 358 ? -11.550 -1.642 9.844 1.00 96.38 358 ALA A N 1
ATOM 2813 C CA . ALA A 1 358 ? -12.109 -0.879 10.954 1.00 96.38 358 ALA A CA 1
ATOM 2814 C C . ALA A 1 358 ? -12.516 -1.798 12.110 1.00 96.38 358 ALA A C 1
ATOM 2816 O O . ALA A 1 358 ? -12.158 -1.540 13.260 1.00 96.38 358 ALA A O 1
ATOM 2817 N N . ALA A 1 359 ? -13.171 -2.925 11.813 1.00 94.50 359 ALA A N 1
ATOM 2818 C CA . ALA A 1 359 ? -13.521 -3.934 12.807 1.00 94.50 359 ALA A CA 1
ATOM 2819 C C . ALA A 1 359 ? -12.273 -4.518 13.493 1.00 94.50 359 ALA A C 1
ATOM 2821 O O . ALA A 1 359 ? -12.231 -4.636 14.723 1.00 94.50 359 ALA A O 1
ATOM 2822 N N . LYS A 1 360 ? -11.221 -4.827 12.720 1.00 95.69 360 LYS A N 1
ATOM 2823 C CA . LYS A 1 360 ? -9.933 -5.287 13.265 1.00 95.69 360 LYS A CA 1
ATOM 2824 C C . LYS A 1 360 ? -9.294 -4.230 14.172 1.00 95.69 360 LYS A C 1
ATOM 2826 O O . LYS A 1 360 ? -8.843 -4.562 15.270 1.00 95.69 360 LYS A O 1
ATOM 2831 N N . ALA A 1 361 ? -9.279 -2.968 13.745 1.00 97.50 361 ALA A N 1
ATOM 2832 C CA . ALA A 1 361 ? -8.692 -1.864 14.500 1.00 97.50 361 ALA A CA 1
ATOM 2833 C C . ALA A 1 361 ? -9.461 -1.586 15.800 1.00 97.50 361 ALA A C 1
ATOM 2835 O O . ALA A 1 361 ? -8.852 -1.454 16.859 1.00 97.50 361 ALA A O 1
ATOM 2836 N N . ALA A 1 362 ? -10.796 -1.569 15.751 1.00 95.88 362 ALA A N 1
ATOM 2837 C CA . ALA A 1 362 ? -11.653 -1.381 16.920 1.00 95.88 362 ALA A CA 1
ATOM 2838 C C . ALA A 1 362 ? -11.453 -2.490 17.961 1.00 95.88 362 ALA A C 1
ATOM 2840 O O . ALA A 1 362 ? -11.315 -2.202 19.152 1.00 95.88 362 ALA A O 1
ATOM 2841 N N . LYS A 1 363 ? -11.356 -3.748 17.510 1.00 95.19 363 LYS A N 1
ATOM 2842 C CA . LYS A 1 363 ? -11.069 -4.899 18.375 1.00 95.19 363 LYS A CA 1
ATOM 2843 C C . LYS A 1 363 ? -9.700 -4.798 19.050 1.00 95.19 363 LYS A C 1
ATOM 2845 O O . LYS A 1 363 ? -9.553 -5.214 20.195 1.00 95.19 363 LYS A O 1
ATOM 2850 N N . TRP A 1 364 ? -8.689 -4.279 18.355 1.00 96.00 364 TRP A N 1
ATOM 2851 C CA . TRP A 1 364 ? -7.368 -4.095 18.955 1.00 96.00 364 TRP A CA 1
ATOM 2852 C C . TRP A 1 364 ? -7.352 -2.913 19.932 1.00 96.00 364 TRP A C 1
ATOM 2854 O O . TRP A 1 364 ? -6.921 -3.058 21.076 1.00 96.00 364 TRP A O 1
ATOM 2864 N N . ALA A 1 365 ? -7.931 -1.776 19.535 1.00 95.94 365 ALA A N 1
ATOM 2865 C CA . ALA A 1 365 ? -8.037 -0.586 20.373 1.00 95.94 365 ALA A CA 1
ATOM 2866 C C . ALA A 1 365 ? -8.769 -0.873 21.694 1.00 95.94 365 ALA A C 1
ATOM 2868 O O . ALA A 1 365 ? -8.386 -0.339 22.737 1.00 95.94 365 ALA A O 1
ATOM 2869 N N . SER A 1 366 ? -9.785 -1.744 21.694 1.00 95.12 366 SER A N 1
ATOM 2870 C CA . SER A 1 366 ? -10.565 -2.097 22.891 1.00 95.12 366 SER A CA 1
ATOM 2871 C C . SER A 1 366 ? -9.760 -2.780 24.000 1.00 95.12 366 SER A C 1
ATOM 2873 O O . SER A 1 366 ? -10.262 -2.929 25.109 1.00 95.12 366 SER A O 1
ATOM 2875 N N . ARG A 1 367 ? -8.523 -3.209 23.725 1.00 93.38 367 ARG A N 1
ATOM 2876 C CA . ARG A 1 367 ? -7.615 -3.762 24.740 1.00 93.38 367 ARG A CA 1
ATOM 2877 C C . ARG A 1 367 ? -7.022 -2.688 25.651 1.00 93.38 367 ARG A C 1
ATOM 2879 O O . ARG A 1 367 ? -6.529 -3.010 26.726 1.00 93.38 367 ARG A O 1
ATOM 2886 N N . HIS A 1 368 ? -7.085 -1.417 25.243 1.00 92.56 368 HIS A N 1
ATOM 2887 C CA . HIS A 1 368 ? -6.499 -0.290 25.973 1.00 92.56 368 HIS A CA 1
ATOM 2888 C C . HIS A 1 368 ? -4.996 -0.481 26.253 1.00 92.56 368 HIS A C 1
ATOM 2890 O O . HIS A 1 368 ? -4.506 -0.164 27.344 1.00 92.56 368 HIS A O 1
ATOM 2896 N N . GLU A 1 369 ? -4.285 -1.028 25.267 1.00 91.25 369 GLU A N 1
ATOM 2897 C CA . GLU A 1 369 ? -2.851 -1.312 25.280 1.00 91.25 369 GLU A CA 1
ATOM 2898 C C . GLU A 1 369 ? -2.178 -0.469 24.191 1.00 91.25 369 GLU A C 1
ATOM 2900 O O . GLU A 1 369 ? -2.642 -0.433 23.052 1.00 91.25 369 GLU A O 1
ATOM 2905 N N . PHE A 1 370 ? -1.086 0.220 24.528 1.00 93.88 370 PHE A N 1
ATOM 2906 C CA . PHE A 1 370 ? -0.274 0.939 23.545 1.00 93.88 370 PHE A CA 1
ATOM 2907 C C . PHE A 1 370 ? 0.797 -0.003 22.985 1.00 93.88 370 PHE A C 1
ATOM 2909 O O . PHE A 1 370 ? 1.971 0.073 23.337 1.00 93.88 370 PHE A O 1
ATOM 2916 N N . ALA A 1 371 ? 0.347 -0.964 22.182 1.00 95.00 371 ALA A N 1
ATOM 2917 C CA . ALA A 1 371 ? 1.183 -1.973 21.546 1.00 95.00 371 ALA A CA 1
ATOM 2918 C C . ALA A 1 371 ? 0.616 -2.330 20.171 1.00 95.00 371 ALA A C 1
ATOM 2920 O O . ALA A 1 371 ? -0.586 -2.202 19.942 1.00 95.00 371 ALA A O 1
ATOM 2921 N N . HIS A 1 372 ? 1.478 -2.795 19.270 1.00 95.88 372 HIS A N 1
ATOM 2922 C CA . HIS A 1 372 ? 1.061 -3.243 17.945 1.00 95.88 372 HIS A CA 1
ATOM 2923 C C . HIS A 1 372 ? 0.332 -4.587 17.982 1.00 95.88 372 HIS A C 1
ATOM 2925 O O . HIS A 1 372 ? 0.668 -5.459 18.789 1.00 95.88 372 HIS A O 1
ATOM 2931 N N . ASN A 1 373 ? -0.617 -4.778 17.065 1.00 94.88 373 ASN A N 1
ATOM 2932 C CA . ASN A 1 373 ? -1.282 -6.059 16.873 1.00 94.88 373 ASN A CA 1
ATOM 2933 C C . ASN A 1 373 ? -0.305 -7.083 16.267 1.00 94.88 373 ASN A C 1
ATOM 2935 O O . ASN A 1 373 ? 0.217 -6.858 15.171 1.00 94.88 373 ASN A O 1
ATOM 2939 N N . PRO A 1 374 ? -0.039 -8.223 16.937 1.00 95.12 374 PRO A N 1
ATOM 2940 C CA . PRO A 1 374 ? 0.844 -9.248 16.386 1.00 95.12 374 PRO A CA 1
ATOM 2941 C C . PRO A 1 374 ? 0.237 -9.949 15.163 1.00 95.12 374 PRO A C 1
ATOM 2943 O O . PRO A 1 374 ? 0.972 -10.502 14.348 1.00 95.12 374 PRO A O 1
ATOM 2946 N N . ASP A 1 375 ? -1.090 -9.941 15.031 1.00 94.19 375 ASP A N 1
ATOM 2947 C CA . ASP A 1 375 ? -1.791 -10.486 13.878 1.00 94.19 375 ASP A CA 1
ATOM 2948 C C . ASP A 1 375 ? -1.909 -9.423 12.777 1.00 94.19 375 ASP A C 1
ATOM 2950 O O . ASP A 1 375 ? -2.619 -8.428 12.931 1.00 94.19 375 ASP A O 1
ATOM 2954 N N . ARG A 1 376 ? -1.264 -9.673 11.634 1.00 93.62 376 ARG A N 1
ATOM 2955 C CA . ARG A 1 376 ? -1.304 -8.811 10.440 1.00 93.62 376 ARG A CA 1
ATOM 2956 C C . ARG A 1 376 ? -2.265 -9.301 9.354 1.00 93.62 376 ARG A C 1
ATOM 2958 O O . ARG A 1 376 ? -2.246 -8.776 8.247 1.00 93.62 376 ARG A O 1
ATOM 2965 N N . THR A 1 377 ? -3.081 -10.311 9.635 1.00 93.94 377 THR A N 1
ATOM 2966 C CA . THR A 1 377 ? -4.019 -10.894 8.663 1.00 93.94 377 THR A CA 1
ATOM 2967 C C . THR A 1 377 ? -5.401 -10.246 8.743 1.00 93.94 377 THR A C 1
ATOM 2969 O O . THR A 1 377 ? -5.728 -9.553 9.707 1.00 93.94 377 THR A O 1
ATOM 2972 N N . ILE A 1 378 ? -6.232 -10.454 7.729 1.00 92.69 378 ILE A N 1
ATOM 2973 C CA . ILE A 1 378 ? -7.659 -10.102 7.732 1.00 92.69 378 ILE A CA 1
ATOM 2974 C C . ILE A 1 378 ? -8.455 -11.326 7.304 1.00 92.69 378 ILE A C 1
ATOM 2976 O O . ILE A 1 378 ? -7.931 -12.158 6.573 1.00 92.69 378 ILE A O 1
ATOM 2980 N N . GLY A 1 379 ? -9.707 -11.445 7.745 1.00 89.75 379 GLY A N 1
ATOM 2981 C CA . GLY A 1 379 ? -10.511 -12.649 7.512 1.00 89.75 379 GLY A CA 1
ATOM 2982 C C . GLY A 1 379 ? -10.753 -12.964 6.032 1.00 89.75 379 GLY A C 1
ATOM 2983 O O . GLY A 1 379 ? -10.986 -14.115 5.684 1.00 89.75 379 GLY A O 1
ATOM 2984 N N . SER A 1 380 ? -10.688 -11.956 5.162 1.00 91.69 380 SER A N 1
ATOM 2985 C CA . SER A 1 380 ? -10.808 -12.098 3.711 1.00 91.69 380 SER A CA 1
ATOM 2986 C C . SER A 1 380 ? -9.516 -12.511 2.998 1.00 91.69 380 SER A C 1
ATOM 2988 O O . SER A 1 380 ? -9.552 -12.730 1.787 1.00 91.69 380 SER A O 1
ATOM 2990 N N . ASP A 1 381 ? -8.378 -12.568 3.700 1.00 91.81 381 ASP A N 1
ATOM 2991 C CA . ASP A 1 381 ? -7.049 -12.893 3.160 1.00 91.81 381 ASP A CA 1
ATOM 2992 C C . ASP A 1 381 ? -6.629 -12.051 1.932 1.00 91.81 381 ASP A C 1
ATOM 2994 O O . ASP A 1 381 ? -5.765 -12.449 1.146 1.00 91.81 381 ASP A O 1
ATOM 2998 N N . ARG A 1 382 ? -7.217 -10.858 1.740 1.00 94.44 382 ARG A N 1
ATOM 2999 C CA . ARG A 1 382 ? -6.923 -10.004 0.571 1.00 94.44 382 ARG A CA 1
ATOM 3000 C C . ARG A 1 382 ? -5.489 -9.471 0.571 1.00 94.44 382 ARG A C 1
ATOM 3002 O O . ARG A 1 382 ? -4.948 -9.200 -0.501 1.00 94.44 382 ARG A O 1
ATOM 3009 N N . PHE A 1 383 ? -4.909 -9.256 1.752 1.00 95.00 383 PHE A N 1
ATOM 3010 C CA . PHE A 1 383 ? -3.567 -8.707 1.957 1.00 95.00 383 PHE A CA 1
ATOM 3011 C C . PHE A 1 383 ? -3.170 -8.759 3.441 1.00 95.00 383 PHE A C 1
ATOM 3013 O O . PHE A 1 383 ? -4.022 -8.894 4.316 1.00 95.00 383 PHE A O 1
ATOM 3020 N N . GLU A 1 384 ? -1.880 -8.574 3.725 1.00 94.69 384 GLU A N 1
ATOM 3021 C CA . GLU A 1 384 ? -1.410 -8.245 5.076 1.00 94.69 384 GLU A CA 1
ATOM 3022 C C . GLU A 1 384 ? -1.682 -6.773 5.413 1.00 94.69 384 GLU A C 1
ATOM 3024 O O . GLU A 1 384 ? -1.685 -5.912 4.526 1.00 94.69 384 GLU A O 1
ATOM 3029 N N . THR A 1 385 ? -1.885 -6.472 6.694 1.00 97.19 385 THR A N 1
ATOM 3030 C CA . THR A 1 385 ? -2.214 -5.133 7.189 1.00 97.19 385 THR A CA 1
ATOM 3031 C C . THR A 1 385 ? -0.996 -4.385 7.710 1.00 97.19 385 THR A C 1
ATOM 3033 O O . THR A 1 385 ? -0.204 -4.920 8.487 1.00 97.19 385 THR A O 1
ATOM 3036 N N . GLY A 1 386 ? -0.904 -3.107 7.351 1.00 97.88 386 GLY A N 1
ATOM 3037 C CA . GLY A 1 386 ? -0.116 -2.129 8.099 1.00 97.88 386 GLY A CA 1
ATOM 3038 C C . GLY A 1 386 ? -0.910 -1.608 9.293 1.00 97.88 386 GLY A C 1
ATOM 3039 O O . GLY A 1 386 ? -2.134 -1.727 9.300 1.00 97.88 386 GLY A O 1
ATOM 3040 N N . GLU A 1 387 ? -0.243 -1.006 10.276 1.00 98.38 387 GLU A N 1
ATOM 3041 C CA . GLU A 1 387 ? -0.893 -0.483 11.480 1.00 98.38 387 GLU A CA 1
ATOM 3042 C C . GLU A 1 387 ? -0.172 0.763 12.002 1.00 98.38 387 GLU A C 1
ATOM 3044 O O . GLU A 1 387 ? 1.044 0.744 12.186 1.00 98.38 387 GLU A O 1
ATOM 3049 N N . ASN A 1 388 ? -0.939 1.811 12.306 1.00 98.62 388 ASN A N 1
ATOM 3050 C CA . ASN A 1 388 ? -0.488 2.922 13.138 1.00 98.62 388 ASN A CA 1
ATOM 3051 C C . ASN A 1 388 ? -1.262 2.923 14.454 1.00 98.62 388 ASN A C 1
ATOM 3053 O O . ASN A 1 388 ? -2.482 2.739 14.457 1.00 98.62 388 ASN A O 1
ATOM 3057 N N . ILE A 1 389 ? -0.561 3.201 15.554 1.00 98.19 389 ILE A N 1
ATOM 3058 C CA . ILE A 1 389 ? -1.157 3.355 16.881 1.00 98.19 389 ILE A CA 1
ATOM 3059 C C . ILE A 1 389 ? -0.899 4.759 17.425 1.00 98.19 389 ILE A C 1
ATOM 3061 O O . ILE A 1 389 ? 0.125 5.379 17.147 1.00 98.19 389 ILE A O 1
ATOM 3065 N N . PHE A 1 390 ? -1.845 5.285 18.192 1.00 97.94 390 PHE A N 1
ATOM 3066 C CA . PHE A 1 390 ? -1.704 6.558 18.890 1.00 97.94 390 PHE A CA 1
ATOM 3067 C C . PHE A 1 390 ? -2.339 6.455 20.273 1.00 97.94 390 PHE A C 1
ATOM 3069 O O . PHE A 1 390 ? -3.351 5.777 20.467 1.00 97.94 390 PHE A O 1
ATOM 3076 N N . TRP A 1 391 ? -1.729 7.136 21.237 1.00 95.50 391 TRP A N 1
ATOM 3077 C CA . TRP A 1 391 ? -2.225 7.223 22.598 1.00 95.50 391 TRP A CA 1
ATOM 3078 C C . TRP A 1 391 ? -2.189 8.670 23.072 1.00 95.50 391 TRP A C 1
ATOM 3080 O O . TRP A 1 391 ? -1.228 9.398 22.832 1.00 95.50 391 TRP A O 1
ATOM 3090 N N . SER A 1 392 ? -3.244 9.065 23.773 1.00 94.69 392 SER A N 1
ATOM 3091 C CA . SER A 1 392 ? -3.312 10.342 24.478 1.00 94.69 392 SER A CA 1
ATOM 3092 C C . SER A 1 392 ? -3.969 10.144 25.832 1.00 94.69 392 SER A C 1
ATOM 3094 O O . SER A 1 392 ? -4.942 9.392 25.933 1.00 94.69 392 SER A O 1
ATOM 3096 N N . ALA A 1 393 ? -3.496 10.871 26.838 1.00 94.06 393 ALA A N 1
ATOM 3097 C CA . ALA A 1 393 ? -4.117 10.946 28.150 1.00 94.06 393 ALA A CA 1
ATOM 3098 C C . ALA A 1 393 ? -4.361 12.404 28.546 1.00 94.06 393 ALA A C 1
ATOM 3100 O O . ALA A 1 393 ? -3.581 13.285 28.191 1.00 94.06 393 ALA A O 1
ATOM 3101 N N . SER A 1 394 ? -5.441 12.647 29.283 1.00 93.38 394 SER A N 1
ATOM 3102 C CA . SER A 1 394 ? -5.770 13.956 29.842 1.00 93.38 394 SER A CA 1
ATOM 3103 C C . SER A 1 394 ? -6.298 13.816 31.265 1.00 93.38 394 SER A C 1
ATOM 3105 O O . SER A 1 394 ? -7.047 12.884 31.572 1.00 93.38 394 SER A O 1
ATOM 3107 N N . THR A 1 395 ? -5.920 14.752 32.132 1.00 92.56 395 THR A N 1
ATOM 3108 C CA . THR A 1 395 ? -6.495 14.917 33.475 1.00 92.56 395 THR A CA 1
ATOM 3109 C C . THR A 1 395 ? -7.876 15.575 33.431 1.00 92.56 395 THR A C 1
ATOM 3111 O O . THR A 1 395 ? -8.667 15.393 34.353 1.00 92.56 395 THR A O 1
ATOM 3114 N N . ASP A 1 396 ? -8.210 16.277 32.345 1.00 92.56 396 ASP A N 1
ATOM 3115 C CA . ASP A 1 396 ? -9.570 16.743 32.083 1.00 92.56 396 ASP A CA 1
ATOM 3116 C C . ASP A 1 396 ? -10.443 15.565 31.630 1.00 92.56 396 ASP A C 1
ATOM 3118 O O . ASP A 1 396 ? -10.370 15.099 30.491 1.00 92.56 396 ASP A O 1
ATOM 3122 N N . LEU A 1 397 ? -11.307 15.089 32.528 1.00 88.00 397 LEU A N 1
ATOM 3123 C CA . LEU A 1 397 ? -12.206 13.958 32.281 1.00 88.00 397 LEU A CA 1
ATOM 3124 C C . LEU A 1 397 ? -13.230 14.219 31.161 1.00 88.00 397 LEU A C 1
ATOM 3126 O O . LEU A 1 397 ? -13.793 13.260 30.608 1.00 88.00 397 LEU A O 1
ATOM 3130 N N . SER A 1 398 ? -13.463 15.488 30.811 1.00 88.88 398 SER A N 1
ATOM 3131 C CA . SER A 1 398 ? -14.347 15.896 29.719 1.00 88.88 398 SER A CA 1
ATOM 3132 C C . SER A 1 398 ? -13.678 15.819 28.343 1.00 88.88 398 SER A C 1
ATOM 3134 O O . SER A 1 398 ? -14.392 15.774 27.335 1.00 88.88 398 SER A O 1
ATOM 3136 N N . TYR A 1 399 ? -12.344 15.689 28.296 1.00 90.69 399 TYR A N 1
ATOM 3137 C CA . TYR A 1 399 ? -11.558 15.651 27.065 1.00 90.69 399 TYR A CA 1
ATOM 3138 C C . TYR A 1 399 ? -12.118 14.647 26.048 1.00 90.69 399 TYR A C 1
ATOM 3140 O O . TYR A 1 399 ? -12.390 13.466 26.335 1.00 90.69 399 TYR A O 1
ATOM 3148 N N . LYS A 1 400 ? -12.286 15.140 24.821 1.00 89.69 400 LYS A N 1
ATOM 3149 C CA . LYS A 1 400 ? -12.723 14.381 23.653 1.00 89.69 400 LYS A CA 1
ATOM 3150 C C . LYS A 1 400 ? -11.558 14.277 22.686 1.00 89.69 400 LYS A C 1
ATOM 3152 O O . LYS A 1 400 ? -10.954 15.282 22.331 1.00 89.69 400 LYS A O 1
ATOM 3157 N N . PHE A 1 401 ? -11.266 13.053 22.270 1.00 92.44 401 PHE A N 1
ATOM 3158 C CA . PHE A 1 401 ? -10.247 12.808 21.264 1.00 92.44 401 PHE A CA 1
ATOM 3159 C C . PHE A 1 401 ? -10.656 13.405 19.913 1.00 92.44 401 PHE A C 1
ATOM 3161 O O . PHE A 1 401 ? -11.767 13.164 19.434 1.00 92.44 401 PHE A O 1
ATOM 3168 N N . ASP A 1 402 ? -9.724 14.132 19.301 1.00 92.94 402 ASP A N 1
ATOM 3169 C CA . ASP A 1 402 ? -9.805 14.622 17.928 1.00 92.94 402 ASP A CA 1
ATOM 3170 C C . ASP A 1 402 ? -8.901 13.755 17.025 1.00 92.94 402 ASP A C 1
ATOM 3172 O O . ASP A 1 402 ? -7.685 13.717 17.249 1.00 92.94 402 ASP A O 1
ATOM 3176 N N . PRO A 1 403 ? -9.444 13.088 15.982 1.00 95.31 403 PRO A N 1
ATOM 3177 C CA . PRO A 1 403 ? -8.656 12.362 14.982 1.00 95.31 403 PRO A CA 1
ATOM 3178 C C . PRO A 1 403 ? -7.457 13.141 14.433 1.00 95.31 403 PRO A C 1
ATOM 3180 O O . PRO A 1 403 ? -6.418 12.541 14.140 1.00 95.31 403 PRO A O 1
ATOM 3183 N N . LYS A 1 404 ? -7.560 14.475 14.333 1.00 95.00 404 LYS A N 1
ATOM 3184 C CA . LYS A 1 404 ? -6.472 15.337 13.861 1.00 95.00 404 LYS A CA 1
ATOM 3185 C C . LYS A 1 404 ? -5.200 15.186 14.696 1.00 95.00 404 LYS A C 1
ATOM 3187 O O . LYS A 1 404 ? -4.117 15.215 14.119 1.00 95.00 404 LYS A O 1
ATOM 3192 N N . SER A 1 405 ? -5.305 14.962 16.009 1.00 96.19 405 SER A N 1
ATOM 3193 C CA . SER A 1 405 ? -4.141 14.784 16.886 1.00 96.19 405 SER A CA 1
ATOM 3194 C C . SER A 1 405 ? -3.299 13.567 16.489 1.00 96.19 405 SER A C 1
ATOM 3196 O O . SER A 1 405 ? -2.079 13.679 16.381 1.00 96.19 405 SER A O 1
ATOM 3198 N N . ALA A 1 406 ? -3.940 12.429 16.198 1.00 97.75 406 ALA A N 1
ATOM 3199 C CA . ALA A 1 406 ? -3.241 11.230 15.734 1.00 97.75 406 ALA A CA 1
ATOM 3200 C C . ALA A 1 406 ? -2.640 11.438 14.335 1.00 97.75 406 ALA A C 1
ATOM 3202 O O . ALA A 1 406 ? -1.467 11.149 14.106 1.00 97.75 406 ALA A O 1
ATOM 3203 N N . LEU A 1 407 ? -3.424 12.016 13.419 1.00 98.44 407 LEU A N 1
ATOM 3204 C CA . LEU A 1 407 ? -3.001 12.294 12.046 1.00 98.44 407 LEU A CA 1
ATOM 3205 C C . LEU A 1 407 ? -1.804 13.253 11.974 1.00 98.44 407 LEU A C 1
ATOM 3207 O O . LEU A 1 407 ? -0.906 13.053 11.161 1.00 98.44 407 LEU A O 1
ATOM 3211 N N . ASP A 1 408 ? -1.790 14.306 12.792 1.00 97.69 408 ASP A N 1
ATOM 3212 C CA . ASP A 1 408 ? -0.665 15.239 12.880 1.00 97.69 408 ASP A CA 1
ATOM 3213 C C . ASP A 1 408 ? 0.556 14.573 13.499 1.00 97.69 408 ASP A C 1
ATOM 3215 O O . ASP A 1 408 ? 1.657 14.745 12.981 1.00 97.69 408 ASP A O 1
ATOM 3219 N N . SER A 1 409 ? 0.378 13.810 14.582 1.00 97.50 409 SER A N 1
ATOM 3220 C CA . SER A 1 409 ? 1.479 13.103 15.239 1.00 97.50 409 SER A CA 1
ATOM 3221 C C . SER A 1 409 ? 2.194 12.174 14.263 1.00 97.50 409 SER A C 1
ATOM 3223 O O . SER A 1 409 ? 3.406 12.275 14.105 1.00 97.50 409 SER A O 1
ATOM 3225 N N . TRP A 1 410 ? 1.444 11.316 13.571 1.00 98.44 410 TRP A N 1
ATOM 3226 C CA . TRP A 1 410 ? 2.002 10.376 12.603 1.00 98.44 410 TRP A CA 1
ATOM 3227 C C . TRP A 1 410 ? 2.611 11.082 11.397 1.00 98.44 410 TRP A C 1
ATOM 3229 O O . TRP A 1 410 ? 3.686 10.710 10.946 1.00 98.44 410 TRP A O 1
ATOM 3239 N N . PHE A 1 411 ? 1.952 12.113 10.863 1.00 98.12 411 PHE A N 1
ATOM 3240 C CA . PHE A 1 411 ? 2.435 12.763 9.650 1.00 98.12 411 PHE A CA 1
ATOM 3241 C C . PHE A 1 411 ? 3.673 13.629 9.889 1.00 98.12 411 PHE A C 1
ATOM 3243 O O . PHE A 1 411 ? 4.534 13.692 9.018 1.00 98.12 411 PHE A O 1
ATOM 3250 N N . ASN A 1 412 ? 3.793 14.270 11.057 1.00 97.12 412 ASN A N 1
ATOM 3251 C CA . ASN A 1 412 ? 4.924 15.139 11.401 1.00 97.12 412 ASN A CA 1
ATOM 3252 C C . ASN A 1 412 ? 6.279 14.417 11.425 1.00 97.12 412 ASN A C 1
ATOM 3254 O O . ASN A 1 412 ? 7.308 15.085 11.319 1.00 97.12 412 ASN A O 1
ATOM 3258 N N . GLU A 1 413 ? 6.293 13.085 11.486 1.00 96.88 413 GLU A N 1
ATOM 3259 C CA . GLU A 1 413 ? 7.508 12.280 11.332 1.00 96.88 413 GLU A CA 1
ATOM 3260 C C . GLU A 1 413 ? 8.191 12.482 9.962 1.00 96.88 413 GLU A C 1
ATOM 3262 O O . GLU A 1 413 ? 9.372 12.174 9.803 1.00 96.88 413 GLU A O 1
ATOM 3267 N N . HIS A 1 414 ? 7.509 13.094 8.980 1.00 96.06 414 HIS A N 1
ATOM 3268 C CA . HIS A 1 414 ? 8.115 13.530 7.714 1.00 96.06 414 HIS A CA 1
ATOM 3269 C C . HIS A 1 414 ? 9.354 14.424 7.901 1.00 96.06 414 HIS A C 1
ATOM 3271 O O . HIS A 1 414 ? 10.164 14.552 6.984 1.00 96.06 414 HIS A O 1
ATOM 3277 N N . LYS A 1 415 ? 9.483 15.090 9.057 1.00 95.25 415 LYS A N 1
ATOM 3278 C CA . LYS A 1 415 ? 10.626 15.949 9.404 1.00 95.25 415 LYS A CA 1
ATOM 3279 C C . LYS A 1 415 ? 11.896 15.141 9.664 1.00 95.25 415 LYS A C 1
ATOM 3281 O O . LYS A 1 415 ? 12.992 15.658 9.480 1.00 95.25 415 LYS A O 1
ATOM 3286 N N . ASP A 1 416 ? 11.731 13.890 10.078 1.00 94.00 416 ASP A N 1
ATOM 3287 C CA . ASP A 1 416 ? 12.808 12.969 10.424 1.00 94.00 416 ASP A CA 1
ATOM 3288 C C . ASP A 1 416 ? 13.074 11.930 9.330 1.00 94.00 416 ASP A C 1
ATOM 3290 O O . ASP A 1 416 ? 14.125 11.287 9.320 1.00 94.00 416 ASP A O 1
ATOM 3294 N N . PHE A 1 417 ? 12.149 11.780 8.383 1.00 94.44 417 PHE A N 1
ATOM 3295 C CA . PHE A 1 417 ? 12.305 10.885 7.248 1.00 94.44 417 PHE A CA 1
ATOM 3296 C C . PHE A 1 417 ? 13.095 11.539 6.110 1.00 94.44 417 PHE A C 1
ATOM 3298 O O . PHE A 1 417 ? 12.741 12.607 5.622 1.00 94.44 417 PHE A O 1
ATOM 3305 N N . SER A 1 418 ? 14.128 10.858 5.618 1.00 93.62 418 SER A N 1
ATOM 3306 C CA . SER A 1 418 ? 14.773 11.200 4.346 1.00 93.62 418 SER A CA 1
ATOM 3307 C C . SER A 1 418 ? 14.257 10.270 3.257 1.00 93.62 418 SER A C 1
ATOM 3309 O O . SER A 1 418 ? 14.312 9.051 3.414 1.00 93.62 418 SER A O 1
ATOM 3311 N N . PHE A 1 419 ? 13.755 10.830 2.154 1.00 95.06 419 PHE A N 1
ATOM 3312 C CA . PHE A 1 419 ? 13.171 10.019 1.090 1.00 95.06 419 PHE A CA 1
ATOM 3313 C C . PHE A 1 419 ? 14.187 9.044 0.487 1.00 95.06 419 PHE A C 1
ATOM 3315 O O . PHE A 1 419 ? 15.232 9.440 -0.028 1.00 95.06 419 PHE A O 1
ATOM 3322 N N . GLY A 1 420 ? 13.838 7.761 0.503 1.00 94.81 420 GLY A N 1
ATOM 3323 C CA . GLY A 1 420 ? 14.651 6.687 -0.042 1.00 94.81 420 GLY A CA 1
ATOM 3324 C C . GLY A 1 420 ? 14.076 5.312 0.301 1.00 94.81 420 GLY A C 1
ATOM 3325 O O . GLY A 1 420 ? 13.024 5.222 0.946 1.00 94.81 420 GLY A O 1
ATOM 3326 N N . PRO A 1 421 ? 14.720 4.231 -0.172 1.00 95.88 421 PRO A N 1
ATOM 3327 C CA . PRO A 1 421 ? 14.349 2.876 0.201 1.00 95.88 421 PRO A CA 1
ATOM 3328 C C . PRO A 1 421 ? 14.450 2.676 1.713 1.00 95.88 421 PRO A C 1
ATOM 3330 O O . PRO A 1 421 ? 15.452 3.036 2.333 1.00 95.88 421 PRO A O 1
ATOM 3333 N N . LEU A 1 422 ? 13.426 2.064 2.300 1.00 93.69 422 LEU A N 1
ATOM 3334 C CA . LEU A 1 422 ? 13.421 1.761 3.724 1.00 93.69 422 LEU A CA 1
ATOM 3335 C C . LEU A 1 422 ? 14.445 0.679 4.062 1.00 93.69 422 LEU A C 1
ATOM 3337 O O . LEU A 1 422 ? 14.619 -0.301 3.341 1.00 93.69 422 LEU A O 1
ATOM 3341 N N . THR A 1 423 ? 15.090 0.833 5.208 1.00 92.50 423 THR A N 1
ATOM 3342 C CA . THR A 1 423 ? 16.096 -0.099 5.735 1.00 92.50 423 THR A CA 1
ATOM 3343 C C . THR A 1 423 ? 15.763 -0.428 7.183 1.00 92.50 423 THR A C 1
ATOM 3345 O O . THR A 1 423 ? 15.022 0.305 7.836 1.00 92.50 423 THR A O 1
ATOM 3348 N N . ALA 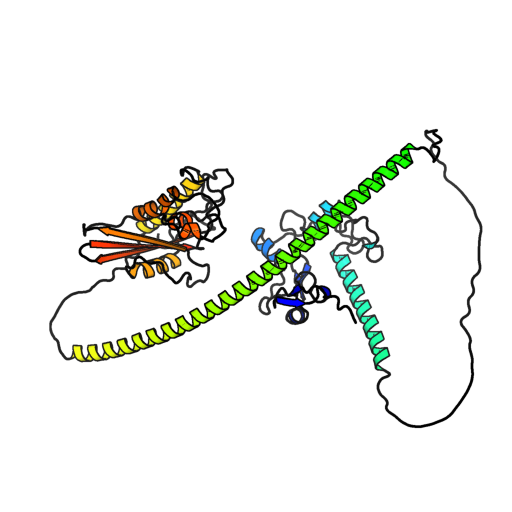A 1 424 ? 16.337 -1.508 7.716 1.00 89.12 424 ALA A N 1
ATOM 3349 C CA . ALA A 1 424 ? 16.136 -1.874 9.116 1.00 89.12 424 ALA A CA 1
ATOM 3350 C C . ALA A 1 424 ? 16.563 -0.754 10.085 1.00 89.12 424 ALA A C 1
ATOM 3352 O O . ALA A 1 424 ? 15.891 -0.527 11.088 1.00 89.12 424 ALA A O 1
ATOM 3353 N N . SER A 1 425 ? 17.621 -0.001 9.753 1.00 86.00 425 SER A N 1
ATOM 3354 C CA . SER A 1 425 ? 18.115 1.103 10.585 1.00 86.00 425 SER A CA 1
ATOM 3355 C C . SER A 1 425 ? 17.087 2.219 10.777 1.00 86.00 425 SER A C 1
ATOM 3357 O O . SER A 1 425 ? 17.056 2.829 11.841 1.00 86.00 425 SER A O 1
ATOM 3359 N N . HIS A 1 426 ? 16.201 2.449 9.803 1.00 86.50 426 HIS A N 1
ATOM 3360 C CA . HIS A 1 426 ? 15.127 3.433 9.939 1.00 86.50 426 HIS A CA 1
ATOM 3361 C C . HIS A 1 426 ? 14.154 3.091 11.080 1.00 86.50 426 HIS A C 1
ATOM 3363 O O . HIS A 1 426 ? 13.657 3.990 11.748 1.00 86.50 426 HIS A O 1
ATOM 3369 N N . PHE A 1 427 ? 13.916 1.801 11.334 1.00 84.94 427 PHE A N 1
ATOM 3370 C CA . PHE A 1 427 ? 12.994 1.321 12.373 1.00 84.94 427 PHE A CA 1
ATOM 3371 C C . PHE A 1 427 ? 13.682 0.984 13.700 1.00 84.94 427 PHE A C 1
ATOM 3373 O O . PHE A 1 427 ? 13.013 0.691 14.685 1.00 84.94 427 PHE A O 1
ATOM 3380 N N . GLN A 1 428 ? 15.014 1.011 13.722 1.00 79.94 428 GLN A N 1
ATOM 3381 C CA . GLN A 1 428 ? 15.830 0.831 14.926 1.00 79.94 428 GLN A CA 1
ATOM 3382 C C . GLN A 1 428 ? 16.295 2.169 15.515 1.00 79.94 428 GLN A C 1
ATOM 3384 O O . GLN A 1 428 ? 16.844 2.200 16.615 1.00 79.94 428 GLN A O 1
ATOM 3389 N N . SER A 1 429 ? 16.109 3.271 14.786 1.00 74.75 429 SER A N 1
ATOM 3390 C CA . SER A 1 429 ? 16.475 4.603 15.257 1.00 74.75 429 SER A CA 1
ATOM 3391 C C . SER A 1 429 ? 15.525 5.090 16.358 1.00 74.75 429 SER A C 1
ATOM 3393 O O . SER A 1 429 ? 14.372 4.668 16.435 1.00 74.75 429 SER A O 1
ATOM 3395 N N . SER A 1 430 ? 15.987 6.029 17.188 1.00 73.94 430 SER A N 1
ATOM 3396 C CA . SER A 1 430 ? 15.132 6.702 18.178 1.00 73.94 430 SER A CA 1
ATOM 3397 C C . SER A 1 430 ? 14.050 7.577 17.538 1.00 73.94 430 SER A C 1
ATOM 3399 O O . SER A 1 430 ? 13.071 7.926 18.197 1.00 73.94 430 SER A O 1
ATOM 3401 N N . LYS A 1 431 ? 14.217 7.937 16.261 1.00 84.31 431 LYS A N 1
ATOM 3402 C CA . LYS A 1 431 ? 13.264 8.735 15.498 1.00 84.31 431 LYS A CA 1
ATOM 3403 C C . LYS A 1 431 ? 12.216 7.816 14.883 1.00 84.31 431 LYS A C 1
ATOM 3405 O O . LYS A 1 431 ? 12.533 6.930 14.089 1.00 84.31 431 LYS A O 1
ATOM 3410 N N . MET A 1 432 ? 10.959 8.031 15.251 1.00 86.94 432 MET A N 1
ATOM 3411 C CA . MET A 1 432 ? 9.839 7.313 14.655 1.00 86.94 432 MET A CA 1
ATOM 3412 C C . MET A 1 432 ? 9.559 7.900 13.274 1.00 86.94 432 MET A C 1
ATOM 3414 O O . MET A 1 432 ? 9.360 9.102 13.154 1.00 86.94 432 MET A O 1
ATOM 3418 N N . ILE A 1 433 ? 9.591 7.055 12.243 1.00 94.94 433 ILE A N 1
ATOM 3419 C CA . ILE A 1 433 ? 9.217 7.424 10.864 1.00 94.94 433 ILE A CA 1
ATOM 3420 C C . ILE A 1 433 ? 8.148 6.502 10.265 1.00 94.94 433 ILE A C 1
ATOM 3422 O O . ILE A 1 433 ? 7.604 6.777 9.195 1.00 94.94 433 ILE A O 1
ATOM 3426 N N . GLY A 1 434 ? 7.887 5.371 10.928 1.00 95.25 434 GLY A N 1
ATOM 3427 C CA . GLY A 1 434 ? 7.075 4.290 10.386 1.00 95.25 434 GLY A CA 1
ATOM 3428 C C . GLY A 1 434 ? 5.602 4.651 10.251 1.00 95.25 434 GLY A C 1
ATOM 3429 O O . GLY A 1 434 ? 4.932 4.115 9.364 1.00 95.25 434 GLY A O 1
ATOM 3430 N N . HIS A 1 435 ? 5.108 5.577 11.077 1.00 97.88 435 HIS A N 1
ATOM 3431 C CA . HIS A 1 435 ? 3.730 6.020 10.981 1.00 97.88 435 HIS A CA 1
ATOM 3432 C C . HIS A 1 435 ? 3.547 6.926 9.767 1.00 97.88 435 HIS A C 1
ATOM 3434 O O . HIS A 1 435 ? 2.604 6.717 8.996 1.00 97.88 435 HIS A O 1
ATOM 3440 N N . TYR A 1 436 ? 4.467 7.874 9.549 1.00 98.38 436 TYR A N 1
ATOM 3441 C CA . TYR A 1 436 ? 4.454 8.721 8.356 1.00 98.38 436 TYR A CA 1
ATOM 3442 C C . TYR A 1 436 ? 4.551 7.887 7.085 1.00 98.38 436 TYR A C 1
ATOM 3444 O O . TYR A 1 436 ? 3.699 8.023 6.203 1.00 98.38 436 TYR A O 1
ATOM 3452 N N . THR A 1 437 ? 5.543 6.995 6.989 1.00 97.94 437 THR A N 1
ATOM 3453 C CA . THR A 1 437 ? 5.758 6.213 5.764 1.00 97.94 437 THR A CA 1
ATOM 3454 C C . THR A 1 437 ? 4.564 5.326 5.432 1.00 97.94 437 THR A C 1
ATOM 3456 O O . THR A 1 437 ? 4.241 5.172 4.255 1.00 97.94 437 THR A O 1
ATOM 3459 N N . GLN A 1 438 ? 3.846 4.824 6.440 1.00 98.31 438 GLN A N 1
ATOM 3460 C CA . GLN A 1 438 ? 2.603 4.086 6.239 1.00 98.31 438 GLN A CA 1
ATOM 3461 C C . GLN A 1 438 ? 1.458 4.984 5.737 1.00 98.31 438 GLN A C 1
ATOM 3463 O O . GLN A 1 438 ? 0.754 4.602 4.798 1.00 98.31 438 GLN A O 1
ATOM 3468 N N . MET A 1 439 ? 1.278 6.187 6.295 1.00 98.56 439 MET A N 1
ATOM 3469 C CA . MET A 1 439 ? 0.244 7.127 5.827 1.00 98.56 439 MET A CA 1
ATOM 3470 C C . MET A 1 439 ? 0.433 7.501 4.351 1.00 98.56 439 MET A C 1
ATOM 3472 O O . MET A 1 439 ? -0.537 7.624 3.593 1.00 98.56 439 MET A O 1
ATOM 3476 N N . VAL A 1 440 ? 1.690 7.666 3.931 1.00 97.94 440 VAL A N 1
ATOM 3477 C CA . VAL A 1 440 ? 2.054 8.045 2.559 1.00 97.94 440 VAL A CA 1
ATOM 3478 C C . VAL A 1 440 ? 2.399 6.848 1.674 1.00 97.94 440 VAL A C 1
ATOM 3480 O O . VAL A 1 440 ? 2.914 7.027 0.571 1.00 97.94 440 VAL A O 1
ATOM 3483 N N . TRP A 1 441 ? 2.095 5.625 2.117 1.00 98.31 441 TRP A N 1
ATOM 3484 C CA . TRP A 1 441 ? 2.356 4.433 1.324 1.00 98.31 441 TRP A CA 1
ATOM 3485 C C . TRP A 1 441 ? 1.420 4.388 0.114 1.00 98.31 441 TRP A C 1
ATOM 3487 O O . TRP A 1 441 ? 0.204 4.224 0.244 1.00 98.31 441 TRP A O 1
ATOM 3497 N N . SER A 1 442 ? 1.976 4.544 -1.083 1.00 95.81 442 SER A N 1
ATOM 3498 C CA . SER A 1 442 ? 1.216 4.693 -2.334 1.00 95.81 442 SER A CA 1
ATOM 3499 C C . SER A 1 442 ? 0.313 3.498 -2.655 1.00 95.81 442 SER A C 1
ATOM 3501 O O . SER A 1 442 ? -0.750 3.667 -3.255 1.00 95.81 442 SER A O 1
ATOM 3503 N N . ASN A 1 443 ? 0.709 2.296 -2.228 1.00 96.00 443 ASN A N 1
ATOM 3504 C CA . ASN A 1 443 ? -0.057 1.070 -2.440 1.00 96.00 443 ASN A CA 1
ATOM 3505 C C . ASN A 1 443 ? -1.109 0.807 -1.361 1.00 96.00 443 ASN A C 1
ATOM 3507 O O . ASN A 1 443 ? -2.004 0.009 -1.615 1.00 96.00 443 ASN A O 1
ATOM 3511 N N . SER A 1 444 ? -1.047 1.482 -0.211 1.00 97.62 444 SER A N 1
ATOM 3512 C CA . SER A 1 444 ? -2.098 1.404 0.802 1.00 97.62 444 SER A CA 1
ATOM 3513 C C . SER A 1 444 ? -3.261 2.285 0.360 1.00 97.62 444 SER A C 1
ATOM 3515 O O . SER A 1 444 ? -3.127 3.508 0.276 1.00 97.62 444 SER A O 1
ATOM 3517 N N . ILE A 1 445 ? -4.374 1.641 0.013 1.00 96.00 445 ILE A N 1
ATOM 3518 C CA . ILE A 1 445 ? -5.574 2.281 -0.545 1.00 96.00 445 ILE A CA 1
ATOM 3519 C C . ILE A 1 445 ? -6.797 2.101 0.353 1.00 96.00 445 ILE A C 1
ATOM 3521 O O . ILE A 1 445 ? -7.735 2.871 0.224 1.00 96.00 445 ILE A O 1
ATOM 3525 N N . TYR A 1 446 ? -6.777 1.135 1.270 1.00 97.19 446 TYR A N 1
ATOM 3526 C CA . TYR A 1 446 ? -7.827 0.883 2.251 1.00 97.19 446 TYR A CA 1
ATOM 3527 C C . TYR A 1 446 ? -7.366 1.323 3.641 1.00 97.19 446 TYR A C 1
ATOM 3529 O O . TYR A 1 446 ? -6.209 1.101 4.011 1.00 97.19 446 TYR A O 1
ATOM 3537 N N . LEU A 1 447 ? -8.273 1.916 4.410 1.00 98.06 447 LEU A N 1
ATOM 3538 C CA . LEU A 1 447 ? -8.065 2.350 5.787 1.00 98.06 447 LEU A CA 1
ATOM 3539 C C . LEU A 1 447 ? -9.247 1.918 6.643 1.00 98.06 447 LEU A C 1
ATOM 3541 O O . LEU A 1 447 ? -10.395 2.114 6.263 1.00 98.06 447 LEU A O 1
ATOM 3545 N N . GLY A 1 448 ? -8.966 1.429 7.841 1.00 97.50 448 GLY A N 1
ATOM 3546 C CA . GLY A 1 448 ? -9.986 1.270 8.865 1.00 97.50 448 GLY A CA 1
ATOM 3547 C C . GLY A 1 448 ? -9.408 1.565 10.236 1.00 97.50 448 GLY A C 1
ATOM 3548 O O . GLY A 1 448 ? -8.359 1.035 10.597 1.00 97.50 448 GLY A O 1
ATOM 3549 N N . CYS A 1 449 ? -10.078 2.426 10.993 1.00 97.88 449 CYS A N 1
ATOM 3550 C CA . CYS A 1 449 ? -9.614 2.875 12.300 1.00 97.88 449 CYS A CA 1
ATOM 3551 C C . CYS A 1 449 ? -10.575 2.474 13.419 1.00 97.88 449 CYS A C 1
ATOM 3553 O O . CYS A 1 449 ? -11.774 2.310 13.211 1.00 97.88 449 CYS A O 1
ATOM 3555 N N . GLY A 1 450 ? -10.032 2.358 14.626 1.00 96.62 450 GLY A N 1
ATOM 3556 C CA . GLY A 1 450 ? -10.754 2.102 15.858 1.00 96.62 450 GLY A CA 1
ATOM 3557 C C . GLY A 1 450 ? -10.238 3.006 16.967 1.00 96.62 450 GLY A C 1
ATOM 3558 O O . GLY A 1 450 ? -9.034 3.238 17.081 1.00 96.62 450 GLY A O 1
ATOM 3559 N N . VAL A 1 451 ? -11.154 3.517 17.786 1.00 96.12 451 VAL A N 1
ATOM 3560 C CA . VAL A 1 451 ? -10.834 4.361 18.939 1.00 96.12 451 VAL A CA 1
ATOM 3561 C C . VAL A 1 451 ? -11.488 3.760 20.171 1.00 96.12 451 VAL A C 1
ATOM 3563 O O . VAL A 1 451 ? -12.672 3.430 20.156 1.00 96.12 451 VAL A O 1
ATOM 3566 N N . SER A 1 452 ? -10.725 3.637 21.251 1.00 94.94 452 SER A N 1
ATOM 3567 C CA . SER A 1 452 ? -11.241 3.232 22.553 1.00 94.94 452 SER A CA 1
ATOM 3568 C C . SER A 1 452 ? -10.912 4.277 23.610 1.00 94.94 452 SER A C 1
ATOM 3570 O O . SER A 1 452 ? -9.883 4.952 23.545 1.00 94.94 452 SER A O 1
ATOM 3572 N N . LYS A 1 453 ? -11.800 4.408 24.596 1.00 92.94 453 LYS A N 1
ATOM 3573 C CA . LYS A 1 453 ? -11.642 5.300 25.744 1.00 92.94 453 LYS A CA 1
ATOM 3574 C C . LYS A 1 453 ? -11.551 4.462 27.015 1.00 92.94 453 LYS A C 1
ATOM 3576 O O . LYS A 1 453 ? -12.403 3.610 27.237 1.00 92.94 453 LYS A O 1
ATOM 3581 N N . ALA A 1 454 ? -10.570 4.740 27.866 1.00 91.44 454 ALA A N 1
ATOM 3582 C CA . ALA A 1 454 ? -10.471 4.170 29.208 1.00 91.44 454 ALA A CA 1
ATOM 3583 C C . ALA A 1 454 ? -10.190 5.266 30.233 1.00 91.44 454 ALA A C 1
ATOM 3585 O O . ALA A 1 454 ? -9.493 6.231 29.939 1.00 91.44 454 ALA A O 1
ATOM 3586 N N . GLN A 1 455 ? -10.690 5.109 31.454 1.00 91.06 455 GLN A N 1
ATOM 3587 C CA . GLN A 1 455 ? -10.228 5.910 32.585 1.00 91.06 455 GLN A CA 1
ATOM 3588 C C . GLN A 1 455 ? -9.217 5.085 33.380 1.00 91.06 455 GLN A C 1
ATOM 3590 O O . GLN A 1 455 ? -9.540 3.996 33.849 1.00 91.06 455 GLN A O 1
ATOM 3595 N N . LYS A 1 456 ? -7.980 5.575 33.486 1.00 87.25 456 LYS A N 1
ATOM 3596 C CA . LYS A 1 456 ? -6.883 4.927 34.221 1.00 87.25 456 LYS A CA 1
ATOM 3597 C C . LYS A 1 456 ? -6.132 5.999 35.001 1.00 87.25 456 LYS A C 1
ATOM 3599 O O . LYS A 1 456 ? -5.833 7.052 34.444 1.00 87.25 456 LYS A O 1
ATOM 3604 N N . ASN A 1 457 ? -5.832 5.733 36.272 1.00 85.88 457 ASN A N 1
ATOM 3605 C CA . ASN A 1 457 ? -5.071 6.632 37.153 1.00 85.88 457 ASN A CA 1
ATOM 3606 C C . ASN A 1 457 ? -5.636 8.068 37.213 1.00 85.88 457 ASN A C 1
ATOM 3608 O O . ASN A 1 457 ? -4.885 9.034 37.145 1.00 85.88 457 ASN A O 1
ATOM 3612 N N . GLY A 1 458 ? -6.966 8.216 37.263 1.00 87.25 458 GLY A N 1
ATOM 3613 C CA . GLY A 1 458 ? -7.625 9.531 37.290 1.00 87.25 458 GLY A CA 1
ATOM 3614 C C . GLY A 1 458 ? -7.579 10.313 35.970 1.00 87.25 458 GLY A C 1
ATOM 3615 O O . GLY A 1 458 ? -8.040 11.446 35.928 1.00 87.25 458 GLY A O 1
ATOM 3616 N N . MET A 1 459 ? -7.061 9.721 34.890 1.00 91.88 459 MET A N 1
ATOM 3617 C CA . MET A 1 459 ? -6.989 10.336 33.565 1.00 91.88 459 MET A CA 1
ATOM 3618 C C . MET A 1 459 ? -7.903 9.628 32.571 1.00 91.88 459 MET A C 1
ATOM 3620 O O . MET A 1 459 ? -8.046 8.400 32.585 1.00 91.88 459 MET A O 1
ATOM 3624 N N . VAL A 1 460 ? -8.469 10.392 31.639 1.00 91.75 460 VAL A N 1
ATOM 3625 C CA . VAL A 1 460 ? -9.078 9.830 30.435 1.00 91.75 460 VAL A CA 1
ATOM 3626 C C . VAL A 1 460 ? -7.990 9.524 29.413 1.00 91.75 460 VAL A C 1
ATOM 3628 O O . VAL A 1 460 ? -7.207 10.386 29.039 1.00 91.75 460 VAL A O 1
ATOM 3631 N N . ASN A 1 461 ? -7.958 8.280 28.956 1.00 92.88 461 ASN A N 1
ATOM 3632 C CA . ASN A 1 461 ? -7.021 7.752 27.980 1.00 92.88 461 ASN A CA 1
ATOM 3633 C C . ASN A 1 461 ? -7.786 7.401 26.707 1.00 92.88 461 ASN A C 1
ATOM 3635 O O . ASN A 1 461 ? -8.830 6.748 26.781 1.00 92.88 461 ASN A O 1
ATOM 3639 N N . TYR A 1 462 ? -7.240 7.777 25.557 1.00 95.19 462 TYR A N 1
ATOM 3640 C CA . TYR A 1 462 ? -7.706 7.318 24.256 1.00 95.19 462 TYR A CA 1
ATOM 3641 C C . TYR A 1 462 ? -6.622 6.479 23.591 1.00 95.19 462 TYR A C 1
ATOM 3643 O O . TYR A 1 462 ? -5.455 6.873 23.575 1.00 95.19 462 TYR A O 1
ATOM 3651 N N . TYR A 1 463 ? -7.028 5.335 23.046 1.00 95.81 463 TYR A N 1
ATOM 3652 C CA . TYR A 1 463 ? -6.184 4.452 22.249 1.00 95.81 463 TYR A CA 1
ATOM 3653 C C . TYR A 1 463 ? -6.763 4.397 20.847 1.00 95.81 463 TYR A C 1
ATOM 3655 O O . TYR A 1 463 ? -7.943 4.096 20.664 1.00 95.81 463 TYR A O 1
ATOM 3663 N N . VAL A 1 464 ? -5.931 4.711 19.868 1.00 97.62 464 VAL A N 1
ATOM 3664 C CA . VAL A 1 464 ? -6.311 4.812 18.465 1.00 97.62 464 VAL A CA 1
ATOM 3665 C C . VAL A 1 464 ? -5.479 3.811 17.694 1.00 97.62 464 VAL A C 1
ATOM 3667 O O . VAL A 1 464 ? -4.262 3.764 17.853 1.00 97.62 464 VAL A O 1
ATOM 3670 N N . VAL A 1 465 ? -6.140 3.032 16.854 1.00 98.38 465 VAL A N 1
ATOM 3671 C CA . VAL A 1 465 ? -5.513 2.074 15.947 1.00 98.38 465 VAL A CA 1
ATOM 3672 C C . VAL A 1 465 ? -6.054 2.366 14.558 1.00 98.38 465 VAL A C 1
ATOM 3674 O O . VAL A 1 465 ? -7.263 2.494 14.397 1.00 98.38 465 VAL A O 1
ATOM 3677 N N . CYS A 1 466 ? -5.190 2.471 13.559 1.00 98.62 466 CYS A N 1
ATOM 3678 C CA . CYS A 1 466 ? -5.580 2.545 12.155 1.00 98.62 466 CYS A CA 1
ATOM 3679 C C . CYS A 1 466 ? -4.850 1.454 11.382 1.00 98.62 466 CYS A C 1
ATOM 3681 O O . CYS A 1 466 ? -3.621 1.444 11.348 1.00 98.62 466 CYS A O 1
ATOM 3683 N N . ASN A 1 467 ? -5.608 0.556 10.757 1.00 98.75 467 ASN A N 1
ATOM 3684 C CA . ASN A 1 467 ? -5.090 -0.487 9.887 1.00 98.75 467 ASN A CA 1
ATOM 3685 C C . ASN A 1 467 ? -5.138 -0.050 8.422 1.00 98.75 467 ASN A C 1
ATOM 3687 O O . ASN A 1 467 ? -6.104 0.579 7.985 1.00 98.75 467 ASN A O 1
ATOM 3691 N N . TYR A 1 468 ? -4.115 -0.437 7.664 1.00 98.69 468 TYR A N 1
ATOM 3692 C CA . TYR A 1 468 ? -3.924 -0.062 6.263 1.00 98.69 468 TYR A CA 1
ATOM 3693 C C . TYR A 1 468 ? -3.853 -1.293 5.368 1.00 98.69 468 TYR A C 1
ATOM 3695 O O . TYR A 1 468 ? -3.197 -2.279 5.709 1.00 98.69 468 TYR A O 1
ATOM 3703 N N . GLY A 1 469 ? -4.485 -1.205 4.200 1.00 96.88 469 GLY A N 1
ATOM 3704 C CA . GLY A 1 469 ? -4.606 -2.307 3.257 1.00 96.88 469 GLY A CA 1
ATOM 3705 C C . GLY A 1 469 ? -4.309 -1.926 1.805 1.00 96.88 469 GLY A C 1
ATOM 3706 O O . GLY A 1 469 ? -4.873 -0.956 1.296 1.00 96.88 469 GLY A O 1
ATOM 3707 N N . PRO A 1 470 ? -3.479 -2.698 1.089 1.00 97.25 470 PRO A N 1
ATOM 3708 C CA . PRO A 1 470 ? -2.402 -3.534 1.621 1.00 97.25 470 PRO A CA 1
ATOM 3709 C C . PRO A 1 470 ? -1.462 -2.761 2.559 1.00 97.25 470 PRO A C 1
ATOM 3711 O O . PRO A 1 470 ? -1.305 -1.546 2.417 1.00 97.25 470 PRO A O 1
ATOM 3714 N N . GLY A 1 471 ? -0.825 -3.460 3.497 1.00 96.31 471 GLY A N 1
ATOM 3715 C CA . GLY A 1 471 ? 0.181 -2.893 4.394 1.00 96.31 471 GLY A CA 1
ATOM 3716 C C . GLY A 1 471 ? 1.406 -2.355 3.660 1.00 96.31 471 GLY A C 1
ATOM 3717 O O . GLY A 1 471 ? 1.722 -2.795 2.553 1.00 96.31 471 GLY A O 1
ATOM 3718 N N . GLY A 1 472 ? 2.066 -1.371 4.268 1.00 96.38 472 GLY A N 1
ATOM 3719 C CA . GLY A 1 472 ? 3.260 -0.723 3.738 1.00 96.38 472 GLY A CA 1
ATOM 3720 C C . GLY A 1 472 ? 4.532 -1.052 4.511 1.00 96.38 472 GLY A C 1
ATOM 3721 O O . GLY A 1 472 ? 4.640 -2.085 5.166 1.00 96.38 472 GLY A O 1
ATOM 3722 N N . ASN A 1 473 ? 5.504 -0.142 4.433 1.00 96.25 473 ASN A N 1
ATOM 3723 C CA . ASN A 1 473 ? 6.778 -0.200 5.154 1.00 96.25 473 ASN A CA 1
ATOM 3724 C C . ASN A 1 473 ? 7.665 -1.408 4.804 1.00 96.25 473 ASN A C 1
ATOM 3726 O O . ASN A 1 473 ? 8.432 -1.894 5.636 1.00 96.25 473 ASN A O 1
ATOM 3730 N N . TYR A 1 474 ? 7.597 -1.882 3.559 1.00 94.81 474 TYR A N 1
ATOM 3731 C CA . TYR A 1 474 ? 8.470 -2.957 3.093 1.00 94.81 474 TYR A CA 1
ATOM 3732 C C . TYR A 1 474 ? 9.922 -2.486 2.969 1.00 94.81 474 TYR A C 1
ATOM 3734 O O . TYR A 1 474 ? 10.215 -1.470 2.332 1.00 94.81 474 TYR A O 1
ATOM 3742 N N . LEU A 1 475 ? 10.843 -3.267 3.534 1.00 94.31 475 LEU A N 1
ATOM 3743 C CA . LEU A 1 475 ? 12.278 -3.024 3.407 1.00 94.31 475 LEU A CA 1
ATOM 3744 C C . LEU A 1 475 ? 12.717 -3.091 1.938 1.00 94.31 475 LEU A C 1
ATOM 3746 O O . LEU A 1 475 ? 12.233 -3.911 1.158 1.00 94.31 475 LEU A O 1
ATOM 3750 N N . GLY A 1 476 ? 13.639 -2.208 1.564 1.00 95.38 476 GLY A N 1
ATOM 3751 C CA . GLY A 1 476 ? 14.129 -2.048 0.198 1.00 95.38 476 GLY A CA 1
ATOM 3752 C C . GLY A 1 476 ? 13.174 -1.304 -0.740 1.00 95.38 476 GLY A C 1
ATOM 3753 O O . GLY A 1 476 ? 13.524 -1.097 -1.899 1.00 95.38 476 GLY A O 1
ATOM 3754 N N . GLN A 1 477 ? 11.997 -0.876 -0.270 1.00 96.38 477 GLN A N 1
ATOM 3755 C CA . GLN A 1 477 ? 11.028 -0.121 -1.068 1.00 96.38 477 GLN A CA 1
ATOM 3756 C C . GLN A 1 477 ? 10.907 1.325 -0.585 1.00 96.38 477 GLN A C 1
ATOM 3758 O O . GLN A 1 477 ? 11.120 1.623 0.591 1.00 96.38 477 GLN A O 1
ATOM 3763 N N . THR A 1 478 ? 10.559 2.230 -1.499 1.00 96.75 478 THR A N 1
ATOM 3764 C CA . THR A 1 478 ? 10.190 3.610 -1.163 1.00 96.75 478 THR A CA 1
ATOM 3765 C C . THR A 1 478 ? 8.693 3.687 -0.836 1.00 96.75 478 THR A C 1
ATOM 3767 O O . THR A 1 478 ? 7.909 2.935 -1.422 1.00 96.75 478 THR A O 1
ATOM 3770 N N . PRO A 1 479 ? 8.249 4.618 0.031 1.00 96.88 479 PRO A N 1
ATOM 3771 C CA . PRO A 1 479 ? 6.825 4.746 0.356 1.00 96.88 479 PRO A CA 1
ATOM 3772 C C . PRO A 1 479 ? 5.947 5.118 -0.843 1.00 96.88 479 PRO A C 1
ATOM 3774 O O . PRO A 1 479 ? 4.798 4.689 -0.974 1.00 96.88 479 PRO A O 1
ATOM 3777 N N . TYR A 1 480 ? 6.506 5.888 -1.767 1.00 96.62 480 TYR A N 1
ATOM 3778 C CA . TYR A 1 480 ? 5.852 6.308 -2.995 1.00 96.62 480 TYR A CA 1
ATOM 3779 C C . TYR A 1 480 ? 6.882 6.518 -4.103 1.00 96.62 480 TYR A C 1
ATOM 3781 O O . TYR A 1 480 ? 8.095 6.475 -3.874 1.00 96.62 480 TYR A O 1
ATOM 3789 N N . ILE A 1 481 ? 6.391 6.723 -5.323 1.00 94.44 481 ILE A N 1
ATOM 3790 C CA .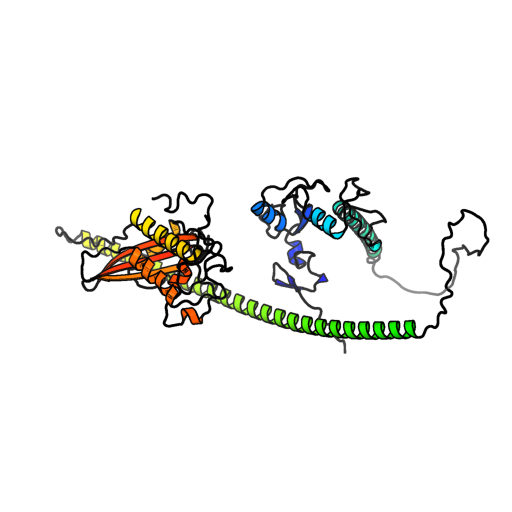 ILE A 1 481 ? 7.225 7.018 -6.485 1.00 94.44 481 ILE A CA 1
ATOM 3791 C C . ILE A 1 481 ? 7.466 8.525 -6.524 1.00 94.44 481 ILE A C 1
ATOM 3793 O O . ILE A 1 481 ? 6.517 9.303 -6.534 1.00 94.44 481 ILE A O 1
ATOM 3797 N N . ALA A 1 482 ? 8.726 8.942 -6.586 1.00 92.00 482 ALA A N 1
ATOM 3798 C CA . ALA A 1 482 ? 9.108 10.327 -6.830 1.00 92.00 482 ALA A CA 1
ATOM 3799 C C . ALA A 1 482 ? 9.829 10.404 -8.179 1.00 92.00 482 ALA A C 1
ATOM 3801 O O . ALA A 1 482 ? 10.935 9.892 -8.324 1.00 92.00 482 ALA A O 1
ATOM 3802 N N . ASN A 1 483 ? 9.200 11.020 -9.181 1.00 84.94 483 ASN A N 1
ATOM 3803 C CA . ASN A 1 483 ? 9.762 11.163 -10.534 1.00 84.94 483 ASN A CA 1
ATOM 3804 C C . ASN A 1 483 ? 10.143 12.617 -10.877 1.00 84.94 483 ASN A C 1
ATOM 3806 O O . ASN A 1 483 ? 10.332 12.951 -12.046 1.00 84.94 483 ASN A O 1
ATOM 3810 N N . GLY A 1 484 ? 10.201 13.495 -9.871 1.00 75.25 484 GLY A N 1
ATOM 3811 C CA . GLY A 1 484 ? 10.519 14.916 -10.034 1.00 75.25 484 GLY A CA 1
ATOM 3812 C C . GLY A 1 484 ? 9.377 15.782 -10.581 1.00 75.25 484 GLY A C 1
ATOM 3813 O O . GLY A 1 484 ? 9.570 16.983 -10.749 1.00 75.25 484 GLY A O 1
ATOM 3814 N N . LYS A 1 485 ? 8.185 15.224 -10.843 1.00 80.62 485 LYS A N 1
ATOM 3815 C CA . LYS A 1 485 ? 7.006 15.984 -11.287 1.00 80.62 485 LYS A CA 1
ATOM 3816 C C . LYS A 1 485 ? 5.866 15.854 -10.281 1.00 80.62 485 LYS A C 1
ATOM 3818 O O . LYS A 1 485 ? 5.396 14.755 -10.002 1.00 80.62 485 LYS A O 1
ATOM 3823 N N . ALA A 1 486 ? 5.380 16.988 -9.777 1.00 84.88 486 ALA A N 1
ATOM 3824 C CA . ALA A 1 486 ? 4.201 17.019 -8.919 1.00 84.88 486 ALA A CA 1
ATOM 3825 C C . ALA A 1 486 ? 2.953 16.625 -9.719 1.00 84.88 486 ALA A C 1
ATOM 3827 O O . ALA A 1 486 ? 2.591 17.296 -10.688 1.00 84.88 486 ALA A O 1
ATOM 3828 N N . SER A 1 487 ? 2.279 15.554 -9.301 1.00 87.31 487 SER A N 1
ATOM 3829 C CA . SER A 1 487 ? 1.011 15.133 -9.908 1.00 87.31 487 SER A CA 1
ATOM 3830 C C . SER A 1 487 ? -0.129 16.100 -9.572 1.00 87.31 487 SER A C 1
ATOM 3832 O O . SER A 1 487 ? -1.069 16.226 -10.357 1.00 87.31 487 SER A O 1
ATOM 3834 N N . ARG A 1 488 ? -0.029 16.804 -8.428 1.00 90.38 488 ARG A N 1
ATOM 3835 C CA . ARG A 1 488 ? -0.988 17.800 -7.901 1.00 90.38 488 ARG A CA 1
ATOM 3836 C C . ARG A 1 488 ? -2.423 17.290 -7.715 1.00 90.38 488 ARG A C 1
ATOM 3838 O O . ARG A 1 488 ? -3.318 18.079 -7.421 1.00 90.38 488 ARG A O 1
ATOM 3845 N N . LYS A 1 489 ? -2.644 15.985 -7.867 1.00 92.38 489 LYS A N 1
ATOM 3846 C CA . LYS A 1 489 ? -3.936 15.314 -7.726 1.00 92.38 489 LYS A CA 1
ATOM 3847 C C . LYS A 1 489 ? -3.739 13.915 -7.165 1.00 92.38 489 LYS A C 1
ATOM 3849 O O . LYS A 1 489 ? -2.676 13.322 -7.334 1.00 92.38 489 LYS A O 1
ATOM 3854 N N . LEU A 1 490 ? -4.794 13.382 -6.563 1.00 93.25 490 LEU A N 1
ATOM 3855 C CA . LEU A 1 490 ? -4.855 11.982 -6.172 1.00 93.25 490 LEU A CA 1
ATOM 3856 C C . LEU A 1 490 ? -5.526 11.146 -7.264 1.00 93.25 490 LEU A C 1
ATOM 3858 O O . LEU A 1 490 ? -6.422 11.612 -7.969 1.00 93.25 490 LEU A O 1
ATOM 3862 N N . MET A 1 491 ? -5.074 9.905 -7.410 1.00 92.25 491 MET A N 1
ATOM 3863 C CA . MET A 1 491 ? -5.656 8.921 -8.316 1.00 92.25 491 MET A CA 1
ATOM 3864 C C . MET A 1 491 ? -6.718 8.103 -7.592 1.00 92.25 491 MET A C 1
ATOM 3866 O O . MET A 1 491 ? -6.498 7.651 -6.470 1.00 92.25 491 MET A O 1
ATOM 3870 N N . CYS A 1 492 ? -7.858 7.881 -8.238 1.00 90.19 492 CYS A N 1
ATOM 3871 C CA . CYS A 1 492 ? -8.880 6.996 -7.698 1.00 90.19 492 CYS A CA 1
ATOM 3872 C C . CYS A 1 492 ? -8.421 5.530 -7.830 1.00 90.19 492 CYS A C 1
ATOM 3874 O O . CYS A 1 492 ? -8.160 5.095 -8.953 1.00 90.19 492 CYS A O 1
ATOM 3876 N N . PRO A 1 493 ? -8.255 4.773 -6.724 1.00 85.12 493 PRO A N 1
ATOM 3877 C CA . PRO A 1 493 ? -7.750 3.399 -6.779 1.00 85.12 493 PRO A CA 1
ATOM 3878 C C . PRO A 1 493 ? -8.824 2.354 -7.104 1.00 85.12 493 PRO A C 1
ATOM 3880 O O . PRO A 1 493 ? -8.486 1.211 -7.402 1.00 85.12 493 PRO A O 1
ATOM 3883 N N . ILE A 1 494 ? -10.097 2.731 -7.006 1.00 81.12 494 ILE A N 1
ATOM 3884 C CA . ILE A 1 494 ? -11.264 1.870 -7.205 1.00 81.12 494 ILE A CA 1
ATOM 3885 C C . ILE A 1 494 ? -12.124 2.415 -8.349 1.00 81.12 494 ILE A C 1
ATOM 3887 O O . ILE A 1 494 ? -11.854 3.488 -8.880 1.00 81.12 494 ILE A O 1
ATOM 3891 N N . SER A 1 495 ? -13.150 1.673 -8.764 1.00 78.56 495 SER A N 1
ATOM 3892 C CA . SER A 1 495 ? -14.048 2.101 -9.846 1.00 78.56 495 SER A CA 1
ATOM 3893 C C . SER A 1 495 ? -14.842 3.365 -9.513 1.00 78.56 495 SER A C 1
ATOM 3895 O O . SER A 1 495 ? -15.250 4.074 -10.427 1.00 78.56 495 SER A O 1
ATOM 3897 N N . ASP A 1 496 ? -15.063 3.636 -8.225 1.00 74.94 496 ASP A N 1
ATOM 3898 C CA . ASP A 1 496 ? -15.885 4.745 -7.756 1.00 74.94 496 ASP A CA 1
ATOM 3899 C C . ASP A 1 496 ? -15.330 5.356 -6.459 1.00 74.94 496 ASP A C 1
ATOM 3901 O O . ASP A 1 496 ? -15.447 4.775 -5.385 1.00 74.94 496 ASP A O 1
ATOM 3905 N N . CYS A 1 497 ? -14.738 6.549 -6.557 1.00 72.44 497 CYS A N 1
ATOM 3906 C CA . CYS A 1 497 ? -14.275 7.323 -5.401 1.00 72.44 497 CYS A CA 1
ATOM 3907 C C . CYS A 1 497 ? -15.317 8.313 -4.869 1.00 72.44 497 CYS A C 1
ATOM 3909 O O . CYS A 1 497 ? -14.965 9.177 -4.073 1.00 72.44 497 CYS A O 1
ATOM 3911 N N . SER A 1 498 ? -16.583 8.220 -5.286 1.00 71.81 498 SER A N 1
ATOM 3912 C CA . SER A 1 498 ? -17.664 8.979 -4.646 1.00 71.81 498 SER A CA 1
ATOM 3913 C C . SER A 1 498 ? -18.013 8.429 -3.256 1.00 71.81 498 SER A C 1
ATOM 3915 O O . SER A 1 498 ? -18.522 9.170 -2.420 1.00 71.81 498 SER A O 1
ATOM 3917 N N . ARG A 1 499 ? -17.668 7.163 -2.972 1.00 76.44 499 ARG A N 1
ATOM 3918 C CA . ARG A 1 499 ? -17.902 6.482 -1.686 1.00 76.44 499 ARG A CA 1
ATOM 3919 C C . ARG A 1 499 ? -16.612 6.254 -0.898 1.00 76.44 499 ARG A C 1
ATOM 3921 O O . ARG A 1 499 ? -16.208 5.122 -0.647 1.00 76.44 499 ARG A O 1
ATOM 3928 N N . LEU A 1 500 ? -15.941 7.334 -0.502 1.00 86.94 500 LEU A N 1
ATOM 3929 C CA . LEU A 1 500 ? -14.689 7.239 0.265 1.00 86.94 500 LEU A CA 1
ATOM 3930 C C . LEU A 1 500 ? -14.877 6.712 1.696 1.00 86.94 500 LEU A C 1
ATOM 3932 O O . LEU A 1 500 ? -13.904 6.258 2.294 1.00 86.94 500 LEU A O 1
ATOM 3936 N N . TYR A 1 501 ? -16.089 6.779 2.248 1.00 90.25 501 TYR A N 1
ATOM 3937 C CA . TYR A 1 501 ? -16.350 6.590 3.680 1.00 90.25 501 TYR A CA 1
ATOM 3938 C C . TYR A 1 501 ? -17.017 5.250 4.036 1.00 90.25 501 TYR A C 1
ATOM 3940 O O . TYR A 1 501 ? -17.326 5.016 5.202 1.00 90.25 501 TYR A O 1
ATOM 3948 N N . GLY A 1 502 ? -17.181 4.351 3.058 1.00 82.12 502 GLY A N 1
ATOM 3949 C CA . GLY A 1 502 ? -17.856 3.062 3.239 1.00 82.12 502 GLY A CA 1
ATOM 3950 C C . GLY A 1 502 ? -19.383 3.181 3.263 1.00 82.12 502 GLY A C 1
ATOM 3951 O O . GLY A 1 502 ? -19.935 4.267 3.143 1.00 82.12 502 GLY A O 1
ATOM 3952 N N . ASP A 1 503 ? -20.082 2.053 3.407 1.00 76.00 503 ASP A N 1
ATOM 3953 C CA . ASP A 1 503 ? -21.554 2.010 3.313 1.00 76.00 503 ASP A CA 1
ATOM 3954 C C . ASP A 1 503 ? -22.272 2.607 4.535 1.00 76.00 503 ASP A C 1
ATOM 3956 O O . ASP A 1 503 ? -23.479 2.843 4.500 1.00 76.00 503 ASP A O 1
ATOM 3960 N N . LYS A 1 504 ? -21.542 2.837 5.630 1.00 68.44 504 LYS A N 1
ATOM 3961 C CA . LYS A 1 504 ? -22.090 3.398 6.868 1.00 68.44 504 LYS A CA 1
ATOM 3962 C C . LYS A 1 504 ? -22.144 4.927 6.881 1.00 68.44 504 LYS A C 1
ATOM 3964 O O . LYS A 1 504 ? -22.722 5.472 7.820 1.00 68.44 504 LYS A O 1
ATOM 3969 N N . CYS A 1 505 ? -21.539 5.610 5.904 1.00 75.44 505 CYS A N 1
ATOM 3970 C CA . CYS A 1 505 ? -21.345 7.060 5.915 1.00 75.44 505 CYS A CA 1
ATOM 3971 C C . CYS A 1 505 ? -21.697 7.741 4.593 1.00 75.44 505 CYS A C 1
ATOM 3973 O O . CYS A 1 505 ? -21.275 7.249 3.526 1.00 75.44 505 CYS A O 1
#

Organism: NCBI:txid320188

Foldseek 3Di:
DDDDDPQAWDAAQQPGDTDHQVQADPPRGHGPVQQVVFDFAAAQFPRDTDTDPDPPDPHSHDPVRVVLCVVQNFAAQAPFPRGRAHSDPRHHPVQVVLCVQQNFFDQAPPPRTSAFGDPVDCVLDDVSGGHHPVRSVVVVVVVVVVVVVVVVVVVVVVVPPPDDDDDDDDDDDDDDDDDDDDDDDDDDDDDDDDDDDDDDDDDDDPDDPDDVVVVVVVVVVVVVVVVVVVVVVVVVVVVVVVVVVVVVVVVVVVVVVVVVVVVVVVVVVVVVVVVVVVVVVVVVVVVVVVVVVVVVVVDDDDDDDDDPDLDQDDDDLVQLCQLQVLLQVLLLCQLQCVDPLHFRFDQAAGAFEDVQQQVVQSVVQSVVDQDDDPAQATPVRQAGKAKDKDKDKDLPPPDDDDPVVSSCVLQVLSVVDHFDFFDPVQVVDPRDNRSNLFSNQRQFRYKHKTWGWDQDPSIIMIMIMMMTPRTDDDGRDTSGDRPNDRPSDHDHPDPDPVRRRPPND

InterPro domains:
  IPR001283 Cysteine-rich secretory protein-related [PR00837] (351-369)
  IPR001283 Cysteine-rich secretory protein-related [PR00837] (406-419)
  IPR001283 Cysteine-rich secretory protein-related [PR00837] (433-449)
  IPR001283 Cysteine-rich secretory protein-related [PR00837] (463-476)
  IPR014044 CAP domain [PF00188] (325-468)
  IPR014044 CAP domain [SM00198] (318-476)
  IPR018244 Allergen V5/Tpx-1-related, conserved site [PS01009] (434-444)
  IPR018244 Allergen V5/Tpx-1-related, conserved site [PS01010] (463-474)
  IPR032017 FAM76 protein [PF16046] (9-297)
  IPR032017 FAM76 protein [PTHR46176] (7-306)
  IPR035940 CAP superfamily [G3DSA:3.40.33.10] (281-486)
  IPR035940 CAP superfamily [SSF55797] (310-480)

pLDDT: mean 78.72, std 21.31, range [22.84, 98.75]

Secondary structure (DSSP, 8-state):
------PPEEE-TTT--EEEGGGSPTTT---HHHHHTS-EEE-TTT--EEE-S-SS----S-HHHHHHHHHH-SPEEPTTT--EEESSTTS-HHHHHHHHHH-S-EE-TTT-SEEE---S-GGG-BTTB---HHHHHHHHHHHHHHHHHHHHHHHHHHTSSS----------------------------------------------TT-HHHHHHHHHHHHHHHHHHHHHHHHHHHHHHHHHHHHHHHHHHHHHHHHHHHHHHHHHHHHHHHHHHHHHHHHHHHHHHHHHHHHHTTT-S------------PPPHHHHHHHHHHHHHHHHHHHHT-STTSPPPBSPBPPEE-HHHHHHHHHHHTT---S--S----TT-S-PPEEEEEEEEES-TT----HHHHHHHHHGGGGTPPSS---HHHHHSSS--HHHHHHT-TT--EEEEEEEEEEETTEEEEEEEEEEES----TT--SSB--SS---SPBP-SS-TT-TT-TT-